Protein AF-A0A950FEY5-F1 (afdb_monomer_lite)

pLDDT: mean 78.31, std 20.56, range [22.08, 98.56]

Radius of gyration: 28.38 Å; chains: 1; bounding box: 50×81×82 Å

Sequence (570 aa):
MKIFAFEEITYPGLPRNLGPEMRITNRYCDPQLVVQHYREHLEELARAEDYGFDGIFVNEHHFTASNNNPDCNLTAAILIDRTKNCHIGVIGNIIALRHPLAVAEEFAMLDCLSGGRFIPGMVRGLPAEWVSYNMDPFTARKRFAEAYHIIHQALTQELVDYEGDFWNIAHASIWPRPVQNPFPPFWMPAGSLESIRFAAENRLVACQTLQPTIVLKQCFDEYRRIAAEEFGWNPGFNNFAGLRFMHLGEDHRKAVEEGVEMFSYLMLSIGRPVLNPAPLPGFNTDQSYKHRRANADDVFSSTAARHNLKSSEADQATKFKDAGLMLSGNPETVAEWLVEDAKAAGYGNLIVTFRVGNGTHKQALKSQELFAKYVMPILRNVNVEETGKVNEGFAAIPLEVRSASSNGLPFYQDSNYTLSPDVVEMVGVARNAENGRVTLAWEMQVARIAEDGNPTQIIVPGPAPEHKGCAIQLRLVTKDGAEIADDATVVLEASGPDNADKQMMFEGHYKQFAEAPDHTVAAQMRGVARNDYSIRLSISIPSTAAEPDLEHEESTFQIKCFKHLLTLSA

Secondary structure (DSSP, 8-state):
-EEEEEE----TT--SS--S-SS--GGG--HHHHHHHHHHHHHHHHHHHHTT-SEEEE----S-SS---S-HHHHHHHHHHH-SSSEEEEEEE-GGGS-HHHHHHHHHHHHHHHTS-EEEEE----HHHHHHTT--GGGHHHHHHHHHHHHHHHHHSSSEEEE-SS-EEEEE--SS--SSSS-PPPEEE--SHHHHHHHHHTTPEEEE-S--HHHHHHHHHHHHHHHHHHHS----GGGEEEEEEEEE-SSHHHHHHHHHHHHHHHHHHHTTTTS-S---TTTS-HHHHHHHHHSTT-GGGSTHHHHGGGS-HHHHHHHHHHTTSEEEE-HHHHHHHHHHHHHHHT-SEEEEE-S-TT--HHHHHHHHHHIIIIIHHHHHT--SSGGGGS-S-----PPPP-PPPP----S-TTSEEEE-TTTS-EEEEEEEEETTEEEEEEEEE-----SSSSPEEEEEE---TTS---SEEEE-BBTTSPBPPTT-EEEEEEE-GGGTT-EEEEEEEGGGTS-----------EEEEETT-EEEEEEEEETTSPPB-TTSTT-EEEEEEEEEE-----

Structure (mmCIF, N/CA/C/O backbone):
data_AF-A0A950FEY5-F1
#
_entry.id   AF-A0A950FEY5-F1
#
loop_
_atom_site.group_PDB
_atom_site.id
_atom_site.type_symbol
_atom_site.label_atom_id
_atom_site.label_alt_id
_atom_site.label_comp_id
_atom_site.label_asym_id
_atom_site.label_entity_id
_atom_site.label_seq_id
_atom_site.pdbx_PDB_ins_code
_atom_site.Cartn_x
_atom_site.Cartn_y
_atom_site.Cartn_z
_atom_site.occupancy
_atom_site.B_iso_or_equiv
_atom_site.auth_seq_id
_atom_site.auth_comp_id
_atom_site.auth_asym_id
_atom_site.auth_atom_id
_atom_site.pdbx_PDB_model_num
ATOM 1 N N . MET A 1 1 ? -16.318 4.450 2.242 1.00 90.75 1 MET A N 1
ATOM 2 C CA . MET A 1 1 ? -14.916 4.024 2.008 1.00 90.75 1 MET A CA 1
ATOM 3 C C . MET A 1 1 ? -14.886 2.617 1.423 1.00 90.75 1 MET A C 1
ATOM 5 O O . MET A 1 1 ? -15.741 1.827 1.813 1.00 90.75 1 MET A O 1
ATOM 9 N N . LYS A 1 2 ? -13.943 2.309 0.520 1.00 94.88 2 LYS A N 1
ATOM 10 C CA . LYS A 1 2 ? -13.686 0.938 0.031 1.00 94.88 2 LYS A CA 1
ATOM 11 C C . LYS A 1 2 ? -12.589 0.272 0.859 1.00 94.88 2 LYS A C 1
ATOM 13 O O . LYS A 1 2 ? -11.633 0.948 1.232 1.00 94.88 2 LYS A O 1
ATOM 18 N N . ILE A 1 3 ? -12.715 -1.022 1.133 1.00 97.31 3 ILE A N 1
ATOM 19 C CA . ILE A 1 3 ? -11.814 -1.761 2.020 1.00 97.31 3 ILE A CA 1
ATOM 20 C C . ILE A 1 3 ? -11.294 -3.015 1.319 1.00 97.31 3 ILE A C 1
ATOM 22 O O . ILE A 1 3 ? -12.069 -3.869 0.889 1.00 97.31 3 ILE A O 1
ATOM 26 N N . PHE A 1 4 ? -9.974 -3.134 1.246 1.00 97.50 4 PHE A N 1
ATOM 27 C CA . PHE A 1 4 ? -9.269 -4.190 0.536 1.00 97.50 4 PHE A CA 1
ATOM 28 C C . PHE A 1 4 ? -8.412 -5.004 1.502 1.00 97.50 4 PHE A C 1
ATOM 30 O O . PHE A 1 4 ? -7.657 -4.435 2.290 1.00 97.50 4 PHE A O 1
ATOM 37 N N . ALA A 1 5 ? -8.513 -6.329 1.438 1.00 97.19 5 ALA A N 1
ATOM 38 C CA . ALA A 1 5 ? -7.600 -7.213 2.153 1.00 97.19 5 ALA A CA 1
ATOM 39 C C . ALA A 1 5 ? -6.279 -7.318 1.383 1.00 97.19 5 ALA A C 1
ATOM 41 O O . ALA A 1 5 ? -6.276 -7.331 0.156 1.00 97.19 5 ALA A O 1
ATOM 42 N N . PHE A 1 6 ? -5.164 -7.396 2.090 1.00 95.38 6 PHE A N 1
ATOM 43 C CA . PHE A 1 6 ? -3.823 -7.516 1.535 1.00 95.38 6 PHE A CA 1
ATOM 44 C C . PHE A 1 6 ? -2.988 -8.428 2.415 1.00 95.38 6 PHE A C 1
ATOM 46 O O . PHE A 1 6 ? -3.151 -8.418 3.632 1.00 95.38 6 PHE A O 1
ATOM 53 N N . GLU A 1 7 ? -2.055 -9.168 1.827 1.00 89.06 7 GLU A N 1
ATOM 54 C CA . GLU A 1 7 ? -1.114 -9.968 2.603 1.00 89.06 7 GLU A CA 1
ATOM 55 C C . GLU A 1 7 ? 0.312 -9.842 2.081 1.00 89.06 7 GLU A C 1
ATOM 57 O O . GLU A 1 7 ? 0.582 -9.974 0.888 1.00 89.06 7 GLU A O 1
ATOM 62 N N . GLU A 1 8 ? 1.230 -9.646 3.028 1.00 84.88 8 GLU A N 1
ATOM 63 C CA . GLU A 1 8 ? 2.643 -9.933 2.835 1.00 84.88 8 GLU A CA 1
ATOM 64 C C . GLU A 1 8 ? 2.821 -11.434 3.072 1.00 84.88 8 GLU A C 1
ATOM 66 O O . GLU A 1 8 ? 2.594 -11.914 4.183 1.00 84.88 8 GLU A O 1
ATOM 71 N N . ILE A 1 9 ? 3.220 -12.200 2.052 1.00 90.69 9 ILE A N 1
ATOM 72 C CA . ILE A 1 9 ? 3.428 -13.656 2.178 1.00 90.69 9 ILE A CA 1
ATOM 73 C C . ILE A 1 9 ? 4.769 -13.921 2.893 1.00 90.69 9 ILE A C 1
ATOM 75 O O . ILE A 1 9 ? 5.685 -14.536 2.343 1.00 90.69 9 ILE A O 1
ATOM 79 N N . THR A 1 10 ? 4.946 -13.383 4.103 1.00 90.62 10 THR A N 1
ATOM 80 C CA . THR A 1 10 ? 6.209 -13.386 4.855 1.00 90.62 10 THR A CA 1
ATOM 81 C C . THR A 1 10 ? 6.581 -14.783 5.322 1.00 90.62 10 THR A C 1
ATOM 83 O O . THR A 1 10 ? 5.822 -15.432 6.028 1.00 90.62 10 THR A O 1
ATOM 86 N N . TYR A 1 11 ? 7.780 -15.257 4.983 1.00 91.88 11 TYR A N 1
ATOM 87 C CA . TYR A 1 11 ? 8.215 -16.593 5.376 1.00 91.88 11 TYR A CA 1
ATOM 88 C C . TYR A 1 11 ? 8.325 -16.721 6.909 1.00 91.88 11 TYR A C 1
ATOM 90 O O . TYR A 1 11 ? 9.146 -16.023 7.508 1.00 91.88 11 TYR A O 1
ATOM 98 N N . PRO A 1 12 ? 7.588 -17.647 7.557 1.00 90.00 12 PRO A N 1
ATOM 99 C CA . PRO A 1 12 ? 7.511 -17.704 9.018 1.00 90.00 12 PRO A CA 1
ATOM 100 C C . PRO A 1 12 ? 8.655 -18.514 9.650 1.00 90.00 12 PRO A C 1
ATOM 102 O O . PRO A 1 12 ? 8.807 -18.544 10.871 1.00 90.00 12 PRO A O 1
ATOM 105 N N . GLY A 1 13 ? 9.480 -19.184 8.837 1.00 89.25 13 GLY A N 1
ATOM 106 C CA . GLY A 1 13 ? 10.531 -20.095 9.298 1.00 89.25 13 GLY A CA 1
ATOM 107 C C . GLY A 1 13 ? 11.897 -19.453 9.556 1.00 89.25 13 GLY A C 1
ATOM 108 O O . GLY A 1 13 ? 12.879 -20.179 9.709 1.00 89.25 13 GLY A O 1
ATOM 109 N N . LEU A 1 14 ? 12.021 -18.119 9.566 1.00 87.81 14 LEU A N 1
ATOM 110 C CA . LEU A 1 14 ? 13.302 -17.480 9.885 1.00 87.81 14 LEU A CA 1
ATOM 111 C C . LEU A 1 14 ? 13.684 -17.688 11.360 1.00 87.81 14 LEU A C 1
ATOM 113 O O . LEU A 1 14 ? 12.844 -17.519 12.248 1.00 87.81 14 LEU A O 1
ATOM 117 N N . PRO A 1 15 ? 14.963 -17.989 11.659 1.00 83.19 15 PRO A N 1
ATOM 118 C CA . PRO A 1 15 ? 15.432 -18.033 13.035 1.00 83.19 15 PRO A CA 1
ATOM 119 C C . PRO A 1 15 ? 15.425 -16.629 13.652 1.00 83.19 15 PRO A C 1
ATOM 121 O O . PRO A 1 15 ? 15.797 -15.654 13.001 1.00 83.19 15 PRO A O 1
ATOM 124 N N . ARG A 1 16 ? 15.099 -16.533 14.948 1.00 72.94 16 ARG A N 1
ATOM 125 C CA . ARG A 1 16 ? 15.121 -15.256 15.694 1.00 72.94 16 ARG A CA 1
ATOM 126 C C . ARG A 1 16 ? 16.493 -14.569 15.644 1.00 72.94 16 ARG A C 1
ATOM 128 O O . ARG A 1 16 ? 16.577 -13.349 15.559 1.00 72.94 16 ARG A O 1
ATOM 135 N N . ASN A 1 17 ? 17.565 -15.363 15.646 1.00 73.19 17 ASN A N 1
ATOM 136 C CA . ASN A 1 17 ? 18.942 -14.882 15.573 1.00 73.19 17 ASN A CA 1
ATOM 137 C C . ASN A 1 17 ? 19.525 -15.137 14.181 1.00 73.19 17 ASN A C 1
ATOM 139 O O . ASN A 1 17 ? 20.187 -16.147 13.941 1.00 73.19 17 ASN A O 1
ATOM 143 N N . LEU A 1 18 ? 19.289 -14.202 13.261 1.00 71.88 18 LEU A N 1
ATOM 144 C CA . LEU A 1 18 ? 19.986 -14.169 11.976 1.00 71.88 18 LEU A CA 1
ATOM 145 C C . LEU A 1 18 ? 21.435 -13.699 12.188 1.00 71.88 18 LEU A C 1
ATOM 147 O O . LEU A 1 18 ? 21.673 -12.678 12.846 1.00 71.88 18 LEU A O 1
ATOM 151 N N . GLY A 1 19 ? 22.395 -14.439 11.622 1.00 64.25 19 GLY A N 1
ATOM 152 C CA . GLY A 1 19 ? 23.826 -14.116 11.662 1.00 64.25 19 GLY A CA 1
ATOM 153 C C . GLY A 1 19 ? 24.171 -12.765 11.004 1.00 64.25 19 GLY A C 1
ATOM 154 O O . GLY A 1 19 ? 23.278 -12.033 10.574 1.00 64.25 19 GLY A O 1
ATOM 155 N N . PRO A 1 20 ? 25.463 -12.407 10.882 1.00 62.72 20 PRO A N 1
ATOM 156 C CA . PRO A 1 20 ? 25.908 -1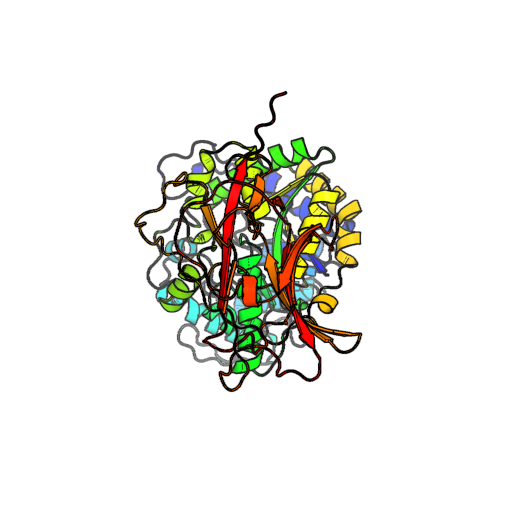1.105 10.358 1.00 62.72 20 PRO A CA 1
ATOM 157 C C . PRO A 1 20 ? 25.706 -10.939 8.838 1.00 62.72 20 PRO A C 1
ATOM 159 O O . PRO A 1 20 ? 26.280 -10.048 8.218 1.00 62.72 20 PRO A O 1
ATOM 162 N N . GLU A 1 21 ? 24.941 -11.826 8.213 1.00 62.19 21 GLU A N 1
ATOM 163 C CA . GLU A 1 21 ? 24.782 -11.897 6.770 1.00 62.19 21 GLU A CA 1
ATOM 164 C C . GLU A 1 21 ? 23.982 -10.701 6.256 1.00 62.19 21 GLU A C 1
ATOM 166 O O . GLU A 1 21 ? 22.916 -10.369 6.775 1.00 62.19 21 GLU A O 1
ATOM 171 N N . MET A 1 22 ? 24.496 -10.072 5.200 1.00 58.81 22 MET A N 1
ATOM 172 C CA . MET A 1 22 ? 23.845 -8.938 4.538 1.00 58.81 22 MET A CA 1
ATOM 173 C C . MET A 1 22 ? 22.580 -9.346 3.770 1.00 58.81 22 MET A C 1
ATOM 175 O O . MET A 1 22 ? 21.715 -8.513 3.522 1.00 58.81 22 MET A O 1
ATOM 179 N N . ARG A 1 23 ? 22.465 -10.618 3.365 1.00 67.88 23 ARG A N 1
ATOM 180 C CA . ARG A 1 23 ? 21.299 -11.158 2.656 1.00 67.88 23 ARG A CA 1
ATOM 181 C C . ARG A 1 23 ? 20.840 -12.454 3.305 1.00 67.88 23 ARG A C 1
ATOM 183 O O . ARG A 1 23 ? 21.654 -13.338 3.557 1.00 67.88 23 ARG A O 1
ATOM 190 N N . ILE A 1 24 ? 19.531 -12.571 3.511 1.00 77.56 24 ILE A N 1
ATOM 191 C CA . ILE A 1 24 ? 18.895 -13.828 3.904 1.00 77.56 24 ILE A CA 1
ATOM 192 C C . ILE A 1 24 ? 18.961 -14.759 2.693 1.00 77.56 24 ILE A C 1
ATOM 194 O O . ILE A 1 24 ? 18.485 -14.405 1.617 1.00 77.56 24 ILE A O 1
ATOM 198 N N . THR A 1 25 ? 19.578 -15.930 2.847 1.00 81.56 25 THR A N 1
ATOM 199 C CA . THR A 1 25 ? 19.639 -16.924 1.768 1.00 81.56 25 THR A CA 1
ATOM 200 C C . THR A 1 25 ? 18.549 -17.978 1.931 1.00 81.56 25 THR A C 1
ATOM 202 O O . THR A 1 25 ? 18.045 -18.216 3.030 1.00 81.56 25 THR A O 1
ATOM 205 N N . ASN A 1 26 ? 18.229 -18.675 0.841 1.00 87.56 26 ASN A N 1
ATOM 206 C CA . ASN A 1 26 ? 17.237 -19.752 0.826 1.00 87.56 26 ASN A CA 1
ATOM 207 C C . ASN A 1 26 ? 17.614 -20.978 1.684 1.00 87.56 26 ASN A C 1
ATOM 209 O O . ASN A 1 26 ? 16.815 -21.901 1.776 1.00 87.56 26 ASN A O 1
ATOM 213 N N . ARG A 1 27 ? 18.771 -20.988 2.366 1.00 88.31 27 ARG A N 1
ATOM 214 C CA . ARG A 1 27 ? 19.140 -22.044 3.328 1.00 88.31 27 ARG A CA 1
ATOM 215 C C . ARG A 1 27 ? 18.131 -22.188 4.472 1.00 88.31 27 ARG A C 1
ATOM 217 O O . ARG A 1 27 ? 18.066 -23.239 5.095 1.00 88.31 27 ARG A O 1
ATOM 224 N N . TYR A 1 28 ? 17.417 -21.106 4.788 1.00 87.88 28 TYR A N 1
ATOM 225 C CA . TYR A 1 28 ? 16.400 -21.072 5.839 1.00 87.88 28 TYR A CA 1
ATOM 226 C C . TYR A 1 28 ? 15.017 -21.482 5.325 1.00 87.88 28 TYR A C 1
ATOM 228 O O . TYR A 1 28 ? 14.103 -21.641 6.128 1.00 87.88 28 TYR A O 1
ATOM 236 N N . CYS A 1 29 ? 14.853 -21.630 4.007 1.00 91.81 29 CYS A N 1
ATOM 237 C CA . CYS A 1 29 ? 13.582 -21.946 3.377 1.00 91.81 29 CYS A CA 1
ATOM 238 C C . CYS A 1 29 ? 13.318 -23.454 3.441 1.00 91.81 29 CYS A C 1
ATOM 240 O O . CYS A 1 29 ? 14.037 -24.241 2.827 1.00 91.81 29 CYS A O 1
ATOM 242 N N . ASP A 1 30 ? 12.278 -23.839 4.174 1.00 95.12 30 ASP A N 1
ATOM 243 C CA . ASP A 1 30 ? 11.711 -25.180 4.191 1.00 95.12 30 ASP A CA 1
ATOM 244 C C . ASP A 1 30 ? 10.579 -25.247 3.150 1.00 95.12 30 ASP A C 1
ATOM 246 O O . ASP A 1 30 ? 9.527 -24.626 3.342 1.00 95.12 30 ASP A O 1
ATOM 250 N N . PRO A 1 31 ? 10.751 -26.007 2.052 1.00 94.75 31 PRO A N 1
ATOM 251 C CA . PRO A 1 31 ? 9.736 -26.111 1.011 1.00 94.75 31 PRO A CA 1
ATOM 252 C C . PRO A 1 31 ? 8.390 -26.659 1.504 1.00 94.75 31 PRO A C 1
ATOM 254 O O . PRO A 1 31 ? 7.354 -26.272 0.969 1.00 94.75 31 PRO A O 1
ATOM 257 N N . GLN A 1 32 ? 8.371 -27.543 2.510 1.00 95.50 32 GLN A N 1
ATOM 258 C CA . GLN A 1 32 ? 7.113 -28.099 3.029 1.00 95.50 32 GLN A CA 1
ATOM 259 C C . GLN A 1 32 ? 6.337 -27.054 3.827 1.00 95.50 32 GLN A C 1
ATOM 261 O O . GLN A 1 32 ? 5.119 -26.938 3.674 1.00 95.50 32 GLN A O 1
ATOM 266 N N . LEU A 1 33 ? 7.050 -26.238 4.606 1.00 94.12 33 LEU A N 1
ATOM 267 C CA . LEU A 1 33 ? 6.456 -25.092 5.283 1.00 94.12 33 LEU A CA 1
ATOM 268 C C . LEU A 1 33 ? 5.891 -24.091 4.270 1.00 94.12 33 LEU A C 1
ATOM 270 O O . LEU A 1 33 ? 4.772 -23.625 4.447 1.00 94.12 33 LEU A O 1
ATOM 274 N N . VAL A 1 34 ? 6.605 -23.817 3.172 1.00 94.06 34 VAL A N 1
ATOM 275 C CA . VAL A 1 34 ? 6.117 -22.932 2.097 1.00 94.06 34 VAL A CA 1
ATOM 276 C C . VAL A 1 34 ? 4.841 -23.471 1.440 1.00 94.06 34 VAL A C 1
ATOM 278 O O . VAL A 1 34 ? 3.922 -22.697 1.178 1.00 94.06 34 VAL A O 1
ATOM 281 N N . VAL A 1 35 ? 4.731 -24.786 1.216 1.00 95.81 35 VAL A N 1
ATOM 282 C CA . VAL A 1 35 ? 3.499 -25.401 0.680 1.00 95.81 35 VAL A CA 1
ATOM 283 C C . VAL A 1 35 ? 2.306 -25.150 1.599 1.00 95.81 35 VAL A C 1
ATOM 285 O O . VAL A 1 35 ? 1.232 -24.782 1.119 1.00 95.81 35 VAL A O 1
ATOM 288 N N . GLN A 1 36 ? 2.473 -25.359 2.906 1.00 94.94 36 GLN A N 1
ATOM 289 C CA . GLN A 1 36 ? 1.422 -25.060 3.878 1.00 94.94 36 GLN A CA 1
ATOM 290 C C . GLN A 1 36 ? 1.088 -23.565 3.863 1.00 94.94 36 GLN A C 1
ATOM 292 O O . GLN A 1 36 ? -0.080 -23.200 3.768 1.00 94.94 36 GLN A O 1
ATOM 297 N N . HIS A 1 37 ? 2.117 -22.722 3.875 1.00 93.00 37 HIS A N 1
ATOM 298 C CA . HIS A 1 37 ? 1.988 -21.274 3.918 1.00 93.00 37 HIS A CA 1
ATOM 299 C C . HIS A 1 37 ? 1.169 -20.729 2.745 1.00 93.00 37 HIS A C 1
ATOM 301 O O . HIS A 1 37 ? 0.203 -20.007 2.957 1.00 93.00 37 HIS A O 1
ATOM 307 N N . TYR A 1 38 ? 1.471 -21.139 1.509 1.00 95.31 38 TYR A N 1
ATOM 308 C CA . TYR A 1 38 ? 0.685 -20.710 0.349 1.00 95.31 38 TYR A CA 1
ATOM 309 C C . TYR A 1 38 ? -0.787 -21.111 0.443 1.00 95.31 38 TYR A C 1
ATOM 311 O O . TYR A 1 38 ? -1.654 -20.352 0.020 1.00 95.31 38 TYR A O 1
ATOM 319 N N . ARG A 1 39 ? -1.092 -22.302 0.974 1.00 95.81 39 ARG A N 1
ATOM 320 C CA . ARG A 1 39 ? -2.487 -22.738 1.131 1.00 95.81 39 ARG A CA 1
ATOM 321 C C . ARG A 1 39 ? -3.234 -21.865 2.130 1.00 95.81 39 ARG A C 1
ATOM 323 O O . ARG A 1 39 ? -4.358 -21.482 1.828 1.00 95.81 39 ARG A O 1
ATOM 330 N N . GLU A 1 40 ? -2.601 -21.560 3.261 1.00 96.75 40 GLU A N 1
ATOM 331 C CA . GLU A 1 40 ? -3.156 -20.693 4.305 1.00 96.75 40 GLU A CA 1
ATOM 332 C C . GLU A 1 40 ? -3.426 -19.285 3.765 1.00 96.75 40 GLU A C 1
ATOM 334 O O . GLU A 1 40 ? -4.566 -18.841 3.811 1.00 96.75 40 GLU A O 1
ATOM 339 N N . HIS A 1 41 ? -2.430 -18.637 3.153 1.00 95.81 41 HIS A N 1
ATOM 340 C CA . HIS A 1 41 ? -2.570 -17.295 2.571 1.00 95.81 41 HIS A CA 1
ATOM 341 C C . HIS A 1 41 ? -3.659 -17.219 1.497 1.00 95.81 41 HIS A C 1
ATOM 343 O O . HIS A 1 41 ? -4.505 -16.330 1.501 1.00 95.81 41 HIS A O 1
ATOM 349 N N . LEU A 1 42 ? -3.693 -18.182 0.570 1.00 96.19 42 LEU A N 1
ATOM 350 C CA . LEU A 1 42 ? -4.732 -18.205 -0.461 1.00 96.19 42 LEU A CA 1
ATOM 351 C C . LEU A 1 42 ? -6.133 -18.451 0.119 1.00 96.19 42 LEU A C 1
ATOM 353 O O . LEU A 1 42 ? -7.116 -18.054 -0.504 1.00 96.19 42 LEU A O 1
ATOM 357 N N . GLU A 1 43 ? -6.250 -19.153 1.249 1.00 97.00 43 GLU A N 1
ATOM 358 C CA . GLU A 1 43 ? -7.522 -19.294 1.964 1.00 97.00 43 GLU A CA 1
ATOM 359 C C . GLU A 1 43 ? -7.901 -17.998 2.685 1.00 97.00 43 GLU A C 1
ATOM 361 O O . GLU A 1 43 ? -9.039 -17.560 2.551 1.00 97.00 43 GLU A O 1
ATOM 366 N N . GLU A 1 44 ? -6.971 -17.378 3.412 1.00 97.25 44 GLU A N 1
ATOM 367 C CA . GLU A 1 44 ? -7.183 -16.121 4.141 1.00 97.25 44 GLU A CA 1
ATOM 368 C C . GLU A 1 44 ? -7.605 -14.988 3.203 1.00 97.25 44 GLU A C 1
ATOM 370 O O . GLU A 1 44 ? -8.589 -14.296 3.469 1.00 97.25 44 GLU A O 1
ATOM 375 N N . LEU A 1 45 ? -6.921 -14.846 2.068 1.00 96.38 45 LEU A N 1
ATOM 376 C CA . LEU A 1 45 ? -7.262 -13.875 1.035 1.00 96.38 45 LEU A CA 1
ATOM 377 C C . LEU A 1 45 ? -8.640 -14.170 0.433 1.00 96.38 45 LEU A C 1
ATOM 379 O O . LEU A 1 45 ? -9.484 -13.281 0.396 1.00 96.38 45 LEU A O 1
ATOM 383 N N . ALA A 1 46 ? -8.915 -15.411 0.011 1.00 96.50 46 ALA A N 1
ATOM 384 C CA . ALA A 1 46 ? -10.217 -15.763 -0.565 1.00 96.50 46 ALA A CA 1
ATOM 385 C C . ALA A 1 46 ? -11.372 -15.574 0.436 1.00 96.50 46 ALA A C 1
ATOM 387 O O . ALA A 1 46 ? -12.455 -15.131 0.051 1.00 96.50 46 ALA A O 1
ATOM 388 N N . ARG A 1 47 ? -11.136 -15.837 1.729 1.00 96.75 47 ARG A N 1
ATOM 389 C CA . ARG A 1 47 ? -12.130 -15.655 2.795 1.00 96.75 47 ARG A CA 1
ATOM 390 C C . ARG A 1 47 ? -12.554 -14.197 2.968 1.00 96.75 47 ARG A C 1
ATOM 392 O O . ARG A 1 47 ? -13.677 -13.944 3.402 1.00 96.75 47 ARG A O 1
ATOM 399 N N . ALA A 1 48 ? -11.709 -13.239 2.595 1.00 97.00 48 ALA A N 1
ATOM 400 C CA . ALA A 1 48 ? -12.075 -11.828 2.630 1.00 97.00 48 ALA A CA 1
ATOM 401 C C . ALA A 1 48 ? -13.324 -11.525 1.772 1.00 97.00 48 ALA A C 1
ATOM 403 O O . ALA A 1 48 ? -14.111 -10.650 2.131 1.00 97.00 48 ALA A O 1
ATOM 404 N N . GLU A 1 49 ? -13.580 -12.267 0.687 1.00 96.38 49 GLU A N 1
ATOM 405 C CA . GLU A 1 49 ? -14.827 -12.110 -0.076 1.00 96.38 49 GLU A CA 1
ATOM 406 C C . GLU A 1 49 ? -16.066 -12.466 0.761 1.00 96.38 49 GLU A C 1
ATOM 408 O O . GLU A 1 49 ? -17.038 -11.709 0.765 1.00 96.38 49 GLU A O 1
ATOM 413 N N . ASP A 1 50 ? -16.019 -13.564 1.521 1.00 96.25 50 ASP A N 1
ATOM 414 C CA . ASP A 1 50 ? -17.130 -14.004 2.380 1.00 96.25 50 ASP A CA 1
ATOM 415 C C . ASP A 1 50 ? -17.437 -12.983 3.488 1.00 96.25 50 ASP A C 1
ATOM 417 O O . ASP A 1 50 ? -18.583 -12.827 3.915 1.00 96.25 50 ASP A O 1
ATOM 421 N N . TYR A 1 51 ? -16.412 -12.259 3.936 1.00 96.75 51 TYR A N 1
ATOM 422 C CA . TYR A 1 51 ? -16.525 -11.161 4.895 1.00 96.75 51 TYR A CA 1
ATOM 423 C C . TYR A 1 51 ? -16.955 -9.829 4.264 1.00 96.75 51 TYR A C 1
ATOM 425 O O . TYR A 1 51 ? -17.216 -8.854 4.973 1.00 96.75 51 TYR A O 1
ATOM 433 N N . GLY A 1 52 ? -17.079 -9.788 2.937 1.00 96.44 52 GLY A N 1
ATOM 434 C CA . GLY A 1 52 ? -17.590 -8.649 2.190 1.00 96.44 52 GLY A CA 1
ATOM 435 C C . GLY A 1 52 ? -16.558 -7.563 1.913 1.00 96.44 52 GLY A C 1
ATOM 436 O O . GLY A 1 52 ? -16.964 -6.415 1.750 1.00 96.44 52 GLY A O 1
ATOM 437 N N . PHE A 1 53 ? -15.259 -7.868 1.876 1.00 97.94 53 PHE A N 1
ATOM 438 C CA . PHE A 1 53 ? -14.242 -6.915 1.416 1.00 97.94 53 PHE A CA 1
ATOM 439 C C . PHE A 1 53 ? -14.468 -6.540 -0.059 1.00 97.94 53 PHE A C 1
ATOM 441 O O . PHE A 1 53 ? -14.907 -7.361 -0.863 1.00 97.94 53 PHE A O 1
ATOM 448 N N . ASP A 1 54 ? -14.152 -5.295 -0.429 1.00 97.88 54 ASP A N 1
ATOM 449 C CA . ASP A 1 54 ? -14.339 -4.782 -1.796 1.00 97.88 54 ASP A CA 1
ATOM 450 C C . ASP A 1 54 ? -13.341 -5.398 -2.792 1.00 97.88 54 ASP A C 1
ATOM 452 O O . ASP A 1 54 ? -13.587 -5.433 -4.004 1.00 97.88 54 ASP A O 1
ATOM 456 N N . GLY A 1 55 ? -12.223 -5.912 -2.279 1.00 97.38 55 GLY A N 1
ATOM 457 C CA . GLY A 1 55 ? -11.239 -6.656 -3.046 1.00 97.38 55 GLY A CA 1
ATOM 458 C C . GLY A 1 55 ? -10.087 -7.198 -2.209 1.00 97.38 55 GLY A C 1
ATOM 459 O O . GLY A 1 55 ? -10.005 -6.989 -0.998 1.00 97.38 55 GLY A O 1
ATOM 460 N N . ILE A 1 56 ? -9.202 -7.904 -2.896 1.00 97.56 56 ILE A N 1
ATOM 461 C CA . ILE A 1 56 ? -8.077 -8.656 -2.355 1.00 97.56 56 ILE A CA 1
ATOM 462 C C . ILE A 1 56 ? -6.838 -8.264 -3.144 1.00 97.56 56 ILE A C 1
ATOM 464 O O . ILE A 1 56 ? -6.871 -8.235 -4.371 1.00 97.56 56 ILE A O 1
ATOM 468 N N . PHE A 1 57 ? -5.757 -7.957 -2.444 1.00 96.75 57 PHE A N 1
ATOM 469 C CA . PHE A 1 57 ? -4.526 -7.452 -3.015 1.00 96.75 57 PHE A CA 1
ATOM 470 C C . PHE A 1 57 ? -3.353 -8.360 -2.659 1.00 96.75 57 PHE A C 1
ATOM 472 O O . PHE A 1 57 ? -3.226 -8.828 -1.531 1.00 96.75 57 PHE A O 1
ATOM 479 N N . VAL A 1 58 ? -2.459 -8.559 -3.622 1.00 94.88 58 VAL A N 1
ATOM 480 C CA . VAL A 1 58 ? -1.176 -9.247 -3.425 1.00 94.88 58 VAL A CA 1
ATOM 481 C C . VAL A 1 58 ? -0.040 -8.390 -3.972 1.00 94.88 58 VAL A C 1
ATOM 483 O O . VAL A 1 58 ? -0.245 -7.578 -4.870 1.00 94.88 58 VAL A O 1
ATOM 486 N N . ASN A 1 59 ? 1.165 -8.526 -3.441 1.00 92.69 59 ASN A N 1
ATOM 487 C CA . ASN A 1 59 ? 2.357 -7.825 -3.928 1.00 92.69 59 ASN A CA 1
ATOM 488 C C . ASN A 1 59 ? 3.382 -8.790 -4.513 1.00 92.69 59 ASN A C 1
ATOM 490 O O . ASN A 1 59 ? 3.221 -10.003 -4.437 1.00 92.69 59 ASN A O 1
ATOM 494 N N . GLU A 1 60 ? 4.433 -8.237 -5.105 1.00 92.62 60 GLU A N 1
ATOM 495 C CA . GLU A 1 60 ? 5.548 -8.990 -5.666 1.00 92.62 60 GLU A CA 1
ATOM 496 C C . GLU A 1 60 ? 6.848 -8.576 -4.998 1.00 92.62 60 GLU A C 1
ATOM 498 O O . GLU A 1 60 ? 7.129 -7.383 -4.852 1.00 92.62 60 GLU A O 1
ATOM 503 N N . HIS A 1 61 ? 7.657 -9.568 -4.643 1.00 91.06 61 HIS A N 1
ATOM 504 C CA . HIS A 1 61 ? 9.001 -9.353 -4.139 1.00 91.06 61 HIS A CA 1
ATOM 505 C C . HIS A 1 61 ? 9.932 -10.487 -4.540 1.00 91.06 61 HIS A C 1
ATOM 507 O O . HIS A 1 61 ? 9.564 -11.662 -4.531 1.00 91.06 61 HIS A O 1
ATOM 513 N N . HIS A 1 62 ? 11.183 -10.133 -4.831 1.00 89.19 62 HIS A N 1
ATOM 514 C CA . HIS A 1 62 ? 12.186 -11.097 -5.280 1.00 89.19 62 HIS A CA 1
ATOM 515 C C . HIS A 1 62 ? 13.322 -11.260 -4.274 1.00 89.19 62 HIS A C 1
ATOM 517 O O . HIS A 1 62 ? 13.791 -10.304 -3.657 1.00 89.19 62 HIS A O 1
ATOM 523 N N . PHE A 1 63 ? 13.831 -12.490 -4.169 1.00 86.56 63 PHE A N 1
ATOM 524 C CA . PHE A 1 63 ? 15.065 -12.818 -3.439 1.00 86.56 63 PHE A CA 1
ATOM 525 C C . PHE A 1 63 ? 15.058 -12.439 -1.945 1.00 86.56 63 PHE A C 1
ATOM 527 O O . PHE A 1 63 ? 16.115 -12.185 -1.361 1.00 86.56 63 PHE A O 1
ATOM 534 N N . THR A 1 64 ? 13.884 -12.403 -1.317 1.00 84.12 64 THR A N 1
ATOM 535 C CA . THR A 1 64 ? 13.709 -12.034 0.091 1.00 84.12 64 THR A CA 1
ATOM 536 C C . THR A 1 64 ? 12.806 -13.029 0.811 1.00 84.12 64 THR A C 1
ATOM 538 O O . THR A 1 64 ? 11.954 -13.662 0.203 1.00 84.12 64 THR A O 1
ATOM 541 N N . ALA A 1 65 ? 13.001 -13.165 2.122 1.00 85.50 65 ALA A N 1
ATOM 542 C CA . ALA A 1 65 ? 12.113 -13.931 2.993 1.00 85.50 65 ALA A CA 1
ATOM 543 C C . ALA A 1 65 ? 10.971 -13.077 3.568 1.00 85.50 65 ALA A C 1
ATOM 545 O O . ALA A 1 65 ? 10.053 -13.614 4.182 1.00 85.50 65 ALA A O 1
ATOM 546 N N . SER A 1 66 ? 11.016 -11.753 3.377 1.00 79.81 66 SER A N 1
ATOM 547 C CA . SER A 1 66 ? 9.932 -10.859 3.797 1.00 79.81 66 SER A CA 1
ATOM 548 C C . SER A 1 66 ? 8.634 -11.104 3.038 1.00 79.81 66 SER A C 1
ATOM 550 O O . SER A 1 66 ? 7.571 -10.752 3.536 1.00 79.81 66 SER A O 1
ATOM 552 N N . ASN A 1 67 ? 8.725 -11.704 1.851 1.00 88.19 67 ASN A N 1
ATOM 553 C CA . ASN A 1 67 ? 7.590 -12.017 1.010 1.00 88.19 67 ASN A CA 1
ATOM 554 C C . ASN A 1 67 ? 7.970 -13.118 0.004 1.00 88.19 67 ASN A C 1
ATOM 556 O O . ASN A 1 67 ? 8.904 -12.959 -0.779 1.00 88.19 67 ASN A O 1
ATOM 560 N N . ASN A 1 68 ? 7.245 -14.232 0.049 1.00 89.25 68 ASN A N 1
ATOM 561 C CA . ASN A 1 68 ? 7.411 -15.391 -0.821 1.00 89.25 68 ASN A CA 1
ATOM 562 C C . ASN A 1 68 ? 6.469 -15.338 -2.038 1.00 89.25 6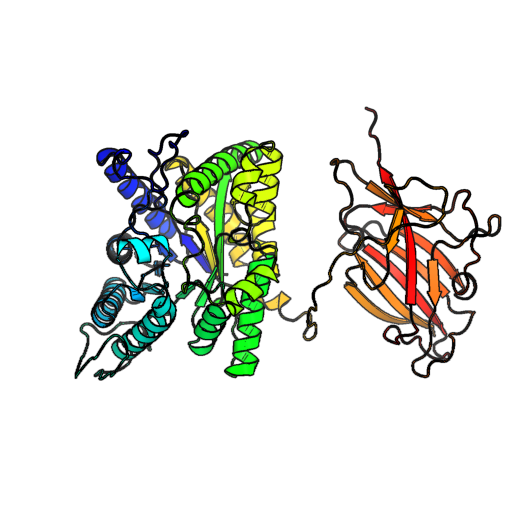8 ASN A C 1
ATOM 564 O O . ASN A 1 68 ? 5.966 -16.370 -2.452 1.00 89.25 68 ASN A O 1
ATOM 568 N N . ASN A 1 69 ? 6.197 -14.173 -2.618 1.00 92.69 69 ASN A N 1
ATOM 569 C CA . ASN A 1 69 ? 5.382 -14.034 -3.826 1.00 92.69 69 ASN A CA 1
ATOM 570 C C . ASN A 1 69 ? 6.219 -13.412 -4.959 1.00 92.69 69 ASN A C 1
ATOM 572 O O . ASN A 1 69 ? 6.200 -12.197 -5.145 1.00 92.69 69 ASN A O 1
ATOM 576 N N . PRO A 1 70 ? 6.996 -14.214 -5.709 1.00 92.25 70 PRO A N 1
ATOM 577 C CA . PRO A 1 70 ? 7.872 -13.696 -6.762 1.00 92.25 70 PRO A CA 1
ATOM 578 C C . PRO A 1 70 ? 7.132 -13.325 -8.054 1.00 92.25 70 PRO A C 1
ATOM 580 O O . PRO A 1 70 ? 7.710 -12.659 -8.905 1.00 92.25 70 PRO A O 1
ATOM 583 N N . ASP A 1 71 ? 5.882 -13.763 -8.219 1.00 94.00 71 ASP A N 1
ATOM 584 C CA . ASP A 1 71 ? 5.026 -13.386 -9.344 1.00 94.00 71 ASP A CA 1
ATOM 585 C C . ASP A 1 71 ? 3.601 -13.162 -8.832 1.00 94.00 71 ASP A C 1
ATOM 587 O O . ASP A 1 71 ? 2.875 -14.099 -8.482 1.00 94.00 71 ASP A O 1
ATOM 591 N N . CYS A 1 72 ? 3.207 -11.893 -8.757 1.00 94.88 72 CYS A N 1
ATOM 592 C CA . CYS A 1 72 ? 1.898 -11.525 -8.239 1.00 94.88 72 CYS A CA 1
ATOM 593 C C . CYS A 1 72 ? 0.750 -11.852 -9.209 1.00 94.88 72 CYS A C 1
ATOM 595 O O . CYS A 1 72 ? -0.372 -12.074 -8.749 1.00 94.88 72 CYS A O 1
ATOM 597 N N . ASN A 1 73 ? 1.016 -11.951 -10.516 1.00 96.69 73 ASN A N 1
ATOM 598 C CA . ASN A 1 73 ? 0.009 -12.228 -11.541 1.00 96.69 73 ASN A CA 1
ATOM 599 C C . ASN A 1 73 ? -0.450 -13.693 -11.484 1.00 96.69 73 ASN A C 1
ATOM 601 O O . ASN A 1 73 ? -1.644 -13.968 -11.614 1.00 96.69 73 ASN A O 1
ATOM 605 N N . LEU A 1 74 ? 0.460 -14.633 -11.199 1.00 96.25 74 LEU A N 1
ATOM 606 C CA . LEU A 1 74 ? 0.100 -16.039 -10.962 1.00 96.25 74 LEU A CA 1
ATOM 607 C C . LEU A 1 74 ? -0.790 -16.205 -9.726 1.00 96.25 74 LEU A C 1
ATOM 609 O O . LEU A 1 74 ? -1.807 -16.902 -9.770 1.00 96.25 74 LEU A O 1
ATOM 613 N N . THR A 1 75 ? -0.436 -15.540 -8.628 1.00 95.88 75 THR A N 1
ATOM 614 C CA . THR A 1 75 ? -1.233 -15.571 -7.396 1.00 95.88 75 THR A CA 1
ATOM 615 C C . THR A 1 75 ? -2.597 -14.907 -7.608 1.00 95.88 75 THR A C 1
ATOM 617 O O . THR A 1 75 ? -3.616 -15.461 -7.191 1.00 95.88 75 THR A O 1
ATOM 620 N N . ALA A 1 76 ? -2.651 -13.787 -8.336 1.00 97.62 76 ALA A N 1
ATOM 621 C CA . ALA A 1 76 ? -3.902 -13.141 -8.728 1.00 97.62 76 ALA A CA 1
ATOM 622 C C . ALA A 1 76 ? -4.794 -14.068 -9.572 1.00 97.62 76 ALA A C 1
ATOM 624 O O . ALA A 1 76 ? -5.986 -14.171 -9.292 1.00 97.62 76 ALA A O 1
ATOM 625 N N . ALA A 1 77 ? -4.237 -14.803 -10.542 1.00 97.88 77 ALA A N 1
ATOM 626 C CA . ALA A 1 77 ? -4.991 -15.762 -11.355 1.00 97.88 77 ALA A CA 1
ATOM 627 C C . ALA A 1 77 ? -5.665 -16.857 -10.507 1.00 97.88 77 ALA A C 1
ATOM 629 O O . ALA A 1 77 ? -6.823 -17.199 -10.743 1.00 97.88 77 ALA A O 1
ATOM 630 N N . ILE A 1 78 ? -4.974 -17.373 -9.484 1.00 97.44 78 ILE A N 1
ATOM 631 C CA . ILE A 1 78 ? -5.545 -18.362 -8.555 1.00 97.44 78 ILE A CA 1
ATOM 632 C C . ILE A 1 78 ? -6.676 -17.743 -7.721 1.00 97.44 78 ILE A C 1
ATOM 634 O O . ILE A 1 78 ? -7.700 -18.385 -7.494 1.00 97.44 78 ILE A O 1
ATOM 638 N N . LEU A 1 79 ? -6.510 -16.503 -7.255 1.00 97.88 79 LEU A N 1
ATOM 639 C CA . LEU A 1 79 ? -7.534 -15.803 -6.471 1.00 97.88 79 LEU A CA 1
ATOM 640 C C . LEU A 1 79 ? -8.763 -15.437 -7.309 1.00 97.88 79 LEU A C 1
ATOM 642 O O . LEU A 1 79 ? -9.878 -15.480 -6.793 1.00 97.88 79 LEU A O 1
ATOM 646 N N . ILE A 1 80 ? -8.585 -15.139 -8.599 1.00 98.19 80 ILE A N 1
ATOM 647 C CA . ILE A 1 80 ? -9.687 -14.916 -9.542 1.00 98.19 80 ILE A CA 1
ATOM 648 C C . ILE A 1 80 ? -10.605 -16.140 -9.612 1.00 98.19 80 ILE A C 1
ATOM 650 O O . ILE A 1 80 ? -11.817 -15.965 -9.574 1.00 98.19 80 ILE A O 1
ATOM 654 N N . ASP A 1 81 ? -10.046 -17.352 -9.674 1.00 96.75 81 ASP A N 1
ATOM 655 C CA . ASP A 1 81 ? -10.818 -18.605 -9.716 1.00 96.75 81 ASP A CA 1
ATOM 656 C C . ASP A 1 81 ? -11.506 -18.923 -8.376 1.00 96.75 81 ASP A C 1
ATOM 658 O O . ASP A 1 81 ? -12.602 -19.483 -8.331 1.00 96.75 81 ASP A O 1
ATOM 662 N N . ARG A 1 82 ? -10.886 -18.522 -7.259 1.00 97.31 82 ARG A N 1
ATOM 663 C CA . ARG A 1 82 ? -11.412 -18.756 -5.904 1.00 97.31 82 ARG A CA 1
ATOM 664 C C . ARG A 1 82 ? -12.477 -17.756 -5.456 1.00 97.31 82 ARG A C 1
ATOM 666 O O . ARG A 1 82 ? -13.093 -17.983 -4.419 1.00 97.31 82 ARG A O 1
ATOM 673 N N . THR A 1 83 ? -12.686 -16.673 -6.200 1.00 97.50 83 THR A N 1
ATOM 674 C CA . THR A 1 83 ? -13.585 -15.567 -5.835 1.00 97.50 83 THR A CA 1
ATOM 675 C C . THR A 1 83 ? -14.554 -15.251 -6.962 1.00 97.50 83 THR A C 1
ATOM 677 O O . THR A 1 83 ? -14.310 -15.572 -8.124 1.00 97.50 83 THR A O 1
ATOM 680 N N . LYS A 1 84 ? -15.679 -14.613 -6.642 1.00 96.00 84 LYS A N 1
ATOM 681 C CA . LYS A 1 84 ? -16.767 -14.400 -7.609 1.00 96.00 84 LYS A CA 1
ATOM 682 C C . LYS A 1 84 ? -17.006 -12.938 -7.955 1.00 96.00 84 LYS A C 1
ATOM 684 O O . LYS A 1 84 ? -17.307 -12.634 -9.104 1.00 96.00 84 LYS A O 1
ATOM 689 N N . ASN A 1 85 ? -16.900 -12.049 -6.977 1.00 95.69 85 ASN A N 1
ATOM 690 C CA . ASN A 1 85 ? -17.404 -10.681 -7.040 1.00 95.69 85 ASN A CA 1
ATOM 691 C C . ASN A 1 85 ? -16.364 -9.632 -6.634 1.00 95.69 85 ASN A C 1
ATOM 693 O O . ASN A 1 85 ? -16.385 -8.533 -7.185 1.00 95.69 85 ASN A O 1
ATOM 697 N N . CYS A 1 86 ? -15.483 -9.925 -5.675 1.00 97.56 86 CYS A N 1
ATOM 698 C CA . CYS A 1 86 ? -14.541 -8.929 -5.159 1.00 97.56 86 CYS A CA 1
ATOM 699 C C . CYS A 1 86 ? -13.459 -8.569 -6.197 1.00 97.56 86 CYS A C 1
ATOM 701 O O . CYS A 1 86 ? -13.156 -9.352 -7.101 1.00 97.56 86 CYS A O 1
ATOM 703 N N . HIS A 1 87 ? -12.873 -7.374 -6.099 1.00 98.12 87 HIS A N 1
ATOM 704 C CA . HIS A 1 87 ? -11.778 -6.982 -6.992 1.00 98.12 87 HIS A CA 1
ATOM 705 C C . HIS A 1 87 ? -10.501 -7.749 -6.660 1.00 98.12 87 HIS A C 1
ATOM 707 O O . HIS A 1 87 ? -10.215 -7.986 -5.490 1.00 98.12 87 HIS A O 1
ATOM 713 N N . ILE A 1 88 ? -9.703 -8.080 -7.673 1.00 98.19 88 ILE A N 1
ATOM 714 C CA . ILE A 1 88 ? -8.391 -8.705 -7.483 1.00 98.19 88 ILE A CA 1
ATOM 715 C C . ILE A 1 88 ? -7.326 -7.705 -7.902 1.00 98.19 88 ILE A C 1
ATOM 717 O O . ILE A 1 88 ? -7.172 -7.403 -9.083 1.00 98.19 88 ILE A O 1
ATOM 721 N N . GLY A 1 89 ? -6.624 -7.160 -6.919 1.00 96.38 89 GLY A N 1
ATOM 722 C CA . GLY A 1 89 ? -5.566 -6.192 -7.116 1.00 96.38 89 GLY A CA 1
ATOM 723 C C . GLY A 1 89 ? -4.179 -6.789 -6.973 1.00 96.38 89 GLY A C 1
ATOM 724 O O . GLY A 1 89 ? -3.943 -7.746 -6.237 1.00 96.38 89 GLY A O 1
ATOM 725 N N . VAL A 1 90 ? -3.230 -6.163 -7.650 1.00 94.50 90 VAL A N 1
ATOM 726 C CA . VAL A 1 90 ? -1.806 -6.369 -7.395 1.00 94.50 90 VAL A CA 1
ATOM 727 C C . VAL A 1 90 ? -1.212 -5.040 -6.960 1.00 94.50 90 VAL A C 1
ATOM 729 O O . VAL A 1 90 ? -1.385 -4.055 -7.653 1.00 94.50 90 VAL A O 1
ATOM 732 N N . ILE A 1 91 ? -0.520 -4.972 -5.824 1.00 89.00 91 ILE A N 1
ATOM 733 C CA . ILE A 1 91 ? 0.362 -3.845 -5.462 1.00 89.00 91 ILE A CA 1
ATOM 734 C C . ILE A 1 91 ? 1.772 -4.404 -5.262 1.00 89.00 91 ILE A C 1
ATOM 736 O O . ILE A 1 91 ? 2.439 -4.230 -4.250 1.00 89.00 91 ILE A O 1
ATOM 740 N N . GLY A 1 92 ? 2.220 -5.094 -6.309 1.00 80.12 92 GLY A N 1
ATOM 741 C CA . GLY A 1 92 ? 3.235 -4.512 -7.174 1.00 80.12 92 GLY A CA 1
ATOM 742 C C . GLY A 1 92 ? 3.598 -5.429 -8.334 1.00 80.12 92 GLY A C 1
ATOM 743 O O . GLY A 1 92 ? 3.975 -6.552 -8.091 1.00 80.12 92 GLY A O 1
ATOM 744 N N . ASN A 1 93 ? 3.530 -4.952 -9.577 1.00 94.50 93 ASN A N 1
ATOM 745 C CA . ASN A 1 93 ? 4.271 -5.520 -10.710 1.00 94.50 93 ASN A CA 1
ATOM 746 C C . ASN A 1 93 ? 5.527 -4.677 -10.945 1.00 94.50 93 ASN A C 1
ATOM 748 O O . ASN A 1 93 ? 5.408 -3.465 -11.166 1.00 94.50 93 ASN A O 1
ATOM 752 N N . ILE A 1 94 ? 6.723 -5.274 -10.941 1.00 95.25 94 ILE A N 1
ATOM 753 C CA . ILE A 1 94 ? 7.972 -4.529 -11.180 1.00 95.25 94 ILE A CA 1
ATOM 754 C C . ILE A 1 94 ? 8.202 -4.333 -12.686 1.00 95.25 94 ILE A C 1
ATOM 756 O O . ILE A 1 94 ? 9.107 -4.905 -13.297 1.00 95.25 94 ILE A O 1
ATOM 760 N N . ILE A 1 95 ? 7.369 -3.497 -13.309 1.00 96.81 95 ILE A N 1
ATOM 761 C CA . ILE A 1 95 ? 7.287 -3.358 -14.774 1.00 96.81 95 ILE A CA 1
ATOM 762 C C . ILE A 1 95 ? 8.602 -2.916 -15.427 1.00 96.81 95 ILE A C 1
ATOM 764 O O . ILE A 1 95 ? 8.885 -3.280 -16.561 1.00 96.81 95 ILE A O 1
ATOM 768 N N . ALA A 1 96 ? 9.450 -2.186 -14.696 1.00 95.44 96 ALA A N 1
ATOM 769 C CA . ALA A 1 96 ? 10.739 -1.702 -15.190 1.00 95.44 96 ALA A CA 1
ATOM 770 C C . ALA A 1 96 ? 11.776 -2.823 -15.425 1.00 95.44 96 ALA A C 1
ATOM 772 O O . ALA A 1 96 ? 12.788 -2.595 -16.099 1.00 95.44 96 ALA A O 1
ATOM 773 N N . LEU A 1 97 ? 11.536 -4.013 -14.861 1.00 94.69 97 LEU A N 1
ATOM 774 C CA . LEU A 1 97 ? 12.386 -5.201 -14.979 1.00 94.69 97 LEU A CA 1
ATOM 775 C C . LEU A 1 97 ? 11.811 -6.250 -15.948 1.00 94.69 97 LEU A C 1
ATOM 777 O O . LEU A 1 97 ? 12.419 -7.301 -16.135 1.00 94.69 97 LEU A O 1
ATOM 781 N N . ARG A 1 98 ? 10.660 -5.977 -16.575 1.00 95.12 98 ARG A N 1
ATOM 782 C CA . ARG A 1 98 ? 9.937 -6.909 -17.455 1.00 95.12 98 ARG A CA 1
ATOM 783 C C . ARG A 1 98 ? 9.730 -6.295 -18.840 1.00 95.12 98 ARG A C 1
ATOM 785 O O . ARG A 1 98 ? 9.923 -5.098 -19.036 1.00 95.12 98 ARG A O 1
ATOM 792 N N . HIS A 1 99 ? 9.363 -7.117 -19.822 1.00 97.56 99 HIS A N 1
ATOM 793 C CA . HIS A 1 99 ? 8.994 -6.603 -21.139 1.00 97.56 99 HIS A CA 1
ATOM 794 C C . HIS A 1 99 ? 7.574 -6.009 -21.081 1.00 97.56 99 HIS A C 1
ATOM 796 O O . HIS A 1 99 ? 6.646 -6.740 -20.728 1.00 97.56 99 HIS A O 1
ATOM 802 N N . PRO A 1 100 ? 7.361 -4.733 -21.450 1.00 98.06 100 PRO A N 1
ATOM 803 C CA . PRO A 1 100 ? 6.085 -4.055 -21.224 1.00 98.06 100 PRO A CA 1
ATOM 804 C C . PRO A 1 100 ? 4.912 -4.675 -21.994 1.00 98.06 100 PRO A C 1
ATOM 806 O O . PRO A 1 100 ? 3.824 -4.779 -21.442 1.00 98.06 100 PRO A O 1
ATOM 809 N N . LEU A 1 101 ? 5.118 -5.173 -23.221 1.00 98.12 101 LEU A N 1
ATOM 810 C CA . LEU A 1 101 ? 4.041 -5.867 -23.948 1.00 98.12 101 LEU A CA 1
ATOM 811 C C . LEU A 1 101 ? 3.575 -7.158 -23.262 1.00 98.12 101 LEU A C 1
ATOM 813 O O . LEU A 1 101 ? 2.379 -7.417 -23.236 1.00 98.12 101 LEU A O 1
ATOM 817 N N . ALA A 1 102 ? 4.492 -7.930 -22.669 1.00 97.62 102 ALA A N 1
ATOM 818 C CA . ALA A 1 102 ? 4.123 -9.155 -21.961 1.00 97.62 102 ALA A CA 1
ATOM 819 C C . ALA A 1 102 ? 3.290 -8.822 -20.716 1.00 97.62 102 ALA A C 1
ATOM 821 O O . ALA A 1 102 ? 2.264 -9.443 -20.464 1.00 97.62 102 ALA A O 1
ATOM 822 N N . VAL A 1 103 ? 3.677 -7.769 -19.987 1.00 98.00 103 VAL A N 1
ATOM 823 C CA . VAL A 1 103 ? 2.893 -7.261 -18.853 1.00 98.00 103 VAL A CA 1
ATOM 824 C C . VAL A 1 103 ? 1.506 -6.787 -19.306 1.00 98.00 103 VAL A C 1
ATOM 826 O O . VAL A 1 103 ? 0.518 -7.062 -18.630 1.00 98.00 103 VAL A O 1
ATOM 829 N N . ALA A 1 104 ? 1.403 -6.105 -20.450 1.00 98.12 104 ALA A N 1
ATOM 830 C CA . ALA A 1 104 ? 0.119 -5.655 -20.984 1.00 98.12 104 ALA A CA 1
ATOM 831 C C . ALA A 1 104 ? -0.807 -6.828 -21.356 1.00 98.12 104 ALA A C 1
ATOM 833 O O . ALA A 1 104 ? -1.990 -6.799 -21.017 1.00 98.12 104 ALA A O 1
ATOM 834 N N . GLU A 1 105 ? -0.277 -7.874 -21.997 1.00 98.38 105 GLU A N 1
ATOM 835 C CA . GLU A 1 105 ? -1.027 -9.104 -22.296 1.00 98.38 105 GLU A CA 1
ATOM 836 C C . GLU A 1 105 ? -1.488 -9.815 -21.021 1.00 98.38 105 GLU A C 1
ATOM 838 O O . GLU A 1 105 ? -2.648 -10.211 -20.921 1.00 98.38 105 GLU A O 1
ATOM 843 N N . GLU A 1 106 ? -0.619 -9.920 -20.014 1.00 98.12 106 GLU A N 1
ATOM 844 C CA . GLU A 1 106 ? -0.966 -10.499 -18.713 1.00 98.12 106 GLU A CA 1
ATOM 845 C C . GLU A 1 106 ? -2.072 -9.706 -18.011 1.00 98.12 106 GLU A C 1
ATOM 847 O O . GLU A 1 106 ? -3.022 -10.298 -17.499 1.00 98.12 106 GLU A O 1
ATOM 852 N N . PHE A 1 107 ? -2.002 -8.371 -18.023 1.00 98.31 107 PHE A N 1
ATOM 853 C CA . PHE A 1 107 ? -3.046 -7.521 -17.449 1.00 98.31 107 PHE A CA 1
ATOM 854 C C . PHE A 1 107 ? -4.379 -7.703 -18.170 1.00 98.31 107 PHE A C 1
ATOM 856 O O . PHE A 1 107 ? -5.408 -7.864 -17.513 1.00 98.31 107 PHE A O 1
ATOM 863 N N . ALA A 1 108 ? -4.375 -7.724 -19.505 1.00 98.31 108 ALA A N 1
ATOM 864 C CA . ALA A 1 108 ? -5.585 -7.957 -20.284 1.00 98.31 108 ALA A CA 1
ATOM 865 C C . ALA A 1 108 ? -6.155 -9.364 -20.051 1.00 98.31 108 ALA A C 1
ATOM 867 O O . ALA A 1 108 ? -7.371 -9.530 -19.940 1.00 98.31 108 ALA A O 1
ATOM 868 N N . MET A 1 109 ? -5.292 -10.375 -19.927 1.00 98.25 109 MET A N 1
ATOM 869 C CA . MET A 1 109 ? -5.687 -11.746 -19.618 1.00 98.25 109 MET A CA 1
ATOM 870 C C . MET A 1 109 ? -6.323 -11.852 -18.229 1.00 98.25 109 MET A C 1
ATOM 872 O O . MET A 1 109 ? -7.405 -12.422 -18.112 1.00 98.25 109 MET A O 1
ATOM 876 N N . LEU A 1 110 ? -5.702 -11.290 -17.189 1.00 98.25 110 LEU A N 1
ATOM 877 C CA . LEU A 1 110 ? -6.256 -11.281 -15.829 1.00 98.25 110 LEU A CA 1
ATOM 878 C C . LEU A 1 110 ? -7.577 -10.511 -15.763 1.00 98.25 110 LEU A C 1
ATOM 880 O O . LEU A 1 110 ? -8.523 -10.942 -15.100 1.00 98.25 110 LEU A O 1
ATOM 884 N N . ASP A 1 111 ? -7.682 -9.408 -16.499 1.00 98.56 111 ASP A N 1
ATOM 885 C CA . ASP A 1 111 ? -8.927 -8.662 -16.611 1.00 98.56 111 ASP A CA 1
ATOM 886 C C . ASP A 1 111 ? -10.043 -9.500 -17.254 1.00 98.56 111 ASP A C 1
ATOM 888 O O . ASP A 1 111 ? -11.138 -9.603 -16.700 1.00 98.56 111 ASP A O 1
ATOM 892 N N . CYS A 1 112 ? -9.742 -10.196 -18.355 1.00 98.19 112 CYS A N 1
ATOM 893 C CA . CYS A 1 112 ? -10.676 -11.118 -19.004 1.00 98.19 112 CYS A CA 1
ATOM 894 C C . CYS A 1 112 ? -11.083 -12.282 -18.095 1.00 98.19 112 CYS A C 1
ATOM 896 O O . CYS A 1 112 ? -12.272 -12.570 -17.968 1.00 98.19 112 CYS A O 1
ATOM 898 N N . LEU A 1 113 ? -10.116 -12.940 -17.448 1.00 98.12 113 LEU A N 1
ATOM 899 C CA . LEU A 1 113 ? -10.366 -14.066 -16.544 1.00 98.12 113 LEU A CA 1
ATOM 900 C C . LEU A 1 113 ? -11.232 -13.654 -15.354 1.00 98.12 113 LEU A C 1
ATOM 902 O O . LEU A 1 113 ? -12.091 -14.414 -14.916 1.00 98.12 113 LEU A O 1
ATOM 906 N N . SER A 1 114 ? -11.019 -12.443 -14.842 1.00 98.06 114 SER A N 1
ATOM 907 C CA . SER A 1 114 ? -11.783 -11.911 -13.716 1.00 98.06 114 SER A CA 1
ATOM 908 C C . SER A 1 114 ? -13.160 -11.371 -14.105 1.00 98.06 114 SER A C 1
ATOM 910 O O . SER A 1 114 ? -13.974 -11.115 -13.217 1.00 98.06 114 SER A O 1
ATOM 912 N N . GLY A 1 115 ? -13.442 -11.209 -15.401 1.00 97.31 115 GLY A N 1
ATOM 913 C CA . GLY A 1 115 ? -14.662 -10.562 -15.880 1.00 97.31 115 GLY A CA 1
ATOM 914 C C . GLY A 1 115 ? -14.693 -9.059 -15.590 1.00 97.31 115 GLY A C 1
ATOM 915 O O . GLY A 1 115 ? -15.763 -8.511 -15.343 1.00 97.31 115 GLY A O 1
ATOM 916 N N . GLY A 1 116 ? -13.531 -8.401 -15.593 1.00 97.69 116 GLY A N 1
ATOM 917 C CA . GLY A 1 116 ? -13.415 -6.961 -15.368 1.00 97.69 116 GLY A CA 1
ATOM 918 C C . GLY A 1 116 ? -13.199 -6.541 -13.911 1.00 97.69 116 GLY A C 1
ATOM 919 O O . GLY A 1 116 ? -13.530 -5.414 -13.554 1.00 97.69 116 GLY A O 1
ATOM 920 N N . ARG A 1 117 ? -12.696 -7.434 -13.048 1.00 97.69 117 ARG A N 1
ATOM 921 C CA . ARG A 1 117 ? -12.463 -7.168 -11.612 1.00 97.69 117 ARG A CA 1
ATOM 922 C C . ARG A 1 117 ? -10.991 -6.911 -11.271 1.00 97.69 117 ARG A C 1
ATOM 924 O O . ARG A 1 117 ? -10.661 -6.729 -10.098 1.00 97.69 117 ARG A O 1
ATOM 931 N N . PHE A 1 118 ? -10.097 -6.950 -12.257 1.00 98.19 118 PHE A N 1
ATOM 932 C CA . PHE A 1 118 ? -8.659 -6.844 -12.030 1.00 98.19 118 PHE A CA 1
ATOM 933 C C . PHE A 1 118 ? -8.217 -5.388 -11.808 1.00 98.19 118 PHE A C 1
ATOM 935 O O . PHE A 1 118 ? -8.653 -4.481 -12.517 1.00 98.19 118 PHE A O 1
ATOM 942 N N . ILE A 1 119 ? -7.331 -5.163 -10.834 1.00 97.88 119 ILE A N 1
ATOM 943 C CA . ILE A 1 119 ? -6.722 -3.860 -10.530 1.00 97.88 119 ILE A CA 1
ATOM 944 C C . ILE A 1 119 ? -5.195 -3.984 -10.689 1.00 97.88 119 ILE A C 1
ATOM 946 O O . ILE A 1 119 ? -4.527 -4.525 -9.801 1.00 97.88 119 ILE A O 1
ATOM 950 N N . PRO A 1 120 ? -4.607 -3.486 -11.793 1.00 96.75 120 PRO A N 1
ATOM 951 C CA . PRO A 1 120 ? -3.173 -3.571 -12.020 1.00 96.75 120 PRO A CA 1
ATOM 952 C C . PRO A 1 120 ? -2.433 -2.492 -11.232 1.00 96.75 120 PRO A C 1
ATOM 954 O O . PRO A 1 120 ? -2.532 -1.301 -11.535 1.00 96.75 120 PRO A O 1
ATOM 957 N N . GLY A 1 121 ? -1.642 -2.897 -10.246 1.00 96.31 121 GLY A N 1
ATOM 958 C CA . GLY A 1 121 ? -0.681 -2.013 -9.600 1.00 96.31 121 GLY A CA 1
ATOM 959 C C . GLY A 1 121 ? 0.736 -2.220 -10.106 1.00 96.31 121 GLY A C 1
ATOM 960 O O . GLY A 1 121 ? 1.218 -3.340 -10.283 1.00 96.31 121 GLY A O 1
ATOM 961 N N . MET A 1 122 ? 1.424 -1.107 -10.319 1.00 95.94 122 MET A N 1
ATOM 962 C CA . MET A 1 122 ? 2.757 -1.060 -10.901 1.00 95.94 122 MET A CA 1
ATOM 963 C C . MET A 1 122 ? 3.722 -0.411 -9.922 1.00 95.94 122 MET A C 1
ATOM 965 O O . MET A 1 122 ? 3.422 0.602 -9.289 1.00 95.94 122 MET A O 1
ATOM 969 N N . VAL A 1 123 ? 4.906 -0.999 -9.805 1.00 94.31 123 VAL A N 1
ATOM 970 C CA . VAL A 1 123 ? 5.955 -0.526 -8.909 1.00 94.31 123 VAL A CA 1
ATOM 971 C C . VAL A 1 123 ? 7.276 -0.408 -9.646 1.00 94.31 123 VAL A C 1
ATOM 973 O O . VAL A 1 123 ? 7.555 -1.094 -10.628 1.00 94.31 123 VAL A O 1
ATOM 976 N N . ARG A 1 124 ? 8.142 0.455 -9.121 1.00 91.44 124 ARG A N 1
ATOM 977 C CA . ARG A 1 124 ? 9.534 0.547 -9.567 1.00 91.44 124 ARG A CA 1
ATOM 978 C C . ARG A 1 124 ? 10.396 -0.609 -9.042 1.00 91.44 124 ARG A C 1
ATOM 980 O O . ARG A 1 124 ? 11.475 -0.847 -9.575 1.00 91.44 124 ARG A O 1
ATOM 987 N N . GLY A 1 125 ? 9.932 -1.304 -8.005 1.00 88.12 125 GLY A N 1
ATOM 988 C CA . GLY A 1 125 ? 10.709 -2.287 -7.255 1.00 88.12 125 GLY A CA 1
ATOM 989 C C . GLY A 1 125 ? 11.639 -1.633 -6.235 1.00 88.12 125 GLY A C 1
ATOM 990 O O . GLY A 1 125 ? 11.633 -0.412 -6.035 1.00 88.12 125 GLY A O 1
ATOM 991 N N . LEU A 1 126 ? 12.440 -2.462 -5.584 1.00 84.62 126 LEU A N 1
ATOM 992 C CA . LEU A 1 126 ? 13.345 -2.100 -4.503 1.00 84.62 126 LEU A CA 1
ATOM 993 C C . LEU A 1 126 ? 14.808 -2.214 -4.936 1.00 84.62 126 LEU A C 1
ATOM 995 O O . LEU A 1 126 ? 15.137 -3.050 -5.779 1.00 84.62 126 LEU A O 1
ATOM 999 N N . PRO A 1 127 ? 15.735 -1.459 -4.316 1.00 81.75 127 PRO A N 1
ATOM 1000 C CA . PRO A 1 127 ? 17.140 -1.480 -4.724 1.00 81.75 127 PRO A CA 1
ATOM 1001 C C . PRO A 1 127 ? 17.765 -2.886 -4.736 1.00 81.75 127 PRO A C 1
ATOM 1003 O O . PRO A 1 127 ? 18.577 -3.196 -5.604 1.00 81.75 127 PRO A O 1
ATOM 1006 N N . ALA A 1 128 ? 17.376 -3.760 -3.801 1.00 78.88 128 ALA A N 1
ATOM 1007 C CA . ALA A 1 128 ? 17.887 -5.129 -3.729 1.00 78.88 128 ALA A CA 1
ATOM 1008 C C . ALA A 1 128 ? 17.524 -5.979 -4.959 1.00 78.88 128 ALA A C 1
ATOM 1010 O O . ALA A 1 128 ? 18.331 -6.807 -5.393 1.00 78.88 128 ALA A O 1
ATOM 1011 N N . GLU A 1 129 ? 16.344 -5.759 -5.536 1.00 87.44 129 GLU A N 1
ATOM 1012 C CA . GLU A 1 129 ? 15.856 -6.467 -6.722 1.00 87.44 129 GLU A CA 1
ATOM 1013 C C . GLU A 1 129 ? 16.644 -6.004 -7.948 1.00 87.44 129 GLU A C 1
ATOM 1015 O O . GLU A 1 129 ? 17.193 -6.832 -8.668 1.00 87.44 129 GLU A O 1
ATOM 1020 N N . TRP A 1 130 ? 16.843 -4.691 -8.097 1.00 89.50 130 TRP A N 1
ATOM 1021 C CA . TRP A 1 130 ? 17.661 -4.099 -9.162 1.00 89.50 130 TRP A CA 1
ATOM 1022 C C . TRP A 1 130 ? 19.095 -4.627 -9.175 1.00 89.50 130 TRP A C 1
ATOM 1024 O O . TRP A 1 130 ? 19.599 -5.026 -10.223 1.00 89.50 130 TRP A O 1
ATOM 1034 N N . VAL A 1 131 ? 19.733 -4.701 -8.002 1.00 85.75 131 VAL A N 1
ATOM 1035 C CA . VAL A 1 131 ? 21.077 -5.284 -7.875 1.00 85.75 131 VAL A CA 1
ATOM 1036 C C . VAL A 1 131 ? 21.074 -6.764 -8.262 1.00 85.75 131 VAL A C 1
ATOM 1038 O O . VAL A 1 131 ? 21.996 -7.225 -8.926 1.00 85.75 131 VAL A O 1
ATOM 1041 N N . SER A 1 132 ? 20.054 -7.521 -7.854 1.00 86.06 132 SER A N 1
ATOM 1042 C CA . SER A 1 132 ? 19.989 -8.969 -8.108 1.00 86.06 132 SER A CA 1
ATOM 1043 C C . SER A 1 132 ? 19.712 -9.300 -9.575 1.00 86.06 132 SER A C 1
ATOM 1045 O O . SER A 1 132 ? 20.258 -10.273 -10.086 1.00 86.06 132 SER A O 1
ATOM 1047 N N . TYR A 1 133 ? 18.938 -8.460 -10.262 1.00 90.81 133 TYR A N 1
ATOM 1048 C CA . TYR A 1 133 ? 18.733 -8.521 -11.710 1.00 90.81 133 TYR A CA 1
ATOM 1049 C C . TYR A 1 133 ? 19.877 -7.883 -12.514 1.00 90.81 133 TYR A C 1
ATOM 1051 O O . TYR A 1 133 ? 19.836 -7.899 -13.741 1.00 90.81 133 TYR A O 1
ATOM 1059 N N . ASN A 1 134 ? 20.908 -7.349 -11.846 1.00 91.00 134 ASN A N 1
ATOM 1060 C CA . ASN A 1 134 ? 22.053 -6.680 -12.465 1.00 91.00 134 ASN A CA 1
ATOM 1061 C C . ASN A 1 134 ? 21.646 -5.522 -13.399 1.00 91.00 134 ASN A C 1
ATOM 1063 O O . ASN A 1 134 ? 22.178 -5.363 -14.498 1.00 91.00 134 ASN A O 1
ATOM 1067 N N . MET A 1 135 ? 20.678 -4.721 -12.954 1.00 92.00 135 MET A N 1
ATOM 1068 C CA . MET A 1 135 ? 20.136 -3.587 -13.701 1.00 92.00 135 MET A CA 1
ATOM 1069 C C . MET A 1 135 ? 20.681 -2.262 -13.179 1.00 92.00 135 MET A C 1
ATOM 1071 O O . MET A 1 135 ? 20.855 -2.098 -11.973 1.00 92.00 135 MET A O 1
ATOM 1075 N N . ASP A 1 136 ? 20.899 -1.302 -14.084 1.00 91.06 136 ASP A N 1
ATOM 1076 C CA . ASP A 1 136 ? 21.376 0.037 -13.730 1.00 91.06 136 ASP A CA 1
ATOM 1077 C C . ASP A 1 136 ? 20.306 0.823 -12.938 1.00 91.06 136 ASP A C 1
ATOM 1079 O O . ASP A 1 136 ? 19.295 1.238 -13.520 1.00 91.06 136 ASP A O 1
ATOM 1083 N N . PRO A 1 137 ? 20.525 1.100 -11.639 1.00 88.25 137 PRO A N 1
ATOM 1084 C CA . PRO A 1 137 ? 19.571 1.808 -10.785 1.00 88.25 137 PRO A CA 1
ATOM 1085 C C . PRO A 1 137 ? 19.263 3.235 -11.249 1.00 88.25 137 PRO A C 1
ATOM 1087 O O . PRO A 1 137 ? 18.164 3.728 -10.987 1.00 88.25 137 PRO A O 1
ATOM 1090 N N . PHE A 1 138 ? 20.189 3.893 -11.960 1.00 89.69 138 PHE A N 1
ATOM 1091 C CA . PHE A 1 138 ? 19.994 5.249 -12.490 1.00 89.69 138 PHE A CA 1
ATOM 1092 C C . PHE A 1 138 ? 18.916 5.297 -13.578 1.00 89.69 138 PHE A C 1
ATOM 1094 O O . PHE A 1 138 ? 18.279 6.331 -13.794 1.00 89.69 138 PHE A O 1
ATOM 1101 N N . THR A 1 139 ? 18.665 4.170 -14.244 1.00 93.25 139 THR A N 1
ATOM 1102 C CA . THR A 1 139 ? 17.638 4.069 -15.288 1.00 93.25 139 THR A CA 1
ATOM 1103 C C . THR A 1 139 ? 16.245 3.785 -14.732 1.00 93.25 139 THR A C 1
ATOM 1105 O O . THR A 1 139 ? 15.268 3.876 -15.474 1.00 93.25 139 THR A O 1
ATOM 1108 N N . ALA A 1 140 ? 16.112 3.502 -13.430 1.00 92.12 140 ALA A N 1
ATOM 1109 C CA . ALA A 1 140 ? 14.900 2.918 -12.860 1.00 92.12 140 ALA A CA 1
ATOM 1110 C C . ALA A 1 140 ? 13.624 3.726 -13.088 1.00 92.12 140 ALA A C 1
ATOM 1112 O O . ALA A 1 140 ? 12.587 3.164 -13.438 1.00 92.12 140 ALA A O 1
ATOM 1113 N N . ARG A 1 141 ? 13.692 5.050 -12.924 1.00 91.75 141 ARG A N 1
ATOM 1114 C CA . ARG A 1 141 ? 12.532 5.924 -13.153 1.00 91.75 141 ARG A CA 1
ATOM 1115 C C . ARG A 1 141 ? 12.163 6.015 -14.630 1.00 91.75 141 ARG A C 1
ATOM 1117 O O . ARG A 1 141 ? 10.987 5.908 -14.954 1.00 91.75 141 ARG A O 1
ATOM 1124 N N . LYS A 1 142 ? 13.158 6.180 -15.508 1.00 95.06 142 LYS A N 1
ATOM 1125 C CA . LYS A 1 142 ? 12.927 6.295 -16.953 1.00 95.06 142 LYS A CA 1
ATOM 1126 C C . LYS A 1 142 ? 12.367 4.992 -17.525 1.00 95.06 142 LYS A C 1
ATOM 1128 O O . LYS A 1 142 ? 11.371 5.027 -18.231 1.00 95.06 142 LYS A O 1
ATOM 1133 N N . ARG A 1 143 ? 12.936 3.848 -17.126 1.00 97.00 143 ARG A N 1
ATOM 1134 C CA . ARG A 1 143 ? 12.423 2.516 -17.478 1.00 97.00 143 ARG A CA 1
ATOM 1135 C C . ARG A 1 143 ? 10.994 2.303 -17.009 1.00 97.00 143 ARG A C 1
ATOM 1137 O O . ARG A 1 143 ? 10.188 1.784 -17.766 1.00 97.00 143 ARG A O 1
ATOM 1144 N N . PHE A 1 144 ? 10.677 2.690 -15.774 1.00 97.12 144 PHE A N 1
ATOM 1145 C CA . PHE A 1 144 ? 9.312 2.587 -15.260 1.00 97.12 144 PHE A CA 1
ATOM 1146 C C . PHE A 1 144 ? 8.330 3.427 -16.088 1.00 97.12 144 PHE A C 1
ATOM 1148 O O . PHE A 1 144 ? 7.301 2.904 -16.501 1.00 97.12 144 PHE A O 1
ATOM 1155 N N . ALA A 1 145 ? 8.661 4.693 -16.361 1.00 97.56 145 ALA A N 1
ATOM 1156 C CA . ALA A 1 145 ? 7.816 5.587 -17.152 1.00 97.56 145 ALA A CA 1
ATOM 1157 C C . ALA A 1 145 ? 7.618 5.077 -18.590 1.00 97.56 145 ALA A C 1
ATOM 1159 O O . ALA A 1 145 ? 6.491 5.012 -19.070 1.00 97.56 145 ALA A O 1
ATOM 1160 N N . GLU A 1 146 ? 8.695 4.648 -19.254 1.00 98.44 146 GLU A N 1
ATOM 1161 C CA . GLU A 1 146 ? 8.634 4.093 -20.609 1.00 98.44 146 GLU A CA 1
ATOM 1162 C C . GLU A 1 146 ? 7.804 2.802 -20.659 1.00 98.44 146 GLU A C 1
ATOM 1164 O O . GLU A 1 146 ? 6.904 2.676 -21.489 1.00 98.44 146 GLU A O 1
ATOM 1169 N N . ALA A 1 147 ? 8.026 1.875 -19.718 1.00 98.44 147 ALA A N 1
ATOM 1170 C CA . ALA A 1 147 ? 7.234 0.653 -19.616 1.00 98.44 147 ALA A CA 1
ATOM 1171 C C . ALA A 1 147 ? 5.750 0.958 -19.373 1.00 98.44 147 ALA A C 1
ATOM 1173 O O . ALA A 1 147 ? 4.891 0.368 -20.025 1.00 98.44 147 ALA A O 1
ATOM 1174 N N . TYR A 1 148 ? 5.447 1.902 -18.477 1.00 98.00 148 TYR A N 1
ATOM 1175 C CA . TYR A 1 148 ? 4.084 2.355 -18.211 1.00 98.00 148 TYR A CA 1
ATOM 1176 C C . TYR A 1 148 ? 3.409 2.884 -19.482 1.00 98.00 148 TYR A C 1
ATOM 1178 O O . TYR A 1 148 ? 2.290 2.477 -19.786 1.00 98.00 148 TYR A O 1
ATOM 1186 N N . HIS A 1 149 ? 4.078 3.756 -20.246 1.00 98.06 149 HIS A N 1
ATOM 1187 C CA . HIS A 1 149 ? 3.498 4.328 -21.462 1.00 98.06 149 HIS A CA 1
ATOM 1188 C C . HIS A 1 149 ? 3.224 3.261 -22.521 1.00 98.06 149 HIS A C 1
ATOM 1190 O O . HIS A 1 149 ? 2.138 3.264 -23.099 1.00 98.06 149 HIS A O 1
ATOM 1196 N N . ILE A 1 150 ? 4.145 2.312 -22.718 1.00 98.56 150 ILE A N 1
ATOM 1197 C CA . ILE A 1 150 ? 3.939 1.189 -23.642 1.00 98.56 150 ILE A CA 1
ATOM 1198 C C . ILE A 1 150 ? 2.763 0.317 -23.180 1.00 98.56 150 ILE A C 1
ATOM 1200 O O . ILE A 1 150 ? 1.904 -0.015 -23.992 1.00 98.56 150 ILE A O 1
ATOM 1204 N N . ILE A 1 151 ? 2.681 -0.025 -21.888 1.00 98.31 151 ILE A N 1
ATOM 1205 C CA . ILE A 1 151 ? 1.573 -0.826 -21.336 1.00 98.31 151 ILE A CA 1
ATOM 1206 C C . ILE A 1 151 ? 0.237 -0.097 -21.522 1.00 98.31 151 ILE A C 1
ATOM 1208 O O . ILE A 1 151 ? -0.727 -0.680 -22.015 1.00 98.31 151 ILE A O 1
ATOM 1212 N N . HIS A 1 152 ? 0.176 1.185 -21.159 1.00 97.62 152 HIS A N 1
ATOM 1213 C CA . HIS A 1 152 ? -1.023 2.001 -21.308 1.00 97.62 152 HIS A CA 1
ATOM 1214 C C . HIS A 1 152 ? -1.464 2.087 -22.776 1.00 97.62 152 HIS A C 1
ATOM 1216 O O . HIS A 1 152 ? -2.642 1.890 -23.073 1.00 97.62 152 HIS A O 1
ATOM 1222 N N . GLN A 1 153 ? -0.537 2.326 -23.711 1.00 97.25 153 GLN A N 1
ATOM 1223 C CA . GLN A 1 153 ? -0.840 2.327 -25.145 1.00 97.25 153 GLN A CA 1
ATOM 1224 C C . GLN A 1 153 ? -1.334 0.959 -25.621 1.00 97.25 153 GLN A C 1
ATOM 1226 O O . GLN A 1 153 ? -2.358 0.897 -26.292 1.00 97.25 153 GLN A O 1
ATOM 1231 N N . ALA A 1 154 ? -0.683 -0.135 -25.222 1.00 97.56 154 ALA A N 1
ATOM 1232 C CA . ALA A 1 154 ? -1.073 -1.490 -25.608 1.00 97.56 154 ALA A CA 1
ATOM 1233 C C . ALA A 1 154 ? -2.491 -1.852 -25.144 1.00 97.56 154 ALA A C 1
ATOM 1235 O O . ALA A 1 154 ? -3.265 -2.437 -25.901 1.00 97.56 154 ALA A O 1
ATOM 1236 N N . LEU A 1 155 ? -2.870 -1.452 -23.928 1.00 97.31 155 LEU A N 1
ATOM 1237 C CA . LEU A 1 155 ? -4.214 -1.699 -23.401 1.00 97.31 155 LEU A CA 1
ATOM 1238 C C . LEU A 1 155 ? -5.291 -0.798 -24.018 1.00 97.31 155 LEU A C 1
ATOM 1240 O O . LEU A 1 155 ? -6.461 -1.174 -24.004 1.00 97.31 155 LEU A O 1
ATOM 1244 N N . THR A 1 156 ? -4.930 0.374 -24.549 1.00 96.06 156 THR A N 1
ATOM 1245 C CA . THR A 1 156 ? -5.905 1.383 -25.012 1.00 96.06 156 THR A CA 1
ATOM 1246 C C . THR A 1 156 ? -6.013 1.492 -26.528 1.00 96.06 156 THR A C 1
ATOM 1248 O O . THR A 1 156 ? -7.107 1.734 -27.030 1.00 96.06 156 THR A O 1
ATOM 1251 N N . GLN A 1 157 ? -4.949 1.218 -27.280 1.00 95.88 157 GLN A N 1
ATOM 1252 C CA . GLN A 1 157 ? -4.875 1.393 -28.736 1.00 95.88 157 GLN A CA 1
ATOM 1253 C C . GLN A 1 157 ? -4.915 0.052 -29.476 1.00 95.88 157 GLN A C 1
ATOM 1255 O O . GLN A 1 157 ? -4.536 -0.974 -28.922 1.00 95.88 157 GLN A O 1
ATOM 1260 N N . GLU A 1 158 ? -5.380 0.047 -30.725 1.00 95.12 158 GLU A N 1
ATOM 1261 C CA . GLU A 1 158 ? -5.466 -1.175 -31.543 1.00 95.12 158 GLU A CA 1
ATOM 1262 C C . GLU A 1 158 ? -4.090 -1.691 -31.993 1.00 95.12 158 GLU A C 1
ATOM 1264 O O . GLU A 1 158 ? -3.890 -2.901 -32.110 1.00 95.12 158 GLU A O 1
ATOM 1269 N N . LEU A 1 159 ? -3.147 -0.776 -32.231 1.00 96.88 159 LEU A N 1
ATOM 1270 C CA . LEU A 1 159 ? -1.790 -1.046 -32.695 1.00 96.88 159 LEU A CA 1
ATOM 1271 C C . LEU A 1 159 ? -0.824 -0.085 -31.997 1.00 96.88 159 LEU A C 1
ATOM 1273 O O . LEU A 1 159 ? -1.111 1.106 -31.896 1.00 96.88 159 LEU A O 1
ATOM 1277 N N . VAL A 1 160 ? 0.310 -0.604 -31.537 1.00 97.06 160 VAL A N 1
ATOM 1278 C CA . VAL A 1 160 ? 1.358 0.146 -30.846 1.00 97.06 160 VAL A CA 1
ATOM 1279 C C . VAL A 1 160 ? 2.633 0.129 -31.671 1.00 97.06 160 VAL A C 1
ATOM 1281 O O . VAL A 1 160 ? 3.182 -0.932 -31.978 1.00 97.06 160 VAL A O 1
ATOM 1284 N N . ASP A 1 161 ? 3.120 1.330 -31.946 1.00 97.44 161 ASP A N 1
ATOM 1285 C CA . ASP A 1 161 ? 4.463 1.623 -32.422 1.00 97.44 161 ASP A CA 1
ATOM 1286 C C . ASP A 1 161 ? 5.115 2.551 -31.388 1.00 97.44 161 ASP A C 1
ATOM 1288 O O . ASP A 1 161 ? 4.523 3.556 -30.987 1.00 97.44 161 ASP A O 1
ATOM 1292 N N . TYR A 1 162 ? 6.306 2.195 -30.909 1.00 97.88 162 TYR A N 1
ATOM 1293 C CA . TYR A 1 162 ? 7.006 2.933 -29.860 1.00 97.88 162 TYR A CA 1
ATOM 1294 C C . TYR A 1 162 ? 8.515 2.898 -30.096 1.00 97.88 162 TYR A C 1
ATOM 1296 O O . TYR A 1 162 ? 9.106 1.823 -30.171 1.00 97.88 162 TYR A O 1
ATOM 1304 N N . GLU A 1 163 ? 9.145 4.067 -30.160 1.00 97.88 163 GLU A N 1
ATOM 1305 C CA . GLU A 1 163 ? 10.601 4.210 -30.212 1.00 97.88 163 GLU A CA 1
ATOM 1306 C C . GLU A 1 163 ? 11.078 4.827 -28.896 1.00 97.88 163 GLU A C 1
ATOM 1308 O O . GLU A 1 163 ? 10.741 5.968 -28.576 1.00 97.88 163 GLU A O 1
ATOM 1313 N N . GLY A 1 164 ? 11.814 4.044 -28.110 1.00 97.12 164 GLY A N 1
ATOM 1314 C CA . GLY A 1 164 ? 12.183 4.371 -26.736 1.00 97.12 164 GLY A CA 1
ATOM 1315 C C . GLY A 1 164 ? 13.670 4.222 -26.446 1.00 97.12 164 GLY A C 1
ATOM 1316 O O . GLY A 1 164 ? 14.439 3.689 -27.249 1.00 97.12 164 GLY A O 1
ATOM 1317 N N . ASP A 1 165 ? 14.072 4.662 -25.252 1.00 97.50 165 ASP A N 1
ATOM 1318 C CA . ASP A 1 165 ? 15.448 4.517 -24.770 1.00 97.50 165 ASP A CA 1
ATOM 1319 C C . ASP A 1 165 ? 15.750 3.054 -24.387 1.00 97.50 165 ASP A C 1
ATOM 1321 O O . ASP A 1 165 ? 16.906 2.620 -24.432 1.00 97.50 165 ASP A O 1
ATOM 1325 N N . PHE A 1 166 ? 14.728 2.284 -23.987 1.00 97.50 166 PHE A N 1
ATOM 1326 C CA . PHE A 1 166 ? 14.883 0.920 -23.471 1.00 97.50 166 PHE A CA 1
ATOM 1327 C C . PHE A 1 166 ? 14.162 -0.141 -24.302 1.00 97.50 166 PHE A C 1
ATOM 1329 O O . PHE A 1 166 ? 14.638 -1.279 -24.361 1.00 97.50 166 PHE A O 1
ATOM 1336 N N . TRP A 1 167 ? 13.042 0.205 -24.934 1.00 98.06 167 TRP A N 1
ATOM 1337 C CA . TRP A 1 167 ? 12.253 -0.687 -25.775 1.00 98.06 167 TRP A CA 1
ATOM 1338 C C . TRP A 1 167 ? 11.888 -0.007 -27.093 1.00 98.06 167 TRP A C 1
ATOM 1340 O O . TRP A 1 167 ? 11.421 1.125 -27.124 1.00 98.06 167 TRP A O 1
ATOM 1350 N N . ASN A 1 168 ? 12.050 -0.755 -28.183 1.00 97.75 168 ASN A N 1
ATOM 1351 C CA . ASN A 1 168 ? 11.525 -0.396 -29.494 1.00 97.75 168 ASN A CA 1
ATOM 1352 C C . ASN A 1 168 ? 10.464 -1.428 -29.871 1.00 97.75 168 ASN A C 1
ATOM 1354 O O . ASN A 1 168 ? 10.761 -2.622 -29.952 1.00 97.75 168 ASN A O 1
ATOM 1358 N N . ILE A 1 169 ? 9.234 -0.966 -30.059 1.00 97.94 169 ILE A N 1
ATOM 1359 C CA . ILE A 1 169 ? 8.065 -1.772 -30.392 1.00 97.94 169 ILE A CA 1
ATOM 1360 C C . ILE A 1 169 ? 7.599 -1.368 -31.785 1.00 97.94 169 ILE A C 1
ATOM 1362 O O . ILE A 1 169 ? 7.363 -0.192 -32.038 1.00 97.94 169 ILE A O 1
ATOM 1366 N N . ALA A 1 170 ? 7.447 -2.344 -32.675 1.00 95.81 170 ALA A N 1
ATOM 1367 C CA . ALA A 1 170 ? 6.923 -2.124 -34.015 1.00 95.81 170 ALA A CA 1
ATOM 1368 C C . ALA A 1 170 ? 5.687 -2.997 -34.229 1.00 95.81 170 ALA A C 1
ATOM 1370 O O . ALA A 1 170 ? 5.760 -4.220 -34.079 1.00 95.81 170 ALA A O 1
ATOM 1371 N N . HIS A 1 171 ? 4.578 -2.361 -34.597 1.00 95.12 171 HIS A N 1
ATOM 1372 C CA . HIS A 1 171 ? 3.323 -2.985 -35.007 1.00 95.12 171 HIS A CA 1
ATOM 1373 C C . HIS A 1 171 ? 2.796 -4.054 -34.037 1.00 95.12 171 HIS A C 1
ATOM 1375 O O . HIS A 1 171 ? 2.367 -5.134 -34.452 1.00 95.12 171 HIS A O 1
ATOM 1381 N N . ALA A 1 172 ? 2.817 -3.764 -32.736 1.00 97.06 172 ALA A N 1
ATOM 1382 C CA . ALA A 1 172 ? 2.301 -4.679 -31.725 1.00 97.06 172 ALA A CA 1
ATOM 1383 C C . ALA A 1 172 ? 0.801 -4.469 -31.491 1.00 97.06 172 ALA A C 1
ATOM 1385 O O . ALA A 1 172 ? 0.347 -3.353 -31.267 1.00 97.06 172 ALA A O 1
ATOM 1386 N N . SER A 1 173 ? 0.032 -5.554 -31.487 1.00 97.19 173 SER A N 1
ATOM 1387 C CA . SER A 1 173 ? -1.376 -5.565 -31.088 1.00 97.19 173 SER A CA 1
ATOM 1388 C C . SER A 1 173 ? -1.557 -6.708 -30.101 1.00 97.19 173 SER A C 1
ATOM 1390 O O . SER A 1 173 ? -1.346 -7.867 -30.461 1.00 97.19 173 SER A O 1
ATOM 1392 N N . ILE A 1 174 ? -1.853 -6.378 -28.845 1.00 97.00 174 ILE A N 1
ATOM 1393 C CA . ILE A 1 174 ? -1.952 -7.381 -27.783 1.00 97.00 174 ILE A CA 1
ATOM 1394 C C . ILE A 1 174 ? -3.261 -8.164 -27.891 1.00 97.00 174 ILE A C 1
ATOM 1396 O O . ILE A 1 174 ? -4.304 -7.618 -28.262 1.00 97.00 174 ILE A O 1
ATOM 1400 N N . TRP A 1 175 ? -3.213 -9.440 -27.514 1.00 96.19 175 TRP A N 1
ATOM 1401 C CA . TRP A 1 175 ? -4.392 -10.289 -27.373 1.00 96.19 175 TRP A CA 1
ATOM 1402 C C . TRP A 1 175 ? -4.348 -11.012 -26.020 1.00 96.19 175 TRP A C 1
ATOM 1404 O O . TRP A 1 175 ? -3.329 -11.624 -25.707 1.00 96.19 175 TRP A O 1
ATOM 1414 N N . PRO A 1 176 ? -5.441 -11.009 -25.232 1.00 96.44 176 PRO A N 1
ATOM 1415 C CA . PRO A 1 176 ? -6.738 -10.374 -25.494 1.00 96.44 176 PRO A CA 1
ATOM 1416 C C . PRO A 1 176 ? -6.729 -8.849 -25.258 1.00 96.44 176 PRO A C 1
ATOM 1418 O O . PRO A 1 176 ? -5.745 -8.281 -24.795 1.00 96.44 176 PRO A O 1
ATOM 1421 N N . ARG A 1 177 ? -7.857 -8.187 -25.551 1.00 96.00 177 ARG A N 1
ATOM 1422 C CA . ARG A 1 177 ? -8.157 -6.828 -25.064 1.00 96.00 177 ARG A CA 1
ATOM 1423 C C . ARG A 1 177 ? -8.786 -6.901 -23.670 1.00 96.00 177 ARG A C 1
ATOM 1425 O O . ARG A 1 177 ? -9.516 -7.859 -23.420 1.00 96.00 177 ARG A O 1
ATOM 1432 N N . PRO A 1 178 ? -8.560 -5.910 -22.789 1.00 97.06 178 PRO A N 1
ATOM 1433 C CA . PRO A 1 178 ? -9.247 -5.867 -21.503 1.00 97.06 178 PRO A CA 1
ATOM 1434 C C . PRO A 1 178 ? -10.769 -5.737 -21.682 1.00 97.06 178 PRO A C 1
ATOM 1436 O O . PRO A 1 178 ? -11.254 -5.171 -22.664 1.00 97.06 178 PRO A O 1
ATOM 1439 N N . VAL A 1 179 ? -11.513 -6.259 -20.709 1.00 97.38 179 VAL A N 1
ATOM 1440 C CA . VAL A 1 179 ? -12.971 -6.125 -20.582 1.00 97.38 179 VAL A CA 1
ATOM 1441 C C . VAL A 1 179 ? -13.332 -4.741 -20.037 1.00 97.38 179 VAL A C 1
ATOM 1443 O O . VAL A 1 179 ? -14.317 -4.144 -20.475 1.00 97.38 179 VAL A O 1
ATOM 1446 N N . GLN A 1 180 ? -12.547 -4.218 -19.090 1.00 96.50 180 GLN A N 1
ATOM 1447 C CA . GLN A 1 180 ? -12.734 -2.869 -18.552 1.00 96.50 180 GLN A CA 1
ATOM 1448 C C . GLN A 1 180 ? -12.398 -1.803 -19.607 1.00 96.50 180 GLN A C 1
ATOM 1450 O O . GLN A 1 180 ? -11.381 -1.884 -20.291 1.00 96.50 180 GLN A O 1
ATOM 1455 N N . ASN A 1 181 ? -13.240 -0.768 -19.701 1.00 89.88 181 ASN A N 1
ATOM 1456 C CA . ASN A 1 181 ? -13.119 0.332 -20.662 1.00 89.88 181 ASN A CA 1
ATOM 1457 C C . ASN A 1 181 ? -13.058 1.682 -19.913 1.00 89.88 181 ASN A C 1
ATOM 1459 O O . ASN A 1 181 ? -13.948 1.940 -19.099 1.00 89.88 181 ASN A O 1
ATOM 1463 N N . PRO A 1 182 ? -12.071 2.565 -20.170 1.00 85.94 182 PRO A N 1
ATOM 1464 C CA . PRO A 1 182 ? -11.066 2.486 -21.238 1.00 85.94 182 PRO A CA 1
ATOM 1465 C C . PRO A 1 182 ? -9.984 1.415 -21.032 1.00 85.94 182 PRO A C 1
ATOM 1467 O O . PRO A 1 182 ? -9.471 0.896 -22.016 1.00 85.94 182 PRO A O 1
ATOM 1470 N N . PHE A 1 183 ? -9.653 1.085 -19.784 1.00 89.88 183 PHE A N 1
ATOM 1471 C CA . PHE A 1 183 ? -8.736 0.013 -19.378 1.00 89.88 183 PHE A CA 1
ATOM 1472 C C . PHE A 1 183 ? -8.866 -0.201 -17.850 1.00 89.88 183 PHE A C 1
ATOM 1474 O O . PHE A 1 183 ? -9.518 0.615 -17.186 1.00 89.88 183 PHE A O 1
ATOM 1481 N N . PRO A 1 184 ? -8.277 -1.264 -17.266 1.00 91.50 184 PRO A N 1
ATOM 1482 C CA . PRO A 1 184 ? -8.299 -1.492 -15.818 1.00 91.50 184 PRO A CA 1
ATOM 1483 C C . PRO A 1 184 ? -7.661 -0.341 -15.008 1.00 91.50 184 PRO A C 1
ATOM 1485 O O . PRO A 1 184 ? -6.641 0.203 -15.430 1.00 91.50 184 PRO A O 1
ATOM 1488 N N . PRO A 1 185 ? -8.192 0.036 -13.829 1.00 93.00 185 PRO A N 1
ATOM 1489 C CA . PRO A 1 185 ? -7.708 1.196 -13.081 1.00 93.00 185 PRO A CA 1
ATOM 1490 C C . PRO A 1 185 ? -6.313 0.947 -12.498 1.00 93.00 185 PRO A C 1
ATOM 1492 O O . PRO A 1 185 ? -6.137 0.080 -11.647 1.00 93.00 185 PRO A O 1
ATOM 1495 N N . PHE A 1 186 ? -5.329 1.741 -12.917 1.00 96.62 186 PHE A N 1
ATOM 1496 C CA . PHE A 1 186 ? -3.941 1.589 -12.490 1.00 96.62 186 PHE A CA 1
ATOM 1497 C C . PHE A 1 186 ? -3.637 2.194 -11.118 1.00 96.62 186 PHE A C 1
ATOM 1499 O O . PHE A 1 186 ? -4.034 3.320 -10.804 1.00 96.62 186 PHE A O 1
ATOM 1506 N N . TRP A 1 187 ? -2.900 1.432 -10.310 1.00 97.06 187 TRP A N 1
ATOM 1507 C CA . TRP A 1 187 ? -2.486 1.806 -8.956 1.00 97.06 187 TRP A CA 1
ATOM 1508 C C . TRP A 1 187 ? -0.958 1.871 -8.873 1.00 97.06 187 TRP A C 1
ATOM 1510 O O . TRP A 1 187 ? -0.252 1.125 -9.554 1.00 97.06 187 TRP A O 1
ATOM 1520 N N . MET A 1 188 ? -0.411 2.756 -8.041 1.00 95.25 188 MET A N 1
ATOM 1521 C CA . MET A 1 188 ? 1.030 2.779 -7.787 1.00 95.25 188 MET A CA 1
ATOM 1522 C C . MET A 1 188 ? 1.378 3.337 -6.406 1.00 95.25 188 MET A C 1
ATOM 1524 O O . MET A 1 188 ? 0.771 4.310 -5.954 1.00 95.25 188 MET A O 1
ATOM 1528 N N . PRO A 1 189 ? 2.419 2.805 -5.747 1.00 92.69 189 PRO A N 1
ATOM 1529 C CA . PRO A 1 189 ? 3.027 3.468 -4.610 1.00 92.69 189 PRO A CA 1
ATOM 1530 C C . PRO A 1 189 ? 3.656 4.806 -5.008 1.00 92.69 189 PRO A C 1
ATOM 1532 O O . PRO A 1 189 ? 4.459 4.867 -5.944 1.00 92.69 189 PRO A O 1
ATOM 1535 N N . ALA A 1 190 ? 3.338 5.875 -4.276 1.00 90.12 190 ALA A N 1
ATOM 1536 C CA . ALA A 1 190 ? 3.764 7.233 -4.622 1.00 90.12 190 ALA A CA 1
ATOM 1537 C C . ALA A 1 190 ? 4.305 8.009 -3.407 1.00 90.12 190 ALA A C 1
ATOM 1539 O O . ALA A 1 190 ? 3.651 8.906 -2.891 1.00 90.12 190 ALA A O 1
ATOM 1540 N N . GLY A 1 191 ? 5.529 7.674 -2.973 1.00 82.75 191 GLY A N 1
ATOM 1541 C CA . GLY A 1 191 ? 6.200 8.285 -1.806 1.00 82.75 191 GLY A CA 1
ATOM 1542 C C . GLY A 1 191 ? 7.466 9.084 -2.098 1.00 82.75 191 GLY A C 1
ATOM 1543 O O . GLY A 1 191 ? 8.348 9.217 -1.253 1.00 82.75 191 GLY A O 1
ATOM 1544 N N . SER A 1 192 ? 7.639 9.558 -3.324 1.00 84.12 192 SER A N 1
ATOM 1545 C CA . SER A 1 192 ? 8.621 10.604 -3.626 1.00 84.12 192 SER A CA 1
ATOM 1546 C C . SER A 1 192 ? 7.959 11.634 -4.515 1.00 84.12 192 SER A C 1
ATOM 1548 O O . SER A 1 192 ? 7.063 11.268 -5.271 1.00 84.12 192 SER A O 1
ATOM 1550 N N . LEU A 1 193 ? 8.449 12.870 -4.490 1.00 85.94 193 LEU A N 1
ATOM 1551 C CA . LEU A 1 193 ? 7.894 13.966 -5.278 1.00 85.94 193 LEU A CA 1
ATOM 1552 C C . LEU A 1 193 ? 7.693 13.608 -6.762 1.00 85.94 193 LEU A C 1
ATOM 1554 O O . LEU A 1 193 ? 6.639 13.863 -7.326 1.00 85.94 193 LEU A O 1
ATOM 1558 N N . GLU A 1 194 ? 8.654 12.932 -7.388 1.00 90.00 194 GLU A N 1
ATOM 1559 C CA . GLU A 1 194 ? 8.555 12.509 -8.791 1.00 90.00 194 GLU A CA 1
ATOM 1560 C C . GLU A 1 194 ? 7.529 11.400 -8.999 1.00 90.00 194 GLU A C 1
ATOM 1562 O O . GLU A 1 194 ? 6.887 11.353 -10.039 1.00 90.00 194 GLU A O 1
ATOM 1567 N N . SER A 1 195 ? 7.380 10.497 -8.027 1.00 92.31 195 SER A N 1
ATOM 1568 C CA . SER A 1 195 ? 6.389 9.418 -8.111 1.00 92.31 195 SER A CA 1
ATOM 1569 C C . SER A 1 195 ? 4.980 9.974 -7.886 1.00 92.31 195 SER A C 1
ATOM 1571 O O . SER A 1 195 ? 4.050 9.545 -8.556 1.00 92.31 195 SER A O 1
ATOM 1573 N N . ILE A 1 196 ? 4.842 10.965 -6.997 1.00 94.94 196 ILE A N 1
ATOM 1574 C CA . ILE A 1 196 ? 3.613 11.734 -6.770 1.00 94.94 196 ILE A CA 1
ATOM 1575 C C . ILE A 1 196 ? 3.234 12.496 -8.042 1.00 94.94 196 ILE A C 1
ATOM 1577 O O . ILE A 1 196 ? 2.121 12.337 -8.533 1.00 94.94 196 ILE A O 1
ATOM 1581 N N . ARG A 1 197 ? 4.176 13.249 -8.627 1.00 95.44 197 ARG A N 1
ATOM 1582 C CA . ARG A 1 197 ? 3.971 13.974 -9.887 1.00 95.44 197 ARG A CA 1
ATOM 1583 C C . ARG A 1 197 ? 3.576 13.041 -11.027 1.00 95.44 197 ARG A C 1
ATOM 1585 O O . ARG A 1 197 ? 2.604 13.323 -11.712 1.00 95.44 197 ARG A O 1
ATOM 1592 N N . PHE A 1 198 ? 4.278 11.917 -11.192 1.00 96.50 198 PHE A N 1
ATOM 1593 C CA . PHE A 1 198 ? 3.962 10.926 -12.225 1.00 96.50 198 PHE A CA 1
ATOM 1594 C C . PHE A 1 198 ? 2.557 10.339 -12.046 1.00 96.50 198 PHE A C 1
ATOM 1596 O O . PHE A 1 198 ? 1.815 10.194 -13.017 1.00 96.50 198 PHE A O 1
ATOM 1603 N N . ALA A 1 199 ? 2.175 10.022 -10.806 1.00 97.12 199 ALA A N 1
ATOM 1604 C CA . ALA A 1 199 ? 0.846 9.517 -10.499 1.00 97.12 199 ALA A CA 1
ATOM 1605 C C . ALA A 1 199 ? -0.241 10.572 -10.773 1.00 97.12 199 ALA A C 1
ATOM 1607 O O . ALA A 1 199 ? -1.280 10.227 -11.331 1.00 97.12 199 ALA A O 1
ATOM 1608 N N . ALA A 1 200 ? 0.013 11.844 -10.449 1.00 97.50 200 ALA A N 1
ATOM 1609 C CA . ALA A 1 200 ? -0.890 12.964 -10.718 1.00 97.50 200 ALA A CA 1
ATOM 1610 C C . ALA A 1 200 ? -1.047 13.257 -12.220 1.00 97.50 200 ALA A C 1
ATOM 1612 O O . ALA A 1 200 ? -2.167 13.433 -12.697 1.00 97.50 200 ALA A O 1
ATOM 1613 N N . GLU A 1 201 ? 0.050 13.251 -12.979 1.00 97.25 201 GLU A N 1
ATOM 1614 C CA . GLU A 1 201 ? 0.060 13.423 -14.439 1.00 97.25 201 GLU A CA 1
ATOM 1615 C C . GLU A 1 201 ? -0.809 12.369 -15.132 1.00 97.25 201 GLU A C 1
ATOM 1617 O O . GLU A 1 201 ? -1.629 12.673 -15.998 1.00 97.25 201 GLU A O 1
ATOM 1622 N N . ASN A 1 202 ? -0.663 11.118 -14.692 1.00 96.50 202 ASN A N 1
ATOM 1623 C CA . ASN A 1 202 ? -1.299 9.954 -15.298 1.00 96.50 202 ASN A CA 1
ATOM 1624 C C . ASN A 1 202 ? -2.614 9.540 -14.611 1.00 96.50 202 ASN A C 1
ATOM 1626 O O . ASN A 1 202 ? -3.198 8.519 -14.970 1.00 96.50 202 ASN A O 1
ATOM 1630 N N . ARG A 1 203 ? -3.096 10.328 -13.638 1.00 95.88 203 ARG A N 1
ATOM 1631 C CA . ARG A 1 203 ? -4.347 10.106 -12.883 1.00 95.88 203 ARG A CA 1
ATOM 1632 C C . ARG A 1 203 ? -4.443 8.734 -12.203 1.00 95.88 203 ARG A C 1
ATOM 1634 O O . ARG A 1 203 ? -5.518 8.140 -12.122 1.00 95.88 203 ARG A O 1
ATOM 1641 N N . LEU A 1 204 ? -3.315 8.239 -11.705 1.00 96.25 204 LEU A N 1
ATOM 1642 C CA . LEU A 1 204 ? -3.183 6.930 -11.061 1.00 96.25 204 LEU A CA 1
ATOM 1643 C C . LEU A 1 204 ? -3.657 6.980 -9.609 1.00 96.25 204 LEU A C 1
ATOM 1645 O O . LEU A 1 204 ? -3.508 8.010 -8.946 1.00 96.25 204 LEU A O 1
ATOM 1649 N N . VAL A 1 205 ? -4.177 5.862 -9.094 1.00 96.69 205 VAL A N 1
ATOM 1650 C CA . VAL A 1 205 ? -4.462 5.738 -7.657 1.00 96.69 205 VAL A CA 1
ATOM 1651 C C . VAL A 1 205 ? -3.135 5.616 -6.909 1.00 96.69 205 VAL A C 1
ATOM 1653 O O . VAL A 1 205 ? -2.367 4.679 -7.131 1.00 96.69 205 VAL A O 1
ATOM 1656 N N . ALA A 1 206 ? -2.858 6.581 -6.035 1.00 96.06 206 ALA A N 1
ATOM 1657 C CA . ALA A 1 206 ? -1.648 6.637 -5.233 1.00 96.06 206 ALA A CA 1
ATOM 1658 C C . ALA A 1 206 ? -1.824 5.840 -3.936 1.00 96.06 206 ALA A C 1
ATOM 1660 O O . ALA A 1 206 ? -2.732 6.095 -3.144 1.00 96.06 206 ALA A O 1
ATOM 1661 N N . CYS A 1 207 ? -0.926 4.890 -3.703 1.00 93.69 207 CYS A N 1
ATOM 1662 C CA . CYS A 1 207 ? -0.937 4.036 -2.521 1.00 93.69 207 CYS A CA 1
ATOM 1663 C C . CYS A 1 207 ? 0.264 4.322 -1.629 1.00 93.69 207 CYS A C 1
ATOM 1665 O O . CYS A 1 207 ? 1.346 4.667 -2.111 1.00 93.69 207 CYS A O 1
ATOM 1667 N N . GLN A 1 208 ? 0.093 4.128 -0.328 1.00 88.38 208 GLN A N 1
ATOM 1668 C CA . GLN A 1 208 ? 1.174 4.249 0.638 1.00 88.38 208 GLN A CA 1
ATOM 1669 C C . GLN A 1 208 ? 1.039 3.221 1.756 1.00 88.38 208 GLN A C 1
ATOM 1671 O O . GLN A 1 208 ? -0.062 2.921 2.212 1.00 88.38 208 GLN A O 1
ATOM 1676 N N . THR A 1 209 ? 2.176 2.700 2.208 1.00 85.69 209 THR A N 1
ATOM 1677 C CA . THR A 1 209 ? 2.284 1.682 3.260 1.00 85.69 209 THR A CA 1
ATOM 1678 C C . THR A 1 209 ? 3.466 1.993 4.166 1.00 85.69 209 THR A C 1
ATOM 1680 O O . THR A 1 209 ? 4.406 2.646 3.719 1.00 85.69 209 THR A O 1
ATOM 1683 N N . LEU A 1 210 ? 3.438 1.509 5.414 1.00 78.06 210 LEU A N 1
ATOM 1684 C CA . LEU A 1 210 ? 4.526 1.673 6.393 1.00 78.06 210 LEU A CA 1
ATOM 1685 C C . LEU A 1 210 ? 4.944 3.140 6.605 1.00 78.06 210 LEU A C 1
ATOM 1687 O O . LEU A 1 210 ? 6.121 3.443 6.794 1.00 78.06 210 LEU A O 1
ATOM 1691 N N . GLN A 1 211 ? 3.966 4.042 6.554 1.00 79.25 211 GLN A N 1
ATOM 1692 C CA . GLN A 1 211 ? 4.149 5.476 6.737 1.00 79.25 211 GLN A CA 1
ATOM 1693 C C . GLN A 1 211 ? 3.147 6.007 7.769 1.00 79.25 211 GLN A C 1
ATOM 1695 O O . GLN A 1 211 ? 1.971 5.604 7.714 1.00 79.25 211 GLN A O 1
ATOM 1700 N N . PRO A 1 212 ? 3.574 6.937 8.646 1.00 80.81 212 PRO A N 1
ATOM 1701 C CA . PRO A 1 212 ? 2.680 7.652 9.545 1.00 80.81 212 PRO A CA 1
ATOM 1702 C C . PRO A 1 212 ? 1.562 8.379 8.810 1.00 80.81 212 PRO A C 1
ATOM 1704 O O . PRO A 1 212 ? 1.718 8.806 7.664 1.00 80.81 212 PRO A O 1
ATOM 1707 N N . THR A 1 213 ? 0.436 8.565 9.497 1.00 83.31 213 THR A N 1
ATOM 1708 C CA . THR A 1 213 ? -0.734 9.304 9.000 1.00 83.31 213 THR A CA 1
ATOM 1709 C C . THR A 1 213 ? -0.354 10.678 8.455 1.00 83.31 213 THR A C 1
ATOM 1711 O O . THR A 1 213 ? -0.802 11.057 7.375 1.00 83.31 213 THR A O 1
ATOM 1714 N N . ILE A 1 214 ? 0.535 11.394 9.150 1.00 80.31 214 ILE A N 1
ATOM 1715 C CA . ILE A 1 214 ? 1.006 12.712 8.717 1.00 80.31 214 ILE A CA 1
ATOM 1716 C C . ILE A 1 214 ? 1.762 12.653 7.385 1.00 80.31 214 ILE A C 1
ATOM 1718 O O . ILE A 1 214 ? 1.542 13.492 6.514 1.00 80.31 214 ILE A O 1
ATOM 1722 N N . VAL A 1 215 ? 2.582 11.622 7.171 1.00 78.81 215 VAL A N 1
ATOM 1723 C CA . VAL A 1 215 ? 3.313 11.442 5.911 1.00 78.81 215 VAL A CA 1
ATOM 1724 C C . VAL A 1 215 ? 2.356 11.055 4.783 1.00 78.81 215 VAL A C 1
ATOM 1726 O O . VAL A 1 215 ? 2.513 11.535 3.657 1.00 78.81 215 VAL A O 1
ATOM 1729 N N . LEU A 1 216 ? 1.325 10.245 5.069 1.00 85.69 216 LEU A N 1
ATOM 1730 C CA . LEU A 1 216 ? 0.259 9.973 4.099 1.00 85.69 216 LEU A CA 1
ATOM 1731 C C . LEU A 1 216 ? -0.434 11.262 3.668 1.00 85.69 216 LEU A C 1
ATOM 1733 O O . LEU A 1 216 ? -0.531 11.525 2.470 1.00 85.69 216 LEU A O 1
ATOM 1737 N N . LYS A 1 217 ? -0.850 12.076 4.645 1.00 85.88 217 LYS A N 1
ATOM 1738 C CA . LYS A 1 217 ? -1.483 13.375 4.413 1.00 85.88 217 LYS A CA 1
ATOM 1739 C C . LYS A 1 217 ? -0.615 14.252 3.515 1.00 85.88 217 LYS A C 1
ATOM 1741 O O . LYS A 1 217 ? -1.083 14.705 2.479 1.00 85.88 217 LYS A O 1
ATOM 1746 N N . GLN A 1 218 ? 0.660 14.426 3.865 1.00 85.25 218 GLN A N 1
ATOM 1747 C CA . GLN A 1 218 ? 1.610 15.226 3.084 1.00 85.25 218 GLN A CA 1
ATOM 1748 C C . GLN A 1 218 ? 1.736 14.728 1.639 1.00 85.25 218 GLN A C 1
ATOM 1750 O O . GLN A 1 218 ? 1.696 15.528 0.708 1.00 85.25 218 GLN A O 1
ATOM 1755 N N . CYS A 1 219 ? 1.851 13.412 1.430 1.00 88.69 219 CYS A N 1
ATOM 1756 C CA . CYS A 1 219 ? 1.946 12.847 0.084 1.00 88.69 219 CYS A CA 1
ATOM 1757 C C . CYS A 1 219 ? 0.666 13.078 -0.733 1.00 88.69 219 CYS A C 1
ATOM 1759 O O . CYS A 1 219 ? 0.745 13.390 -1.922 1.00 88.69 219 CYS A O 1
ATOM 1761 N N . PHE A 1 220 ? -0.507 12.908 -0.119 1.00 94.00 220 PHE A N 1
ATOM 1762 C CA . PHE A 1 220 ? -1.795 13.051 -0.802 1.00 94.00 220 PHE A CA 1
ATOM 1763 C C . PHE A 1 220 ? -2.163 14.518 -1.052 1.00 94.00 220 PHE A C 1
ATOM 1765 O O . PHE A 1 220 ? -2.692 14.834 -2.116 1.00 94.00 220 PHE A O 1
ATOM 1772 N N . ASP A 1 221 ? -1.821 15.428 -0.142 1.00 91.94 221 ASP A N 1
ATOM 1773 C CA . ASP A 1 221 ? -1.971 16.870 -0.352 1.00 91.94 221 ASP A CA 1
ATOM 1774 C C . ASP A 1 221 ? -1.039 17.378 -1.449 1.00 91.94 221 ASP A C 1
ATOM 1776 O O . ASP A 1 221 ? -1.473 18.121 -2.326 1.00 91.94 221 ASP A O 1
ATOM 1780 N N . GLU A 1 222 ? 0.212 16.915 -1.472 1.00 91.75 222 GLU A N 1
ATOM 1781 C CA . GLU A 1 222 ? 1.145 17.266 -2.540 1.00 91.75 222 GLU A CA 1
ATOM 1782 C C . GLU A 1 222 ? 0.684 16.712 -3.895 1.00 91.75 222 GLU A C 1
ATOM 1784 O O . GLU A 1 222 ? 0.778 17.401 -4.911 1.00 91.75 222 GLU A O 1
ATOM 1789 N N . TYR A 1 223 ? 0.106 15.505 -3.920 1.00 96.38 223 TYR A N 1
ATOM 1790 C CA . TYR A 1 223 ? -0.554 14.981 -5.117 1.00 96.38 223 TYR A CA 1
ATOM 1791 C C . TYR A 1 223 ? -1.689 15.911 -5.561 1.00 96.38 223 TYR A C 1
ATOM 1793 O O . TYR A 1 223 ? -1.749 16.258 -6.739 1.00 96.38 223 TYR A O 1
ATOM 1801 N N . ARG A 1 224 ? -2.597 16.306 -4.652 1.00 95.31 224 ARG A N 1
ATOM 1802 C CA . ARG A 1 224 ? -3.721 17.215 -4.962 1.00 95.31 224 ARG A CA 1
ATOM 1803 C C . ARG A 1 224 ? -3.217 18.532 -5.535 1.00 95.31 224 ARG A C 1
ATOM 1805 O O . ARG A 1 224 ? -3.720 18.966 -6.568 1.00 95.31 224 ARG A O 1
ATOM 1812 N N . ARG A 1 225 ? -2.206 19.123 -4.895 1.00 95.31 225 ARG A N 1
ATOM 1813 C CA . ARG A 1 225 ? -1.579 20.374 -5.324 1.00 95.31 225 ARG A CA 1
ATOM 1814 C C . ARG A 1 225 ? -1.013 20.249 -6.735 1.00 95.31 225 ARG A C 1
ATOM 1816 O O . ARG A 1 225 ? -1.372 21.038 -7.600 1.00 95.31 225 ARG A O 1
ATOM 1823 N N . ILE A 1 226 ? -0.191 19.230 -6.995 1.00 94.56 226 ILE A N 1
ATOM 1824 C CA . ILE A 1 226 ? 0.412 19.005 -8.317 1.00 94.56 226 ILE A CA 1
ATOM 1825 C C . ILE A 1 226 ? -0.661 18.725 -9.378 1.00 94.56 226 ILE A C 1
ATOM 1827 O O . ILE A 1 226 ? -0.605 19.281 -10.472 1.00 94.56 226 ILE A O 1
ATOM 1831 N N . ALA A 1 227 ? -1.653 17.889 -9.068 1.00 97.19 227 ALA A N 1
ATOM 1832 C CA . ALA A 1 227 ? -2.753 17.588 -9.979 1.00 97.19 227 ALA A CA 1
ATOM 1833 C C . ALA A 1 227 ? -3.527 18.854 -10.384 1.00 97.19 227 ALA A C 1
ATOM 1835 O O . ALA A 1 227 ? -3.808 19.041 -11.570 1.00 97.19 227 ALA A O 1
ATOM 1836 N N . ALA A 1 228 ? -3.815 19.738 -9.425 1.00 95.81 228 ALA A N 1
ATOM 1837 C CA . ALA A 1 228 ? -4.544 20.977 -9.665 1.00 95.81 228 ALA A CA 1
ATOM 1838 C C . ALA A 1 228 ? -3.688 22.024 -10.397 1.00 95.81 228 ALA A C 1
ATOM 1840 O O . ALA A 1 228 ? -4.108 22.545 -11.430 1.00 95.81 228 ALA A O 1
ATOM 1841 N N . GLU A 1 229 ? -2.488 22.311 -9.888 1.00 96.19 229 GLU A N 1
ATOM 1842 C CA . GLU A 1 229 ? -1.630 23.398 -10.374 1.00 96.19 229 GLU A CA 1
ATOM 1843 C C . GLU A 1 229 ? -0.922 23.066 -11.691 1.00 96.19 229 GLU A C 1
ATOM 1845 O O . GLU A 1 229 ? -0.796 23.935 -12.552 1.00 96.19 229 GLU A O 1
ATOM 1850 N N . GLU A 1 230 ? -0.458 21.825 -11.870 1.00 96.69 230 GLU A N 1
ATOM 1851 C CA . GLU A 1 230 ? 0.332 21.443 -13.047 1.00 96.69 230 GLU A CA 1
ATOM 1852 C C . GLU A 1 230 ? -0.498 20.736 -14.126 1.00 96.69 230 GLU A C 1
ATOM 1854 O O . GLU A 1 230 ? -0.196 20.871 -15.313 1.00 96.69 230 GLU A O 1
ATOM 1859 N N . PHE A 1 231 ? -1.543 19.995 -13.739 1.00 97.06 231 PHE A N 1
ATOM 1860 C CA . PHE A 1 231 ? -2.304 19.131 -14.655 1.00 97.06 231 PHE A CA 1
ATOM 1861 C C . PHE A 1 231 ? -3.799 19.477 -14.764 1.00 97.06 231 PHE A C 1
ATOM 1863 O O . PHE A 1 231 ? -4.525 18.825 -15.521 1.00 97.06 231 PHE A O 1
ATOM 1870 N N . GLY A 1 232 ? -4.269 20.503 -14.046 1.00 94.31 232 GLY A N 1
ATOM 1871 C CA . GLY A 1 232 ? -5.615 21.061 -14.179 1.00 94.31 232 GLY A CA 1
ATOM 1872 C C . GLY A 1 232 ? -6.755 20.125 -13.771 1.00 94.31 232 GLY A C 1
ATOM 1873 O O . GLY A 1 232 ? -7.836 20.198 -14.361 1.00 94.31 232 GLY A O 1
ATOM 1874 N N . TRP A 1 233 ? -6.548 19.223 -12.805 1.00 96.31 233 TRP A N 1
ATOM 1875 C CA . TRP A 1 233 ? -7.617 18.355 -12.297 1.00 96.31 233 TRP A CA 1
ATOM 1876 C C . TRP A 1 233 ? -7.555 18.162 -10.779 1.00 96.31 233 TRP A C 1
ATOM 1878 O O . TRP A 1 233 ? -6.490 18.204 -10.175 1.00 96.31 233 TRP A O 1
ATOM 1888 N N . ASN A 1 234 ? -8.717 17.924 -10.164 1.00 94.31 234 ASN A N 1
ATOM 1889 C CA . ASN A 1 234 ? -8.848 17.777 -8.716 1.00 94.31 234 ASN A CA 1
ATOM 1890 C C . ASN A 1 234 ? -9.102 16.304 -8.350 1.00 94.31 234 ASN A C 1
ATOM 1892 O O . ASN A 1 234 ? -10.184 15.788 -8.654 1.00 94.31 234 ASN A O 1
ATOM 1896 N N . PRO A 1 235 ? -8.137 15.610 -7.723 1.00 93.88 235 PRO A N 1
ATOM 1897 C CA . PRO A 1 235 ? -8.304 14.226 -7.305 1.00 93.88 235 PRO A CA 1
ATOM 1898 C C . PRO A 1 235 ? -9.243 14.119 -6.107 1.00 93.88 235 PRO A C 1
ATOM 1900 O O . PRO A 1 235 ? -9.128 14.863 -5.132 1.00 93.88 235 PRO A O 1
ATOM 1903 N N . GLY A 1 236 ? -10.153 13.149 -6.168 1.00 90.88 236 GLY A N 1
ATOM 1904 C CA . GLY A 1 236 ? -11.024 12.801 -5.051 1.00 90.88 236 GLY A CA 1
ATOM 1905 C C . GLY A 1 236 ? -10.343 11.839 -4.078 1.00 90.88 236 GLY A C 1
ATOM 1906 O O . GLY A 1 236 ? -9.277 11.291 -4.346 1.00 90.88 236 GLY A O 1
ATOM 1907 N N . PHE A 1 237 ? -10.998 11.551 -2.955 1.00 91.38 237 PHE A N 1
ATOM 1908 C CA . PHE A 1 237 ? -10.465 10.630 -1.942 1.00 91.38 237 PHE A CA 1
ATOM 1909 C C . PHE A 1 237 ? -10.193 9.220 -2.488 1.00 91.38 237 PHE A C 1
ATOM 1911 O O . PHE A 1 237 ? -9.257 8.552 -2.056 1.00 91.38 237 PHE A O 1
ATOM 1918 N N . ASN A 1 238 ? -10.958 8.780 -3.490 1.00 92.75 238 ASN A N 1
ATOM 1919 C CA . ASN A 1 238 ? -10.772 7.481 -4.141 1.00 92.75 238 ASN A CA 1
ATOM 1920 C C . ASN A 1 238 ? -9.495 7.387 -4.998 1.00 92.75 238 ASN A C 1
ATOM 1922 O O . ASN A 1 238 ? -9.167 6.292 -5.452 1.00 92.75 238 ASN A O 1
ATOM 1926 N N . ASN A 1 239 ? -8.766 8.489 -5.207 1.00 95.75 239 ASN A N 1
ATOM 1927 C CA . ASN A 1 239 ? -7.436 8.475 -5.821 1.00 95.75 239 ASN A CA 1
ATOM 1928 C C . ASN A 1 239 ? -6.324 8.106 -4.827 1.00 95.75 239 ASN A C 1
ATOM 1930 O O . ASN A 1 239 ? -5.171 7.996 -5.237 1.00 95.75 239 ASN A O 1
ATOM 1934 N N . PHE A 1 240 ? -6.652 7.893 -3.549 1.00 96.75 240 PHE A N 1
ATOM 1935 C CA . PHE A 1 240 ? -5.680 7.626 -2.495 1.00 96.75 240 PHE A CA 1
ATOM 1936 C C . PHE A 1 240 ? -6.003 6.333 -1.751 1.00 96.75 240 PHE A C 1
ATOM 1938 O O . PHE A 1 240 ? -7.174 6.030 -1.487 1.00 96.75 240 PHE A O 1
ATOM 1945 N N . ALA A 1 241 ? -4.957 5.582 -1.410 1.00 95.88 241 ALA A N 1
ATOM 1946 C CA . ALA A 1 241 ? -5.054 4.366 -0.619 1.00 95.88 241 ALA A CA 1
ATOM 1947 C C . ALA A 1 241 ? -4.018 4.328 0.513 1.00 95.88 241 ALA A C 1
ATOM 1949 O O . ALA A 1 241 ? -2.814 4.425 0.260 1.00 95.88 241 ALA A O 1
ATOM 1950 N N . GLY A 1 242 ? -4.486 4.154 1.751 1.00 94.19 242 GLY A N 1
ATOM 1951 C CA . GLY A 1 242 ? -3.636 3.923 2.922 1.00 94.19 242 GLY A CA 1
ATOM 1952 C C . GLY A 1 242 ? -3.588 2.440 3.284 1.00 94.19 242 GLY A C 1
ATOM 1953 O O . GLY A 1 242 ? -4.636 1.800 3.356 1.00 94.19 242 GLY A O 1
ATOM 1954 N N . LEU A 1 243 ? -2.390 1.890 3.507 1.00 94.06 243 LEU A N 1
ATOM 1955 C CA . LEU A 1 243 ? -2.193 0.512 3.963 1.00 94.06 243 LEU A CA 1
ATOM 1956 C C . LEU A 1 243 ? -1.829 0.464 5.450 1.00 94.06 243 LEU A C 1
ATOM 1958 O O . LEU A 1 243 ? -0.920 1.176 5.894 1.00 94.06 243 LEU A O 1
ATOM 1962 N N . ARG A 1 244 ? -2.512 -0.400 6.211 1.00 93.44 244 ARG A N 1
ATOM 1963 C CA . ARG A 1 244 ? -2.287 -0.605 7.651 1.00 93.44 244 ARG A CA 1
ATOM 1964 C C . ARG A 1 244 ? -2.148 -2.085 8.008 1.00 93.44 244 ARG A C 1
ATOM 1966 O O . ARG A 1 244 ? -2.931 -2.915 7.543 1.00 93.44 244 ARG A O 1
ATOM 1973 N N . PHE A 1 245 ? -1.178 -2.401 8.866 1.00 94.06 245 PHE A N 1
ATOM 1974 C CA . PHE A 1 245 ? -1.036 -3.732 9.459 1.00 94.06 245 PHE A CA 1
ATOM 1975 C C . PHE A 1 245 ? -1.900 -3.829 10.707 1.00 94.06 245 PHE A C 1
ATOM 1977 O O . PHE A 1 245 ? -1.970 -2.876 11.485 1.00 94.06 245 PHE A O 1
ATOM 1984 N N . MET A 1 246 ? -2.585 -4.958 10.880 1.00 93.94 246 MET A N 1
ATOM 1985 C CA . MET A 1 246 ? -3.575 -5.123 11.934 1.00 93.94 246 MET A CA 1
ATOM 1986 C C . MET A 1 246 ? -3.494 -6.482 12.612 1.00 93.94 246 MET A C 1
ATOM 1988 O O . MET A 1 246 ? -3.253 -7.504 11.975 1.00 93.94 246 MET A O 1
ATOM 1992 N N . HIS A 1 247 ? -3.799 -6.492 13.906 1.00 96.56 247 HIS A N 1
ATOM 1993 C CA . HIS A 1 247 ? -4.097 -7.712 14.649 1.00 96.56 247 HIS A CA 1
ATOM 1994 C C . HIS A 1 247 ? -5.206 -7.452 15.669 1.00 96.56 247 HIS A C 1
ATOM 1996 O O . HIS A 1 247 ? -5.052 -6.626 16.569 1.00 96.56 247 HIS A O 1
ATOM 2002 N N . LEU A 1 248 ? -6.344 -8.127 15.511 1.00 96.88 248 LEU A N 1
ATOM 2003 C CA . LEU A 1 248 ? -7.522 -7.921 16.346 1.00 96.88 248 LEU A CA 1
ATOM 2004 C C . LEU A 1 248 ? -7.746 -9.119 17.265 1.00 96.88 248 LEU A C 1
ATOM 2006 O O . LEU A 1 248 ? -7.687 -10.276 16.852 1.00 96.88 248 LEU A O 1
ATOM 2010 N N . GLY A 1 249 ? -8.099 -8.834 18.513 1.00 94.56 249 GLY A N 1
ATOM 2011 C CA . GLY A 1 249 ? -8.506 -9.846 19.481 1.00 94.56 249 GLY A CA 1
ATOM 2012 C C . GLY A 1 249 ? -9.643 -9.357 20.366 1.00 94.56 249 GLY A C 1
ATOM 2013 O O . GLY A 1 249 ? -9.892 -8.165 20.490 1.00 94.56 249 GLY A O 1
ATOM 2014 N N . GLU A 1 250 ? -10.358 -10.290 20.990 1.00 90.50 250 GLU A N 1
ATOM 2015 C CA . GLU A 1 250 ? -11.416 -9.948 21.954 1.00 90.50 250 GLU A CA 1
ATOM 2016 C C . GLU A 1 250 ? -10.824 -9.324 23.231 1.00 90.50 250 GLU A C 1
ATOM 2018 O O . GLU A 1 250 ? -11.405 -8.409 23.808 1.00 90.50 250 GLU A O 1
ATOM 2023 N N . ASP A 1 251 ? -9.633 -9.778 23.631 1.00 90.75 251 ASP A N 1
ATOM 2024 C CA . ASP A 1 251 ? -8.832 -9.174 24.695 1.00 90.75 251 ASP A CA 1
ATOM 2025 C C . ASP A 1 251 ? -7.852 -8.162 24.088 1.00 90.75 251 ASP A C 1
ATOM 2027 O O . ASP A 1 251 ? -6.921 -8.533 23.366 1.00 90.75 251 ASP A O 1
ATOM 2031 N N . HIS A 1 252 ? -8.065 -6.883 24.405 1.00 88.62 252 HIS A N 1
ATOM 2032 C CA . HIS A 1 252 ? -7.250 -5.777 23.912 1.00 88.62 252 HIS A CA 1
ATOM 2033 C C . HIS A 1 252 ? -5.765 -5.950 24.262 1.00 88.62 252 HIS A C 1
ATOM 2035 O O . HIS A 1 252 ? -4.909 -5.802 23.392 1.00 88.62 252 HIS A O 1
ATOM 2041 N N . ARG A 1 253 ? -5.444 -6.287 25.518 1.00 86.06 253 ARG A N 1
ATOM 2042 C CA . ARG A 1 253 ? -4.052 -6.345 25.985 1.00 86.06 253 ARG A CA 1
ATOM 2043 C C . ARG A 1 253 ? -3.302 -7.470 25.290 1.00 86.06 253 ARG A C 1
ATOM 2045 O O . ARG A 1 253 ? -2.195 -7.268 24.800 1.00 86.06 253 ARG A O 1
ATOM 2052 N N . LYS A 1 254 ? -3.939 -8.638 25.201 1.00 87.81 254 LYS A N 1
ATOM 2053 C CA . LYS A 1 254 ? -3.366 -9.798 24.519 1.00 87.81 254 LYS A CA 1
ATOM 2054 C C . LYS A 1 254 ? -3.157 -9.540 23.024 1.00 87.81 254 LYS A C 1
ATOM 2056 O O . LYS A 1 254 ? -2.116 -9.905 22.490 1.00 87.81 254 LYS A O 1
ATOM 2061 N N . ALA A 1 255 ? -4.118 -8.898 22.355 1.00 92.38 255 ALA A N 1
ATOM 2062 C CA . ALA A 1 255 ? -3.976 -8.536 20.945 1.00 92.38 255 ALA A CA 1
ATOM 2063 C C . ALA A 1 255 ? -2.800 -7.572 20.724 1.00 92.38 255 ALA A C 1
ATOM 2065 O O . ALA A 1 255 ? -2.042 -7.734 19.774 1.00 92.38 255 ALA A O 1
ATOM 2066 N N . VAL A 1 256 ? -2.602 -6.602 21.619 1.00 88.69 256 VAL A N 1
ATOM 2067 C CA . VAL A 1 256 ? -1.459 -5.681 21.556 1.00 88.69 256 VAL A CA 1
ATOM 2068 C C . VAL A 1 256 ? -0.124 -6.415 21.716 1.00 88.69 256 VAL A C 1
ATOM 2070 O O . VAL A 1 256 ? 0.769 -6.219 20.894 1.00 88.69 256 VAL A O 1
ATOM 2073 N N . GLU A 1 257 ? 0.004 -7.285 22.723 1.00 86.81 257 GLU A N 1
ATOM 2074 C CA . GLU A 1 257 ? 1.218 -8.089 22.955 1.00 86.81 257 GLU A CA 1
ATOM 2075 C C . GLU A 1 257 ? 1.565 -8.949 21.721 1.00 86.81 257 GLU A C 1
ATOM 2077 O O . GLU A 1 257 ? 2.688 -8.905 21.215 1.00 86.81 257 GLU A O 1
ATOM 2082 N N . GLU A 1 258 ? 0.580 -9.673 21.177 1.00 92.38 258 GLU A N 1
ATOM 2083 C CA . GLU A 1 258 ? 0.749 -10.503 19.977 1.00 92.38 258 GLU A CA 1
ATOM 2084 C C . GLU A 1 258 ? 1.124 -9.668 18.739 1.00 92.38 258 GLU A C 1
ATOM 2086 O O . GLU A 1 258 ? 1.995 -10.061 17.960 1.00 92.38 258 GLU A O 1
ATOM 2091 N N . GLY A 1 259 ? 0.507 -8.496 18.565 1.00 91.56 259 GLY A N 1
ATOM 2092 C CA . GLY A 1 259 ? 0.762 -7.615 17.428 1.00 91.56 259 GLY A CA 1
ATOM 2093 C C . GLY A 1 259 ? 2.175 -7.031 17.411 1.00 91.56 259 GLY A C 1
ATOM 2094 O O . GLY A 1 259 ? 2.794 -6.946 16.346 1.00 91.56 259 GLY A O 1
ATOM 2095 N N . VAL A 1 260 ? 2.727 -6.692 18.582 1.00 87.69 260 VAL A N 1
ATOM 2096 C CA . VAL A 1 260 ? 4.122 -6.236 18.707 1.00 87.69 260 VAL A CA 1
ATOM 2097 C C . VAL A 1 260 ? 5.095 -7.330 18.274 1.00 87.69 260 VAL A C 1
ATOM 2099 O O . VAL A 1 260 ? 6.034 -7.035 17.529 1.00 87.69 260 VAL A O 1
ATOM 2102 N N . GLU A 1 261 ? 4.877 -8.585 18.687 1.00 88.62 261 GLU A N 1
ATOM 2103 C CA . GLU A 1 261 ? 5.722 -9.711 18.263 1.00 88.62 261 GLU A CA 1
ATOM 2104 C C . GLU A 1 261 ? 5.654 -9.909 16.742 1.00 88.62 261 GLU A C 1
ATOM 2106 O O . GLU A 1 261 ? 6.697 -9.951 16.080 1.00 88.62 261 GLU A O 1
ATOM 2111 N N . MET A 1 262 ? 4.439 -9.966 16.188 1.00 92.12 262 MET A N 1
ATOM 2112 C CA . MET A 1 262 ? 4.198 -10.157 14.754 1.00 92.12 262 MET A CA 1
ATOM 2113 C C . MET A 1 262 ? 4.877 -9.086 13.905 1.00 92.12 262 MET A C 1
ATOM 2115 O O . MET A 1 262 ? 5.595 -9.390 12.947 1.00 92.12 262 MET A O 1
ATOM 2119 N N . PHE A 1 263 ? 4.684 -7.818 14.266 1.00 88.69 263 PHE A N 1
ATOM 2120 C CA . PHE A 1 263 ? 5.251 -6.706 13.516 1.00 88.69 263 PHE A CA 1
ATOM 2121 C C . PHE A 1 263 ? 6.772 -6.615 13.687 1.00 88.69 263 PHE A C 1
ATOM 2123 O O . PHE A 1 263 ? 7.495 -6.372 12.722 1.00 88.69 263 PHE A O 1
ATOM 2130 N N . SER A 1 264 ? 7.294 -6.904 14.882 1.00 84.00 264 SER A N 1
ATOM 2131 C CA . SER A 1 264 ? 8.742 -6.984 15.108 1.00 84.00 264 SER A CA 1
ATOM 2132 C C . SER A 1 264 ? 9.388 -8.077 14.255 1.00 84.00 264 SER A C 1
ATOM 2134 O O . SER A 1 264 ? 10.451 -7.857 13.670 1.00 84.00 264 SER A O 1
ATOM 2136 N N . TYR A 1 265 ? 8.737 -9.236 14.120 1.00 86.69 265 TYR A N 1
ATOM 2137 C CA . TYR A 1 265 ? 9.181 -10.298 13.218 1.00 86.69 265 TYR A CA 1
ATOM 2138 C C . TYR A 1 265 ? 9.193 -9.838 11.757 1.00 86.69 265 TYR A C 1
ATOM 2140 O O . TYR A 1 265 ? 10.184 -10.034 11.046 1.00 86.69 265 TYR A O 1
ATOM 2148 N N . LEU A 1 266 ? 8.120 -9.180 11.310 1.00 85.75 266 LEU A N 1
ATOM 2149 C CA . LEU A 1 266 ? 8.050 -8.613 9.967 1.00 85.75 266 LEU A CA 1
ATOM 2150 C C . LEU A 1 266 ? 9.223 -7.649 9.719 1.00 85.75 266 LEU A C 1
ATOM 2152 O O . LEU A 1 266 ? 9.942 -7.795 8.728 1.00 85.75 266 LEU A O 1
ATOM 2156 N N . MET A 1 267 ? 9.491 -6.736 10.654 1.00 79.56 267 MET A N 1
ATOM 2157 C CA . MET A 1 267 ? 10.600 -5.782 10.554 1.00 79.56 267 MET A CA 1
ATOM 2158 C C . MET A 1 267 ? 11.978 -6.455 10.571 1.00 79.56 267 MET A C 1
ATOM 2160 O O . MET A 1 267 ? 12.892 -5.981 9.891 1.00 79.56 267 MET A O 1
ATOM 2164 N N . LEU A 1 268 ? 12.146 -7.584 11.271 1.00 74.44 268 LEU A N 1
ATOM 2165 C CA . LEU A 1 268 ? 13.362 -8.404 11.174 1.00 74.44 268 LEU A CA 1
ATOM 2166 C C . LEU A 1 268 ? 13.562 -8.958 9.756 1.00 74.44 268 LEU A C 1
ATOM 2168 O O . LEU A 1 268 ? 14.690 -8.948 9.254 1.00 74.44 268 LEU A O 1
ATOM 2172 N N . SER A 1 269 ? 12.486 -9.420 9.113 1.00 70.81 269 SER A N 1
ATOM 2173 C CA . SER A 1 269 ? 12.534 -9.997 7.762 1.00 70.81 269 SER A CA 1
ATOM 2174 C C . SER A 1 269 ? 12.778 -8.940 6.671 1.00 70.81 269 SER A C 1
ATOM 2176 O O . SER A 1 269 ? 13.588 -9.154 5.768 1.00 70.81 269 SER A O 1
ATOM 2178 N N . ILE A 1 270 ? 12.147 -7.768 6.795 1.00 70.38 270 ILE A N 1
ATOM 2179 C CA . ILE A 1 270 ? 12.230 -6.651 5.843 1.00 70.38 270 ILE A CA 1
ATOM 2180 C C . ILE A 1 270 ? 13.530 -5.832 6.042 1.00 70.38 270 ILE A C 1
ATOM 2182 O O . ILE A 1 270 ? 14.186 -5.411 5.086 1.00 70.38 270 ILE A O 1
ATOM 2186 N N . GLY A 1 271 ? 13.977 -5.630 7.284 1.00 57.34 271 GLY A N 1
ATOM 2187 C CA . GLY A 1 271 ? 15.037 -4.676 7.635 1.00 57.34 271 GLY A CA 1
ATOM 2188 C C . GLY A 1 271 ? 16.483 -5.062 7.284 1.00 57.34 271 GLY A C 1
ATOM 2189 O O . GLY A 1 271 ? 17.385 -4.252 7.515 1.00 57.34 271 GLY A O 1
ATOM 2190 N N . ARG A 1 272 ? 16.758 -6.270 6.763 1.00 57.19 272 ARG A N 1
ATOM 2191 C CA . ARG A 1 272 ? 18.142 -6.737 6.510 1.00 57.19 272 ARG A CA 1
ATOM 2192 C C . ARG A 1 272 ? 18.576 -6.765 5.036 1.00 57.19 272 ARG A C 1
ATOM 2194 O O . ARG A 1 272 ? 19.703 -6.341 4.800 1.00 57.19 272 ARG A O 1
ATOM 2201 N N . PRO A 1 273 ? 17.732 -7.135 4.052 1.00 49.59 273 PRO A N 1
ATOM 2202 C CA . PRO A 1 273 ? 18.083 -6.979 2.632 1.00 49.59 273 PRO A CA 1
ATOM 2203 C C . PRO A 1 273 ? 17.228 -5.949 1.870 1.00 49.59 273 PRO A C 1
ATOM 2205 O O . PRO A 1 273 ? 17.730 -5.334 0.934 1.00 49.59 273 PRO A O 1
ATOM 2208 N N . VAL A 1 274 ? 15.960 -5.751 2.251 1.00 49.34 274 VAL A N 1
ATOM 2209 C CA . VAL A 1 274 ? 14.960 -4.989 1.475 1.00 49.34 274 VAL A CA 1
ATOM 2210 C C . VAL A 1 274 ? 15.093 -3.483 1.738 1.00 49.34 274 VAL A C 1
ATOM 2212 O O . VAL A 1 274 ? 15.057 -2.697 0.792 1.00 49.34 274 VAL A O 1
ATOM 2215 N N . LEU A 1 275 ? 15.333 -3.080 2.998 1.00 44.88 275 LEU A N 1
ATOM 2216 C CA . LEU A 1 275 ? 15.418 -1.656 3.395 1.00 44.88 275 LEU A CA 1
ATOM 2217 C C . LEU A 1 275 ? 16.817 -1.145 3.714 1.00 44.88 275 LEU A C 1
ATOM 2219 O O . LEU A 1 275 ? 17.023 0.061 3.789 1.00 44.88 275 LEU A O 1
ATOM 2223 N N . ASN A 1 276 ? 17.778 -2.050 3.904 1.00 45.38 276 ASN A N 1
ATOM 2224 C CA . ASN A 1 276 ? 19.153 -1.690 4.232 1.00 45.38 276 ASN A CA 1
ATOM 2225 C C . ASN A 1 276 ? 20.201 -2.090 3.167 1.00 45.38 276 ASN A C 1
ATOM 2227 O O . ASN A 1 276 ? 21.314 -2.467 3.547 1.00 45.38 276 ASN A O 1
ATOM 2231 N N . PRO A 1 277 ? 19.943 -2.008 1.845 1.00 46.72 277 PRO A N 1
ATOM 2232 C CA . PRO A 1 277 ? 21.048 -1.684 0.961 1.00 46.72 277 PRO A CA 1
ATOM 2233 C C . PRO A 1 277 ? 21.470 -0.248 1.299 1.00 46.72 277 PRO A C 1
ATOM 2235 O 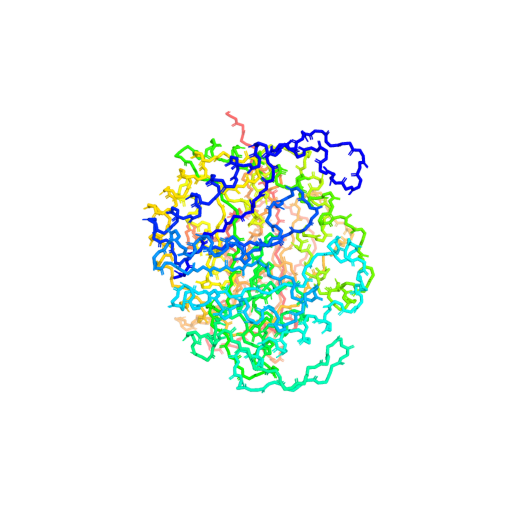O . PRO A 1 277 ? 20.617 0.624 1.467 1.00 46.72 277 PRO A O 1
ATOM 2238 N N . ALA A 1 278 ? 22.774 0.018 1.413 1.00 49.72 278 ALA A N 1
ATOM 2239 C CA . ALA A 1 278 ? 23.261 1.396 1.355 1.00 49.72 278 ALA A CA 1
ATOM 2240 C C . ALA A 1 278 ? 22.519 2.120 0.214 1.00 49.72 278 ALA A C 1
ATOM 2242 O O . ALA A 1 278 ? 22.311 1.473 -0.820 1.00 49.72 278 ALA A O 1
ATOM 2243 N N . PRO A 1 279 ? 22.065 3.377 0.398 1.00 58.53 279 PRO A N 1
ATOM 2244 C CA . PRO A 1 279 ? 21.257 4.077 -0.593 1.00 58.53 279 PRO A CA 1
ATOM 2245 C C . PRO A 1 279 ? 21.914 3.912 -1.957 1.00 58.53 279 PRO A C 1
ATOM 2247 O O . PRO A 1 279 ? 23.025 4.392 -2.176 1.00 58.53 279 PRO A O 1
ATOM 2250 N N . LEU A 1 280 ? 21.270 3.126 -2.820 1.00 69.19 280 LEU A N 1
ATOM 2251 C CA . LEU A 1 280 ? 21.863 2.718 -4.079 1.00 69.19 280 LEU A CA 1
ATOM 2252 C C . LEU A 1 280 ? 21.943 3.974 -4.952 1.00 69.19 280 LEU A C 1
ATOM 2254 O O . LEU A 1 280 ? 20.886 4.555 -5.236 1.00 69.19 280 LEU A O 1
ATOM 2258 N N . PRO A 1 281 ? 23.150 4.442 -5.327 1.00 72.19 281 PRO A N 1
ATOM 2259 C CA . PRO A 1 281 ? 23.279 5.662 -6.111 1.00 72.19 281 PRO A CA 1
ATOM 2260 C C . PRO A 1 281 ? 22.411 5.586 -7.368 1.00 72.19 281 PRO A C 1
ATOM 2262 O O . PRO A 1 281 ? 22.319 4.536 -7.999 1.00 72.19 281 PRO A O 1
ATOM 2265 N N . GLY A 1 282 ? 21.727 6.684 -7.686 1.00 73.81 282 GLY A N 1
ATOM 2266 C CA . GLY A 1 282 ? 20.839 6.764 -8.847 1.00 73.81 282 GLY A CA 1
ATOM 2267 C C . GLY A 1 282 ? 19.412 6.278 -8.629 1.00 73.81 282 GLY A C 1
ATOM 2268 O O . GLY A 1 282 ? 18.532 6.638 -9.407 1.00 73.81 282 GLY A O 1
ATOM 2269 N N . PHE A 1 283 ? 19.139 5.528 -7.557 1.00 77.50 283 PHE A N 1
ATOM 2270 C CA . PHE A 1 283 ? 17.795 5.004 -7.323 1.00 77.50 283 PHE A CA 1
ATOM 2271 C C . PHE A 1 283 ? 16.807 6.078 -6.846 1.00 77.50 283 PHE A C 1
ATOM 2273 O O . PHE A 1 283 ? 15.631 6.054 -7.204 1.00 77.50 283 PHE A O 1
ATOM 2280 N N . ASN A 1 284 ? 17.260 7.049 -6.054 1.00 75.19 284 ASN A N 1
ATOM 2281 C CA . ASN A 1 284 ? 16.483 8.235 -5.679 1.00 75.19 284 ASN A CA 1
ATOM 2282 C C . ASN A 1 284 ? 17.243 9.487 -6.122 1.00 75.19 284 ASN A C 1
ATOM 2284 O O . ASN A 1 284 ? 18.473 9.475 -6.141 1.00 75.19 284 ASN A O 1
ATOM 2288 N N . THR A 1 285 ? 16.525 10.550 -6.487 1.00 75.81 285 THR A N 1
ATOM 2289 C CA . THR A 1 285 ? 17.169 11.818 -6.860 1.00 75.81 285 THR A CA 1
ATOM 2290 C C . THR A 1 285 ? 17.506 12.626 -5.605 1.00 75.81 285 THR A C 1
ATOM 2292 O O . THR A 1 285 ? 16.916 12.410 -4.541 1.00 75.81 285 THR A O 1
ATOM 2295 N N . ASP A 1 286 ? 18.392 13.614 -5.735 1.00 75.19 286 ASP A N 1
ATOM 2296 C CA . ASP A 1 286 ? 18.677 14.567 -4.657 1.00 75.19 286 ASP A CA 1
ATOM 2297 C C . ASP A 1 286 ? 17.426 15.335 -4.218 1.00 75.19 286 ASP A C 1
ATOM 2299 O O . ASP A 1 286 ? 17.275 15.642 -3.037 1.00 75.19 286 ASP A O 1
ATOM 2303 N N . GLN A 1 287 ? 16.511 15.631 -5.146 1.00 73.69 287 GLN A N 1
ATOM 2304 C CA . GLN A 1 287 ? 15.236 16.269 -4.823 1.00 73.69 287 GLN A CA 1
ATOM 2305 C C . GLN A 1 287 ? 14.326 15.323 -4.037 1.00 73.69 287 GLN A C 1
ATOM 2307 O O . GLN A 1 287 ? 13.817 15.731 -2.996 1.00 73.69 287 GLN A O 1
ATOM 2312 N N . SER A 1 288 ? 14.191 14.052 -4.453 1.00 68.75 288 SER A N 1
ATOM 2313 C CA . SER A 1 288 ? 13.467 13.031 -3.675 1.00 68.75 288 SER A CA 1
ATOM 2314 C C . SER A 1 288 ? 14.027 12.938 -2.256 1.00 68.75 288 SER A C 1
ATOM 2316 O O . SER A 1 288 ? 13.276 12.860 -1.288 1.00 68.75 288 SER A O 1
ATOM 2318 N N . TYR A 1 289 ? 15.358 12.908 -2.144 1.00 66.38 289 TYR A N 1
ATOM 2319 C CA . TYR A 1 289 ? 16.051 12.752 -0.875 1.00 66.38 289 TYR A CA 1
ATOM 2320 C C . TYR A 1 289 ? 15.836 13.969 0.025 1.00 66.38 289 TYR A C 1
ATOM 2322 O O . TYR A 1 289 ? 15.506 13.808 1.195 1.00 66.38 289 TYR A O 1
ATOM 2330 N N . LYS A 1 290 ? 15.963 15.187 -0.518 1.00 67.31 290 LYS A N 1
ATOM 2331 C CA . LYS A 1 290 ? 15.675 16.433 0.208 1.00 67.31 290 LYS A CA 1
ATOM 2332 C C . LYS A 1 290 ? 14.214 16.516 0.637 1.00 67.31 290 LYS A C 1
ATOM 2334 O O . LYS A 1 290 ? 13.972 16.877 1.778 1.00 67.31 290 LYS A O 1
ATOM 2339 N N . HIS A 1 291 ? 13.273 16.142 -0.230 1.00 66.50 291 HIS A N 1
ATOM 2340 C CA . HIS A 1 291 ? 11.843 16.113 0.085 1.00 66.50 291 HIS A CA 1
ATOM 2341 C C . HIS A 1 291 ? 11.545 15.144 1.237 1.00 66.50 291 HIS A C 1
ATOM 2343 O O . HIS A 1 291 ? 10.940 15.539 2.225 1.00 66.50 291 HIS A O 1
ATOM 2349 N N . ARG A 1 292 ? 12.059 13.907 1.179 1.00 62.66 292 ARG A N 1
ATOM 2350 C CA . ARG A 1 292 ? 11.910 12.943 2.285 1.00 62.66 292 ARG A CA 1
ATOM 2351 C C . ARG A 1 292 ? 12.588 13.402 3.569 1.00 62.66 292 ARG A C 1
ATOM 2353 O O . ARG A 1 292 ? 12.037 13.233 4.640 1.00 62.66 292 ARG A O 1
ATOM 2360 N N . ARG A 1 293 ? 13.776 14.001 3.469 1.00 59.47 293 ARG A N 1
ATOM 2361 C CA . ARG A 1 293 ? 14.511 14.503 4.636 1.00 59.47 293 ARG A CA 1
ATOM 2362 C C . ARG A 1 293 ? 13.841 15.724 5.274 1.00 59.47 293 ARG A C 1
ATOM 2364 O O . ARG A 1 293 ? 13.932 15.878 6.484 1.00 59.47 293 ARG A O 1
ATOM 2371 N N . ALA A 1 294 ? 13.221 16.592 4.474 1.00 55.47 294 ALA A N 1
ATOM 2372 C CA . ALA A 1 294 ? 12.439 17.726 4.964 1.00 55.47 294 ALA A CA 1
ATOM 2373 C C . ALA A 1 294 ? 11.156 17.260 5.673 1.00 55.47 294 ALA A C 1
ATOM 2375 O O . ALA A 1 294 ? 10.740 17.881 6.643 1.00 55.47 294 ALA A O 1
ATOM 2376 N N . ASN A 1 295 ? 10.598 16.124 5.248 1.00 52.22 295 ASN A N 1
ATOM 2377 C CA . ASN A 1 295 ? 9.476 15.440 5.889 1.00 52.22 295 ASN A CA 1
ATOM 2378 C C . ASN A 1 295 ? 9.998 14.396 6.896 1.00 52.22 295 ASN A C 1
ATOM 2380 O O . ASN A 1 295 ? 9.807 13.194 6.716 1.00 52.22 295 ASN A O 1
ATOM 2384 N N . ALA A 1 296 ? 10.717 14.870 7.922 1.00 40.09 296 ALA A N 1
ATOM 2385 C CA . ALA A 1 296 ? 11.571 14.103 8.844 1.00 40.09 296 ALA A CA 1
ATOM 2386 C C . ALA A 1 296 ? 10.900 12.960 9.650 1.00 40.09 296 ALA A C 1
ATOM 2388 O O . ALA A 1 296 ? 11.593 12.268 10.397 1.00 40.09 296 ALA A O 1
ATOM 2389 N N . ASP A 1 297 ? 9.604 12.714 9.451 1.00 45.94 297 ASP A N 1
ATOM 2390 C CA . ASP A 1 297 ? 8.834 11.614 10.042 1.00 45.94 297 ASP A CA 1
ATOM 2391 C C . ASP A 1 297 ? 8.713 10.384 9.122 1.00 45.94 297 ASP A C 1
ATOM 2393 O O . ASP A 1 297 ? 8.028 9.417 9.457 1.00 45.94 297 ASP A O 1
ATOM 2397 N N . ASP A 1 298 ? 9.389 10.378 7.965 1.00 44.25 298 ASP A N 1
ATOM 2398 C CA . ASP A 1 298 ? 9.529 9.179 7.132 1.00 44.25 298 ASP A CA 1
ATOM 2399 C C . ASP A 1 298 ? 10.261 8.084 7.931 1.00 44.25 298 ASP A C 1
ATOM 2401 O O . ASP A 1 298 ? 11.493 8.086 8.065 1.00 44.25 298 ASP A O 1
ATOM 2405 N N . VAL A 1 299 ? 9.489 7.130 8.463 1.00 45.59 299 VAL A N 1
ATOM 2406 C CA . VAL A 1 299 ? 9.957 5.982 9.264 1.00 45.59 299 VAL A CA 1
ATOM 2407 C C . VAL A 1 299 ? 11.010 5.170 8.505 1.00 45.59 299 VAL A C 1
ATOM 2409 O O . VAL A 1 299 ? 11.894 4.566 9.115 1.00 45.59 299 VAL A O 1
ATOM 2412 N N . PHE A 1 300 ? 10.972 5.196 7.172 1.00 42.66 300 PHE A N 1
ATOM 2413 C CA . PHE A 1 300 ? 11.935 4.506 6.320 1.00 42.66 300 PHE A CA 1
ATOM 2414 C C . PHE A 1 300 ? 13.292 5.209 6.219 1.00 42.66 300 PHE A C 1
ATOM 2416 O O . PHE A 1 300 ? 14.277 4.580 5.826 1.00 42.66 300 PHE A O 1
ATOM 2423 N N . SER A 1 301 ? 13.363 6.498 6.562 1.00 40.19 301 SER A N 1
ATOM 2424 C CA . SER A 1 301 ? 14.597 7.289 6.526 1.00 40.19 301 SER A CA 1
ATOM 2425 C C . SER A 1 301 ? 15.408 7.208 7.821 1.00 40.19 301 SER A C 1
ATOM 2427 O O . SER A 1 301 ? 16.584 7.582 7.829 1.00 40.19 301 SER A O 1
ATOM 2429 N N . SER A 1 302 ? 14.828 6.693 8.909 1.00 34.53 302 SER A N 1
ATOM 2430 C CA . SER A 1 302 ? 15.487 6.687 10.206 1.00 34.53 302 SER A CA 1
ATOM 2431 C C . SER A 1 302 ? 15.772 5.280 10.716 1.00 34.53 302 SER A C 1
ATOM 2433 O O . SER A 1 302 ? 14.994 4.333 10.648 1.00 34.53 302 SER A O 1
ATOM 2435 N N . THR A 1 303 ? 16.930 5.182 11.339 1.00 33.62 303 THR A N 1
ATOM 2436 C CA . THR A 1 303 ? 17.447 4.150 12.235 1.00 33.62 303 THR A CA 1
ATOM 2437 C C . THR A 1 303 ? 16.462 3.712 13.357 1.00 33.62 303 THR A C 1
ATOM 2439 O O . THR A 1 303 ? 16.837 2.922 14.225 1.00 33.62 303 THR A O 1
ATOM 2442 N N . ALA A 1 304 ? 15.203 4.171 13.366 1.00 35.38 304 ALA A N 1
ATOM 2443 C CA . ALA A 1 304 ? 14.177 3.921 14.379 1.00 35.38 304 ALA A CA 1
ATOM 2444 C C . ALA A 1 304 ? 13.755 2.447 14.484 1.00 35.38 304 ALA A C 1
ATOM 2446 O O . ALA A 1 304 ? 13.633 1.931 15.595 1.00 35.38 304 ALA A O 1
ATOM 2447 N N . ALA A 1 305 ? 13.658 1.714 13.366 1.00 37.03 305 ALA A N 1
ATOM 2448 C CA . ALA A 1 305 ? 13.364 0.274 13.405 1.00 37.03 305 ALA A CA 1
ATOM 2449 C C . ALA A 1 305 ? 14.442 -0.539 14.160 1.00 37.03 305 ALA A C 1
ATOM 2451 O O . ALA A 1 305 ? 14.151 -1.587 14.730 1.00 37.03 305 ALA A O 1
ATOM 2452 N N . ARG A 1 306 ? 15.694 -0.047 14.212 1.00 35.88 306 ARG A N 1
ATOM 2453 C CA . ARG A 1 306 ? 16.791 -0.670 14.982 1.00 35.88 306 ARG A CA 1
ATOM 2454 C C . ARG A 1 306 ? 16.839 -0.222 16.442 1.00 35.88 306 ARG A C 1
ATOM 2456 O O . ARG A 1 306 ? 17.291 -0.995 17.284 1.00 35.88 306 ARG A O 1
ATOM 2463 N N . HIS A 1 307 ? 16.404 1.001 16.747 1.00 35.91 307 HIS A N 1
ATOM 2464 C CA . HIS A 1 307 ? 16.421 1.541 18.111 1.00 35.91 307 HIS A CA 1
ATOM 2465 C C . HIS A 1 307 ? 15.189 1.157 18.945 1.00 35.91 307 HIS A C 1
ATOM 2467 O O . HIS A 1 307 ? 15.307 1.091 20.167 1.00 35.91 307 HIS A O 1
ATOM 2473 N N . ASN A 1 308 ? 14.059 0.811 18.315 1.00 40.53 308 ASN A N 1
ATOM 2474 C CA . ASN A 1 308 ? 12.841 0.385 19.019 1.00 40.53 308 ASN A CA 1
ATOM 2475 C C . ASN A 1 308 ? 12.912 -1.033 19.612 1.00 40.53 308 ASN A C 1
ATOM 2477 O O . ASN A 1 308 ? 12.124 -1.362 20.484 1.00 40.53 308 ASN A O 1
ATOM 2481 N N . LEU A 1 309 ? 13.898 -1.855 19.238 1.00 43.88 309 LEU A N 1
ATOM 2482 C CA . LEU A 1 309 ? 14.085 -3.199 19.813 1.00 43.88 309 LEU A CA 1
ATOM 2483 C C . LEU A 1 309 ? 14.684 -3.194 21.237 1.00 43.88 309 LEU A C 1
ATOM 2485 O O . LEU A 1 309 ? 14.933 -4.258 21.800 1.00 43.88 309 LEU A O 1
ATOM 2489 N N . LYS A 1 310 ? 14.980 -2.016 21.808 1.00 39.50 310 LYS A N 1
ATOM 2490 C CA . LYS A 1 310 ? 15.555 -1.866 23.160 1.00 39.50 310 LYS A CA 1
ATOM 2491 C C . LYS A 1 310 ? 14.592 -1.268 24.192 1.00 39.50 310 LYS A C 1
ATOM 2493 O O . LYS A 1 310 ? 14.999 -1.111 25.341 1.00 39.50 310 LYS A O 1
ATOM 2498 N N . SER A 1 311 ? 13.365 -0.920 23.809 1.00 51.62 311 SER A N 1
ATOM 2499 C CA . SER A 1 311 ? 12.353 -0.384 24.725 1.00 51.62 311 SER A CA 1
ATOM 2500 C C . SER A 1 311 ? 11.332 -1.444 25.155 1.00 51.62 311 SER A C 1
ATOM 2502 O O . SER A 1 311 ? 11.315 -2.552 24.617 1.00 51.62 311 SER A O 1
ATOM 2504 N N . SER A 1 312 ? 10.521 -1.140 26.174 1.00 57.34 312 SER A N 1
ATOM 2505 C CA . SER A 1 312 ? 9.494 -2.063 26.675 1.00 57.34 312 SER A CA 1
ATOM 2506 C C . SER A 1 312 ? 8.426 -2.347 25.612 1.00 57.34 312 SER A C 1
ATOM 2508 O O . SER A 1 312 ? 8.177 -1.527 24.732 1.00 57.34 312 SER A O 1
ATOM 2510 N N . GLU A 1 313 ? 7.761 -3.500 25.698 1.00 57.44 313 GLU A N 1
ATOM 2511 C CA . GLU A 1 313 ? 6.718 -3.897 24.736 1.00 57.44 313 GLU A CA 1
ATOM 2512 C C . GLU A 1 313 ? 5.566 -2.881 24.654 1.00 57.44 313 GLU A C 1
ATOM 2514 O O . GLU A 1 313 ? 5.083 -2.589 23.565 1.00 57.44 313 GLU A O 1
ATOM 2519 N N . ALA A 1 314 ? 5.177 -2.272 25.780 1.00 55.75 314 ALA A N 1
ATOM 2520 C CA . ALA A 1 314 ? 4.147 -1.230 25.813 1.00 55.75 314 ALA A CA 1
ATOM 2521 C C . ALA A 1 314 ? 4.569 0.057 25.073 1.00 55.75 314 ALA A C 1
ATOM 2523 O O . ALA A 1 314 ? 3.752 0.691 24.402 1.00 55.75 314 ALA A O 1
ATOM 2524 N N . ASP A 1 315 ? 5.850 0.426 25.157 1.00 64.94 315 ASP A N 1
ATOM 2525 C CA . ASP A 1 315 ? 6.410 1.560 24.417 1.00 64.94 315 ASP A CA 1
ATOM 2526 C C . ASP A 1 315 ? 6.482 1.253 22.911 1.00 64.94 315 ASP A C 1
ATOM 2528 O O . ASP A 1 315 ? 6.146 2.099 22.087 1.00 64.94 315 ASP A O 1
ATOM 2532 N N . GLN A 1 316 ? 6.825 0.016 22.537 1.00 63.09 316 GLN A N 1
ATOM 2533 C CA . GLN A 1 316 ? 6.810 -0.425 21.137 1.00 63.09 316 GLN A CA 1
ATOM 2534 C C . GLN A 1 316 ? 5.395 -0.439 20.547 1.00 63.09 316 GLN A C 1
ATOM 2536 O O . GLN A 1 316 ? 5.196 0.081 19.452 1.00 63.09 316 GLN A O 1
ATOM 2541 N N . ALA A 1 317 ? 4.411 -0.973 21.278 1.00 67.38 317 ALA A N 1
ATOM 2542 C CA . ALA A 1 317 ? 3.005 -0.970 20.873 1.00 67.38 317 ALA A CA 1
ATOM 2543 C C . ALA A 1 317 ? 2.493 0.445 20.591 1.00 67.38 317 ALA A C 1
ATOM 2545 O O . ALA A 1 317 ? 1.914 0.702 19.536 1.00 67.38 317 ALA A O 1
ATOM 2546 N N . THR A 1 318 ? 2.752 1.365 21.523 1.00 69.19 318 THR A N 1
ATOM 2547 C CA . THR A 1 318 ? 2.349 2.771 21.402 1.00 69.19 318 THR A CA 1
ATOM 2548 C C . THR A 1 318 ? 3.013 3.408 20.186 1.00 69.19 318 THR A C 1
ATOM 2550 O O . THR A 1 318 ? 2.329 3.952 19.330 1.00 69.19 318 THR A O 1
ATOM 2553 N N . LYS A 1 319 ? 4.329 3.229 20.020 1.00 69.19 319 LYS A N 1
ATOM 2554 C CA . LYS A 1 319 ? 5.066 3.758 18.864 1.00 69.19 319 LYS A CA 1
ATOM 2555 C C . LYS A 1 319 ? 4.576 3.206 17.530 1.00 69.19 319 LYS A C 1
ATOM 2557 O O . LYS A 1 319 ? 4.484 3.963 16.570 1.00 69.19 319 LYS A O 1
ATOM 2562 N N . PHE A 1 320 ? 4.289 1.907 17.434 1.00 75.19 320 PHE A N 1
ATOM 2563 C CA . PHE A 1 320 ? 3.787 1.329 16.187 1.00 75.19 320 PHE A CA 1
ATOM 2564 C C . PHE A 1 320 ? 2.377 1.816 15.854 1.00 75.19 320 PHE A C 1
ATOM 2566 O O . PHE A 1 320 ? 2.104 2.068 14.679 1.00 75.19 320 PHE A O 1
ATOM 2573 N N . LYS A 1 321 ? 1.516 1.978 16.866 1.00 73.00 321 LYS A N 1
ATOM 2574 C CA . LYS A 1 321 ? 0.167 2.527 16.706 1.00 73.00 321 LYS A CA 1
ATOM 2575 C C . LYS A 1 321 ? 0.213 4.000 16.297 1.00 73.00 321 LYS A C 1
ATOM 2577 O O . LYS A 1 321 ? -0.391 4.361 15.293 1.00 73.00 321 LYS A O 1
ATOM 2582 N N . ASP A 1 322 ? 0.953 4.829 17.028 1.00 66.94 322 ASP A N 1
ATOM 2583 C CA . ASP A 1 322 ? 1.046 6.275 16.786 1.00 66.94 322 ASP A CA 1
ATOM 2584 C C . ASP A 1 322 ? 1.687 6.577 15.424 1.00 66.94 322 ASP A C 1
ATOM 2586 O O . ASP A 1 322 ? 1.289 7.507 14.727 1.00 66.94 322 ASP A O 1
ATOM 2590 N N . ALA A 1 323 ? 2.631 5.738 14.988 1.00 64.88 323 ALA A N 1
ATOM 2591 C CA . ALA A 1 323 ? 3.215 5.815 13.653 1.00 64.88 323 ALA A CA 1
ATOM 2592 C C . ALA A 1 323 ? 2.344 5.169 12.554 1.00 64.88 323 ALA A C 1
ATOM 2594 O O . ALA A 1 323 ? 2.788 5.083 11.411 1.00 64.88 323 ALA A O 1
ATOM 2595 N N . GLY A 1 324 ? 1.144 4.666 12.867 1.00 71.94 324 GLY A N 1
ATOM 2596 C CA . GLY A 1 324 ? 0.242 4.025 11.902 1.00 71.94 324 GLY A CA 1
ATOM 2597 C C . GLY A 1 324 ? 0.823 2.786 11.213 1.00 71.94 324 GLY A C 1
ATOM 2598 O O . GLY A 1 324 ? 0.412 2.438 10.104 1.00 71.94 324 GLY A O 1
ATOM 2599 N N . LEU A 1 325 ? 1.805 2.137 11.840 1.00 79.88 325 LEU A N 1
ATOM 2600 C CA . LEU A 1 325 ? 2.530 0.997 11.284 1.00 79.88 325 LEU A CA 1
ATOM 2601 C C . LEU A 1 325 ? 1.838 -0.321 11.615 1.00 79.88 325 LEU A C 1
ATOM 2603 O O . LEU A 1 325 ? 1.661 -1.145 10.724 1.00 79.88 325 LEU A O 1
ATOM 2607 N N . MET A 1 326 ? 1.440 -0.498 12.877 1.00 87.88 326 MET A N 1
ATOM 2608 C CA . MET A 1 326 ? 0.735 -1.681 13.369 1.00 87.88 326 MET A CA 1
ATOM 2609 C C . MET A 1 326 ? -0.372 -1.254 14.324 1.00 87.88 326 MET A C 1
ATOM 2611 O O . MET A 1 326 ? -0.115 -0.594 15.329 1.00 87.88 326 MET A O 1
ATOM 2615 N N . LEU A 1 327 ? -1.598 -1.669 14.025 1.00 90.50 327 LEU A N 1
ATOM 2616 C CA . LEU A 1 327 ? -2.766 -1.441 14.862 1.00 90.50 327 LEU A CA 1
ATOM 2617 C C . LEU A 1 327 ? -3.154 -2.751 15.522 1.00 90.50 327 LEU A C 1
ATOM 2619 O O . LEU A 1 327 ? -3.446 -3.745 14.859 1.00 90.50 327 LEU A O 1
ATOM 2623 N N . SER A 1 328 ? -3.140 -2.780 16.844 1.00 91.75 328 SER A N 1
ATOM 2624 C CA . SER A 1 328 ? -3.472 -3.989 17.584 1.00 91.75 328 SER A CA 1
ATOM 2625 C C . SER A 1 328 ? -4.373 -3.667 18.753 1.00 91.75 328 SER A C 1
ATOM 2627 O O . SER A 1 328 ? -4.208 -2.632 19.397 1.00 91.75 328 SER A O 1
ATOM 2629 N N . GLY A 1 329 ? -5.355 -4.527 18.998 1.00 92.81 329 GLY A N 1
ATOM 2630 C CA . GLY A 1 329 ? -6.327 -4.307 20.061 1.00 92.81 329 GLY A CA 1
ATOM 2631 C C . GLY A 1 329 ? -7.679 -4.954 19.788 1.00 92.81 329 GLY A C 1
ATOM 2632 O O . GLY A 1 329 ? -7.824 -5.832 18.936 1.00 92.81 329 GLY A O 1
ATOM 2633 N N . ASN A 1 330 ? -8.680 -4.503 20.536 1.00 91.88 330 ASN A N 1
ATOM 2634 C CA . ASN A 1 330 ? -10.073 -4.874 20.314 1.00 91.88 330 ASN A CA 1
ATOM 2635 C C . ASN A 1 330 ? -10.679 -4.079 19.131 1.00 91.88 330 ASN A C 1
ATOM 2637 O O . ASN A 1 330 ? -10.106 -3.074 18.699 1.00 91.88 330 ASN A O 1
ATOM 2641 N N . PRO A 1 331 ? -11.833 -4.506 18.583 1.00 93.50 331 PRO A N 1
ATOM 2642 C CA . PRO A 1 331 ? -12.421 -3.864 17.410 1.00 93.50 331 PRO A CA 1
ATOM 2643 C C . PRO A 1 331 ? -12.770 -2.388 17.597 1.00 93.50 331 PRO A C 1
ATOM 2645 O O . PRO A 1 331 ? -12.646 -1.619 16.653 1.00 93.50 331 PRO A O 1
ATOM 2648 N N . GLU A 1 332 ? -13.176 -1.994 18.804 1.00 89.00 332 GLU A N 1
ATOM 2649 C CA . GLU A 1 332 ? -13.533 -0.610 19.131 1.00 89.00 332 GLU A CA 1
ATOM 2650 C C . GLU A 1 332 ? -12.336 0.333 18.957 1.00 89.00 332 GLU A C 1
ATOM 2652 O O . GLU A 1 332 ? -12.397 1.243 18.133 1.00 89.00 332 GLU A O 1
ATOM 2657 N N . THR A 1 333 ? -11.202 0.042 19.608 1.00 86.25 333 THR A N 1
ATOM 2658 C CA . THR A 1 333 ? -9.986 0.863 19.483 1.00 86.25 333 THR A CA 1
ATOM 2659 C C . THR A 1 333 ? -9.457 0.907 18.049 1.00 86.25 333 THR A C 1
ATOM 2661 O O . THR A 1 333 ? -8.948 1.936 17.605 1.00 86.25 333 THR A O 1
ATOM 2664 N N . VAL A 1 334 ? -9.549 -0.204 17.310 1.00 91.44 334 VAL A N 1
ATOM 2665 C CA . VAL A 1 334 ? -9.103 -0.246 15.908 1.00 91.44 334 VAL A CA 1
ATOM 2666 C C . VAL A 1 334 ? -10.021 0.588 15.011 1.00 91.44 334 VAL A C 1
ATOM 2668 O O . VAL A 1 334 ? -9.526 1.290 14.131 1.00 91.44 334 VAL A O 1
ATOM 2671 N N . ALA A 1 335 ? -11.337 0.545 15.230 1.00 90.25 335 ALA A N 1
ATOM 2672 C CA . ALA A 1 335 ? -12.292 1.333 14.460 1.00 90.25 335 ALA A CA 1
ATOM 2673 C C . ALA A 1 335 ? -12.104 2.837 14.682 1.00 90.25 335 ALA A C 1
ATOM 2675 O O . ALA A 1 335 ? -12.000 3.568 13.699 1.00 90.25 335 ALA A O 1
ATOM 2676 N N . GLU A 1 336 ? -12.019 3.284 15.939 1.00 87.19 336 GLU A N 1
ATOM 2677 C CA . GLU A 1 336 ? -11.803 4.696 16.290 1.00 87.19 336 GLU A CA 1
ATOM 2678 C C . GLU A 1 336 ? -10.565 5.257 15.588 1.00 87.19 336 GLU A C 1
ATOM 2680 O O . GLU A 1 336 ? -10.655 6.235 14.844 1.00 87.19 336 GLU A O 1
ATOM 2685 N N . TRP A 1 337 ? -9.434 4.559 15.720 1.00 90.06 337 TRP A N 1
ATOM 2686 C CA . TRP A 1 337 ? -8.177 4.996 15.121 1.00 90.06 337 TRP A CA 1
ATOM 2687 C C . TRP A 1 337 ? -8.248 5.060 13.589 1.00 90.06 337 TRP A C 1
ATOM 2689 O O . TRP A 1 337 ? -7.754 6.006 12.984 1.00 90.06 337 TRP A O 1
ATOM 2699 N N . LEU A 1 338 ? -8.884 4.082 12.931 1.00 92.38 338 LEU A N 1
ATOM 2700 C CA . LEU A 1 338 ? -8.992 4.069 11.466 1.00 92.38 338 LEU A CA 1
ATOM 2701 C C . LEU A 1 338 ? -9.896 5.174 10.917 1.00 92.38 338 LEU A C 1
ATOM 2703 O O . LEU A 1 338 ? -9.646 5.674 9.819 1.00 92.38 338 LEU A O 1
ATOM 2707 N N . VAL A 1 339 ? -10.935 5.564 11.660 1.00 89.31 339 VAL A N 1
ATOM 2708 C CA . VAL A 1 339 ? -11.771 6.715 11.292 1.00 89.31 339 VAL A CA 1
ATOM 2709 C C . VAL A 1 339 ? -10.938 7.995 11.313 1.00 89.31 339 VAL A C 1
ATOM 2711 O O . VAL A 1 339 ? -11.022 8.787 10.372 1.00 89.31 339 VAL A O 1
ATOM 2714 N N . GLU A 1 340 ? -10.134 8.190 12.356 1.00 86.31 340 GLU A N 1
ATOM 2715 C CA . GLU A 1 340 ? -9.244 9.347 12.488 1.00 86.31 340 GLU A CA 1
ATOM 2716 C C . GLU A 1 340 ? -8.159 9.350 11.409 1.00 86.31 340 GLU A C 1
ATOM 2718 O O . GLU A 1 340 ? -8.001 10.349 10.708 1.00 86.31 340 GLU A O 1
ATOM 2723 N N . ASP A 1 341 ? -7.478 8.221 11.201 1.00 88.62 341 ASP A N 1
ATOM 2724 C CA . ASP A 1 341 ? -6.416 8.072 10.202 1.00 88.62 341 ASP A CA 1
ATOM 2725 C C . ASP A 1 341 ? -6.910 8.391 8.790 1.00 88.62 341 ASP A C 1
ATOM 2727 O O . ASP A 1 341 ? -6.288 9.173 8.067 1.00 88.62 341 ASP A O 1
ATOM 2731 N N . ALA A 1 342 ? -8.062 7.844 8.401 1.00 89.00 342 ALA A N 1
ATOM 2732 C CA . ALA A 1 342 ? -8.614 8.077 7.076 1.00 89.00 342 ALA A CA 1
ATOM 2733 C C . ALA A 1 342 ? -9.085 9.516 6.851 1.00 89.00 342 ALA A C 1
ATOM 2735 O O . ALA A 1 342 ? -8.926 10.035 5.743 1.00 89.00 342 ALA A O 1
ATOM 2736 N N . LYS A 1 343 ? -9.642 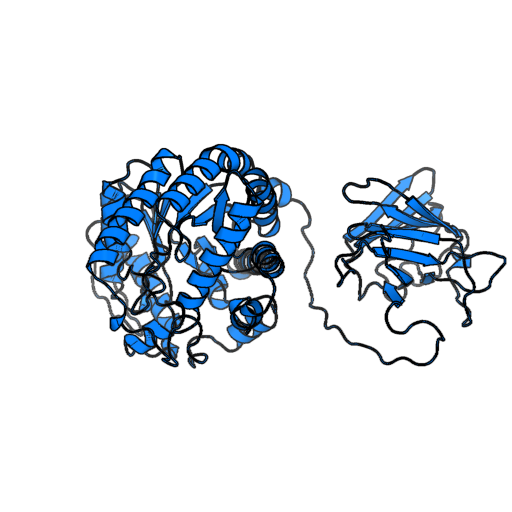10.169 7.879 1.00 85.12 343 LYS A N 1
ATOM 2737 C CA . LYS A 1 343 ? -10.022 11.589 7.819 1.00 85.12 343 LYS A CA 1
ATOM 2738 C C . LYS A 1 343 ? -8.793 12.491 7.757 1.00 85.12 343 LYS A C 1
ATOM 2740 O O . LYS A 1 343 ? -8.745 13.385 6.918 1.00 85.12 343 LYS A O 1
ATOM 2745 N N . ALA A 1 344 ? -7.800 12.232 8.604 1.00 85.12 344 ALA A N 1
ATOM 2746 C CA . ALA A 1 344 ? -6.590 13.039 8.703 1.00 85.12 344 ALA A CA 1
ATOM 2747 C C . ALA A 1 344 ? -5.727 12.939 7.438 1.00 85.12 344 ALA A C 1
ATOM 2749 O O . ALA A 1 344 ? -5.288 13.958 6.909 1.00 85.12 344 ALA A O 1
ATOM 2750 N N . ALA A 1 345 ? -5.507 11.726 6.923 1.00 87.06 345 ALA A N 1
ATOM 2751 C CA . ALA A 1 345 ? -4.765 11.526 5.681 1.00 87.06 345 ALA A CA 1
ATOM 2752 C C . ALA A 1 345 ? -5.604 11.846 4.432 1.00 87.06 345 ALA A C 1
ATOM 2754 O O . ALA A 1 345 ? -5.061 12.223 3.394 1.00 87.06 345 ALA A O 1
ATOM 2755 N N . GLY A 1 346 ? -6.929 11.710 4.515 1.00 90.25 346 GLY A N 1
ATOM 2756 C CA . GLY A 1 346 ? -7.845 11.977 3.415 1.00 90.25 346 GLY A CA 1
ATOM 2757 C C . GLY A 1 346 ? -7.734 10.937 2.303 1.00 90.25 346 GLY A C 1
ATOM 2758 O O . GLY A 1 346 ? -7.447 11.295 1.158 1.00 90.25 346 GLY A O 1
ATOM 2759 N N . TYR A 1 347 ? -7.992 9.662 2.606 1.00 92.94 347 TYR A N 1
ATOM 2760 C CA . TYR A 1 347 ? -8.055 8.589 1.606 1.00 92.94 347 TYR A CA 1
ATOM 2761 C C . TYR A 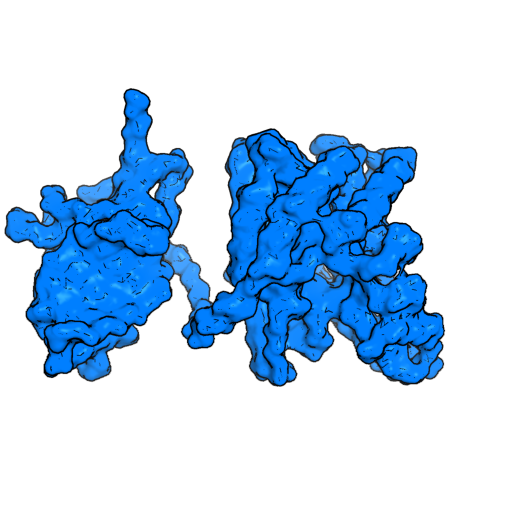1 347 ? -9.406 7.860 1.602 1.00 92.94 347 TYR A C 1
ATOM 2763 O O . TYR A 1 347 ? -10.062 7.701 2.628 1.00 92.94 347 TYR A O 1
ATOM 2771 N N . GLY A 1 348 ? -9.835 7.414 0.418 1.00 93.81 348 GLY A N 1
ATOM 2772 C CA . GLY A 1 348 ? -11.115 6.728 0.194 1.00 93.81 348 GLY A CA 1
ATOM 2773 C C . GLY A 1 348 ? -11.003 5.206 0.087 1.00 93.81 348 GLY A C 1
ATOM 2774 O O . GLY A 1 348 ? -12.022 4.511 0.165 1.00 93.81 348 GLY A O 1
ATOM 2775 N N . ASN A 1 349 ? -9.779 4.691 -0.064 1.00 95.62 349 ASN A N 1
ATOM 2776 C CA . ASN A 1 349 ? -9.476 3.266 -0.126 1.00 95.62 349 ASN A CA 1
ATOM 2777 C C . ASN A 1 349 ? -8.592 2.869 1.064 1.00 95.62 349 ASN A C 1
ATOM 2779 O O . ASN A 1 349 ? -7.490 3.389 1.221 1.00 95.62 349 ASN A O 1
ATOM 2783 N N . LEU A 1 350 ? -9.050 1.935 1.887 1.00 96.38 350 LEU A N 1
ATOM 2784 C CA . LEU A 1 350 ? -8.257 1.354 2.964 1.00 96.38 350 LEU A CA 1
ATOM 2785 C C . LEU A 1 350 ? -7.760 -0.023 2.529 1.00 96.38 350 LEU A C 1
ATOM 2787 O O . LEU A 1 350 ? -8.558 -0.869 2.131 1.00 96.38 350 LEU A O 1
ATOM 2791 N N . ILE A 1 351 ? -6.458 -0.256 2.633 1.00 96.62 351 ILE A N 1
ATOM 2792 C CA . ILE A 1 351 ? -5.849 -1.571 2.444 1.00 96.62 351 ILE A CA 1
ATOM 2793 C C . ILE A 1 351 ? -5.424 -2.087 3.819 1.00 96.62 351 ILE A C 1
ATOM 2795 O O . ILE A 1 351 ? -4.759 -1.382 4.577 1.00 96.62 351 ILE A O 1
ATOM 2799 N N . VAL A 1 352 ? -5.802 -3.312 4.163 1.00 95.81 352 VAL A N 1
ATOM 2800 C CA . VAL A 1 352 ? -5.528 -3.885 5.486 1.00 95.81 352 VAL A CA 1
ATOM 2801 C C . VAL A 1 352 ? -4.858 -5.241 5.369 1.00 95.81 352 VAL A C 1
ATOM 2803 O O . VAL A 1 352 ? -5.224 -6.038 4.511 1.00 95.81 352 VAL A O 1
ATOM 2806 N N . THR A 1 353 ? -3.906 -5.520 6.255 1.00 94.69 353 THR A N 1
ATOM 2807 C CA . THR A 1 353 ? -3.289 -6.847 6.375 1.00 94.69 353 THR A CA 1
ATOM 2808 C C . THR A 1 353 ? -3.455 -7.414 7.771 1.00 94.69 353 THR A C 1
ATOM 2810 O O . THR A 1 353 ? -3.209 -6.727 8.761 1.00 94.69 353 THR A O 1
ATOM 2813 N N . PHE A 1 354 ? -3.879 -8.677 7.828 1.00 95.38 354 PHE A N 1
ATOM 2814 C CA . PHE A 1 354 ? -4.110 -9.423 9.067 1.00 95.38 354 PHE A CA 1
ATOM 2815 C C . PHE A 1 354 ? -3.076 -10.528 9.291 1.00 95.38 354 PHE A C 1
ATOM 2817 O O . PHE A 1 354 ? -2.849 -10.945 10.426 1.00 95.38 354 PHE A O 1
ATOM 2824 N N . ARG A 1 355 ? -2.430 -11.005 8.219 1.00 93.25 355 ARG A N 1
ATOM 2825 C CA . ARG A 1 355 ? -1.344 -11.983 8.284 1.00 93.25 355 ARG A CA 1
ATOM 2826 C C . ARG A 1 355 ? -0.015 -11.238 8.343 1.00 93.25 355 ARG A C 1
ATOM 2828 O O . ARG A 1 355 ? 0.638 -10.990 7.333 1.00 93.25 355 ARG A O 1
ATOM 2835 N N . VAL A 1 356 ? 0.346 -10.817 9.553 1.00 91.44 356 VAL A N 1
ATOM 2836 C CA . VAL A 1 356 ? 1.528 -9.985 9.812 1.00 91.44 356 VAL A CA 1
ATOM 2837 C C . VAL A 1 356 ? 2.687 -10.847 10.306 1.00 91.44 356 VAL A C 1
ATOM 2839 O O . VAL A 1 356 ? 2.573 -11.520 11.330 1.00 91.44 356 VAL A O 1
ATOM 2842 N N . GLY A 1 357 ? 3.827 -10.805 9.610 1.00 89.81 357 GLY A N 1
ATOM 2843 C CA . GLY A 1 357 ? 5.063 -11.451 10.057 1.00 89.81 357 GLY A CA 1
ATOM 2844 C C . GLY A 1 357 ? 4.897 -12.950 10.327 1.00 89.81 357 GLY A C 1
ATOM 2845 O O . GLY A 1 357 ? 4.585 -13.716 9.422 1.00 89.81 357 GLY A O 1
ATOM 2846 N N . ASN A 1 358 ? 5.122 -13.373 11.574 1.00 90.50 358 ASN A N 1
ATOM 2847 C CA . ASN A 1 358 ? 4.962 -14.763 12.019 1.00 90.50 358 ASN A CA 1
ATOM 2848 C C . ASN A 1 358 ? 3.572 -15.075 12.608 1.00 90.50 358 ASN A C 1
ATOM 2850 O O . ASN A 1 358 ? 3.419 -16.100 13.280 1.00 90.50 358 ASN A O 1
ATOM 2854 N N . GLY A 1 359 ? 2.575 -14.211 12.395 1.00 93.62 359 GLY A N 1
ATOM 2855 C CA . GLY A 1 359 ? 1.199 -14.465 12.812 1.00 93.62 359 GLY A CA 1
ATOM 2856 C C . GLY A 1 359 ? 0.653 -15.768 12.227 1.00 93.62 359 GLY A C 1
ATOM 2857 O O . GLY A 1 359 ? 1.028 -16.186 11.133 1.00 93.62 359 GLY A O 1
ATOM 2858 N N . THR A 1 360 ? -0.215 -16.450 12.974 1.00 95.56 360 THR A N 1
ATOM 2859 C CA . THR A 1 360 ? -0.764 -17.752 12.559 1.00 95.56 360 THR A CA 1
ATOM 2860 C C . THR A 1 360 ? -2.023 -17.610 11.705 1.00 95.56 360 THR A C 1
ATOM 2862 O O . THR A 1 360 ? -2.762 -16.634 11.827 1.00 95.56 360 THR A O 1
ATOM 2865 N N . HIS A 1 361 ? -2.348 -18.653 10.937 1.00 96.81 361 HIS A N 1
ATOM 2866 C CA . HIS A 1 361 ? -3.565 -18.722 10.113 1.00 96.81 361 HIS A CA 1
ATOM 2867 C C . HIS A 1 361 ? -4.837 -18.457 10.913 1.00 96.81 361 HIS A C 1
ATOM 2869 O O . HIS A 1 361 ? -5.710 -17.682 10.529 1.00 96.81 361 HIS A O 1
ATOM 2875 N N . LYS A 1 362 ? -4.905 -19.053 12.106 1.00 97.12 362 LYS A N 1
ATOM 2876 C CA . LYS A 1 362 ? -6.033 -18.876 13.016 1.00 97.12 362 LYS A CA 1
ATOM 2877 C C . LYS A 1 362 ? -6.159 -17.431 13.508 1.00 97.12 362 LYS A C 1
ATOM 2879 O O . LYS A 1 362 ? -7.279 -16.950 13.654 1.00 97.12 362 LYS A O 1
ATOM 2884 N N . GLN A 1 363 ? -5.040 -16.761 13.788 1.00 97.00 363 GLN A N 1
ATOM 2885 C CA . GLN A 1 363 ? -5.042 -15.357 14.206 1.00 97.00 363 GLN A CA 1
ATOM 2886 C C . GLN A 1 363 ? -5.477 -14.444 13.059 1.00 97.00 363 GLN A C 1
ATOM 2888 O O . GLN A 1 363 ? -6.342 -13.603 13.279 1.00 97.00 363 GLN A O 1
ATOM 2893 N N . ALA A 1 364 ? -4.964 -14.657 11.844 1.00 97.00 364 ALA A N 1
ATOM 2894 C CA . ALA A 1 364 ? -5.350 -13.878 10.670 1.00 97.00 364 ALA A CA 1
ATOM 2895 C C . ALA A 1 364 ? -6.857 -13.993 10.378 1.00 97.00 364 ALA A C 1
ATOM 2897 O O . ALA A 1 364 ? -7.551 -12.978 10.319 1.00 97.00 364 ALA A O 1
ATOM 2898 N N . LEU A 1 365 ? -7.398 -15.218 10.311 1.00 97.56 365 LEU A N 1
ATOM 2899 C CA . LEU A 1 365 ? -8.831 -15.440 10.079 1.00 97.56 365 LEU A CA 1
ATOM 2900 C C . LEU A 1 365 ? -9.717 -14.861 11.190 1.00 97.56 365 LEU A C 1
ATOM 2902 O O . LEU A 1 365 ? -10.770 -14.294 10.897 1.00 97.56 365 LEU A O 1
ATOM 2906 N N . LYS A 1 366 ? -9.310 -14.982 12.461 1.00 97.69 366 LYS A N 1
ATOM 2907 C CA . LYS A 1 366 ? -10.063 -14.400 13.583 1.00 97.69 366 LYS A CA 1
ATOM 2908 C C . LYS A 1 366 ? -10.027 -12.871 13.548 1.00 97.69 366 LYS A C 1
ATOM 2910 O O . LYS A 1 366 ? -11.053 -12.242 13.798 1.00 97.69 366 LYS A O 1
ATOM 2915 N N . SER A 1 367 ? -8.883 -12.278 13.209 1.00 97.94 367 SER A N 1
ATOM 2916 C CA . SER A 1 367 ? -8.751 -10.831 13.036 1.00 97.94 367 SER A CA 1
ATOM 2917 C C . SER A 1 367 ? -9.631 -10.316 11.898 1.00 97.94 367 SER A C 1
ATOM 2919 O O . SER A 1 367 ? -10.352 -9.338 12.095 1.00 97.94 367 SER A O 1
ATOM 2921 N N . GLN A 1 368 ? -9.647 -11.011 10.753 1.00 97.81 368 GLN A N 1
ATOM 2922 C CA . GLN A 1 368 ? -10.546 -10.713 9.633 1.00 97.81 368 GLN A CA 1
ATOM 2923 C C . GLN A 1 368 ? -12.023 -10.788 10.048 1.00 97.81 368 GLN A C 1
ATOM 2925 O O . GLN A 1 368 ? -12.781 -9.864 9.764 1.00 97.81 368 GLN A O 1
ATOM 2930 N N . GLU A 1 369 ? -12.429 -11.847 10.759 1.00 97.81 369 GLU A N 1
ATOM 2931 C CA . GLU A 1 369 ? -13.806 -12.022 11.245 1.00 97.81 369 GLU A CA 1
ATOM 2932 C C . GLU A 1 369 ? -14.230 -10.859 12.157 1.00 97.81 369 GLU A C 1
ATOM 2934 O O . GLU A 1 369 ? -15.292 -10.260 11.968 1.00 97.81 369 GLU A O 1
ATOM 2939 N N . LEU A 1 370 ? -13.394 -10.519 13.146 1.00 98.00 370 LEU A N 1
ATOM 2940 C CA . LEU A 1 370 ? -13.656 -9.424 14.082 1.00 98.00 370 LEU A CA 1
ATOM 2941 C C . LEU A 1 370 ? -13.729 -8.076 13.359 1.00 98.00 370 LEU A C 1
ATOM 2943 O O . LEU A 1 370 ? -14.639 -7.284 13.614 1.00 98.00 370 LEU A O 1
ATOM 2947 N N . PHE A 1 371 ? -12.800 -7.828 12.438 1.00 98.31 371 PHE A N 1
ATOM 2948 C CA . PHE A 1 371 ? -12.770 -6.607 11.646 1.00 98.31 371 PHE A CA 1
ATOM 2949 C C . PHE A 1 371 ? -14.026 -6.475 10.781 1.00 98.31 371 PHE A C 1
ATOM 2951 O O . PHE A 1 371 ? -14.693 -5.441 10.809 1.00 98.31 371 PHE A O 1
ATOM 2958 N N . ALA A 1 372 ? -14.409 -7.537 10.077 1.00 97.62 372 ALA A N 1
ATOM 2959 C CA . ALA A 1 372 ? -15.590 -7.546 9.225 1.00 97.62 372 ALA A CA 1
ATOM 2960 C C . ALA A 1 372 ? -16.890 -7.355 10.002 1.00 97.62 372 ALA A C 1
ATOM 2962 O O . ALA A 1 372 ? -17.780 -6.620 9.575 1.00 97.62 372 ALA A O 1
ATOM 2963 N N . LYS A 1 373 ? -16.991 -7.987 11.172 1.00 96.94 373 LYS A N 1
ATOM 2964 C CA . LYS A 1 373 ? -18.195 -7.938 11.997 1.00 96.94 373 LYS A CA 1
ATOM 2965 C C . LYS A 1 373 ? -18.388 -6.594 12.699 1.00 96.94 373 LYS A C 1
ATOM 2967 O O . LYS A 1 373 ? -19.525 -6.145 12.818 1.00 96.94 373 LYS A O 1
ATOM 2972 N N . TYR A 1 374 ? -17.310 -5.979 13.185 1.00 96.75 374 TYR A N 1
ATOM 2973 C CA . TYR A 1 374 ? -17.399 -4.833 14.096 1.00 96.75 374 TYR A CA 1
ATOM 2974 C C . TYR A 1 374 ? -16.809 -3.534 13.533 1.00 96.75 374 TYR A C 1
ATOM 2976 O O . TYR A 1 374 ? -17.333 -2.468 13.839 1.00 96.75 374 TYR A O 1
ATOM 2984 N N . VAL A 1 375 ? -15.768 -3.596 12.697 1.00 96.88 375 VAL A N 1
ATOM 2985 C CA . VAL A 1 375 ? -15.037 -2.406 12.220 1.00 96.88 375 VAL A CA 1
ATOM 2986 C C . VAL A 1 375 ? -15.496 -1.961 10.832 1.00 96.88 375 VAL A C 1
ATOM 2988 O O . VAL A 1 375 ? -15.812 -0.788 10.632 1.00 96.88 375 VAL A O 1
ATOM 2991 N N . MET A 1 376 ? -15.616 -2.886 9.873 1.00 96.50 376 MET A N 1
ATOM 2992 C CA . MET A 1 376 ? -16.039 -2.569 8.500 1.00 96.50 376 MET A CA 1
ATOM 2993 C C . MET A 1 376 ? -17.372 -1.808 8.414 1.00 96.50 376 MET A C 1
ATOM 2995 O O . MET A 1 376 ? -17.438 -0.856 7.632 1.00 96.50 376 MET A O 1
ATOM 2999 N N . PRO A 1 377 ? -18.428 -2.145 9.188 1.00 94.94 377 PRO A N 1
ATOM 3000 C CA . PRO A 1 377 ? -19.687 -1.402 9.137 1.00 94.94 377 PRO A CA 1
ATOM 3001 C C . PRO A 1 377 ? -19.533 0.067 9.552 1.00 94.94 377 PRO A C 1
ATOM 3003 O O . PRO A 1 377 ? -20.205 0.927 8.989 1.00 94.94 377 PRO A O 1
ATOM 3006 N N . ILE A 1 378 ? -18.629 0.362 10.493 1.00 94.06 378 ILE A N 1
ATOM 3007 C CA . ILE A 1 378 ? -18.329 1.729 10.940 1.00 94.06 378 ILE A CA 1
ATOM 3008 C C . ILE A 1 378 ? -17.617 2.483 9.814 1.00 94.06 378 ILE A C 1
ATOM 3010 O O . ILE A 1 378 ? -18.079 3.541 9.389 1.00 94.06 378 ILE A O 1
ATOM 3014 N N . LEU A 1 379 ? -16.548 1.899 9.263 1.00 93.06 379 LEU A N 1
ATOM 3015 C CA . LEU A 1 379 ? -15.735 2.517 8.209 1.00 93.06 379 LEU A CA 1
ATOM 3016 C C . LEU A 1 379 ? -16.512 2.778 6.914 1.00 93.06 379 LEU A C 1
ATOM 3018 O O . LEU A 1 379 ? -16.258 3.757 6.209 1.00 93.06 379 LEU A O 1
ATOM 3022 N N . ARG A 1 380 ? -17.501 1.938 6.598 1.00 90.06 380 ARG A N 1
ATOM 3023 C CA . ARG A 1 380 ? -18.382 2.145 5.440 1.00 90.06 380 ARG A CA 1
ATOM 3024 C C . ARG A 1 380 ? -19.212 3.422 5.539 1.00 90.06 380 ARG A C 1
ATOM 3026 O O . ARG A 1 380 ? -19.449 4.042 4.506 1.00 90.06 380 ARG A O 1
ATOM 3033 N N . ASN A 1 381 ? -19.579 3.825 6.754 1.00 84.56 381 ASN A N 1
ATOM 3034 C CA . ASN A 1 381 ? -20.352 5.038 7.026 1.00 84.56 381 ASN A CA 1
ATOM 3035 C C . ASN A 1 381 ? -19.477 6.286 7.219 1.00 84.56 381 ASN A C 1
ATOM 3037 O O . ASN A 1 381 ? -20.005 7.372 7.448 1.00 84.56 381 ASN A O 1
ATOM 3041 N N . VAL A 1 382 ? -18.148 6.161 7.128 1.00 80.25 382 VAL A N 1
ATOM 3042 C CA . VAL A 1 382 ? -17.250 7.316 7.214 1.00 80.25 382 VAL A CA 1
ATOM 3043 C C . VAL A 1 382 ? -17.384 8.152 5.948 1.00 80.25 382 VAL A C 1
ATOM 3045 O O . VAL A 1 382 ? -16.989 7.728 4.857 1.00 80.25 382 VAL A O 1
ATOM 3048 N N . ASN A 1 383 ? -17.908 9.365 6.115 1.00 70.88 383 ASN A N 1
ATOM 3049 C CA . ASN A 1 383 ? -17.876 10.393 5.091 1.00 70.88 383 ASN A CA 1
ATOM 3050 C C . ASN A 1 383 ? -16.547 11.160 5.172 1.00 70.88 383 ASN A C 1
ATOM 3052 O O . ASN A 1 383 ? -16.380 12.049 6.004 1.00 70.88 383 ASN A O 1
ATOM 3056 N N . VAL A 1 384 ? -15.592 10.794 4.316 1.00 66.50 384 VAL A N 1
ATOM 3057 C CA . VAL A 1 384 ? -14.293 11.488 4.208 1.00 66.50 384 VAL A CA 1
ATOM 3058 C C . VAL A 1 384 ? -14.448 12.838 3.474 1.00 66.50 384 VAL A C 1
ATOM 3060 O O . VAL A 1 384 ? -13.593 13.712 3.588 1.00 66.50 384 VAL A O 1
ATOM 3063 N N . GLU A 1 385 ? -15.558 13.050 2.752 1.00 56.31 385 GLU A N 1
ATOM 3064 C CA . GLU A 1 385 ? -15.826 14.277 1.984 1.00 56.31 385 GLU A CA 1
ATOM 3065 C C . GLU A 1 385 ? -16.338 15.435 2.851 1.00 56.31 385 GLU A C 1
ATOM 3067 O O . GLU A 1 385 ? -16.030 16.591 2.566 1.00 56.31 385 GLU A O 1
ATOM 3072 N N . GLU A 1 386 ? -17.066 15.155 3.938 1.00 43.41 386 GLU A N 1
ATOM 3073 C CA . GLU A 1 386 ? -17.573 16.184 4.867 1.00 43.41 386 GLU A CA 1
ATOM 3074 C C . GLU A 1 386 ? -16.456 16.946 5.594 1.00 43.41 386 GLU A C 1
ATOM 3076 O O . GLU A 1 386 ? -16.630 18.109 5.952 1.00 43.41 386 GLU A O 1
ATOM 3081 N N . THR A 1 387 ? -15.276 16.342 5.729 1.00 42.50 387 THR A N 1
ATOM 3082 C CA . THR A 1 387 ? -14.071 16.989 6.268 1.00 42.50 387 THR A CA 1
ATOM 3083 C C . THR A 1 387 ? -13.294 17.797 5.224 1.00 42.50 387 THR A C 1
ATOM 3085 O O . THR A 1 387 ? -12.487 18.644 5.589 1.00 42.50 387 THR A O 1
ATOM 3088 N N . GLY A 1 388 ? -13.565 17.602 3.926 1.00 33.09 388 GLY A N 1
ATOM 3089 C CA . GLY A 1 388 ? -12.906 18.313 2.820 1.00 33.09 388 GLY A CA 1
ATOM 3090 C C . GLY A 1 388 ? -13.425 19.732 2.561 1.00 33.09 388 GLY A C 1
ATOM 3091 O O . GLY A 1 388 ? -12.923 20.405 1.667 1.00 33.09 388 GLY A O 1
ATOM 3092 N N . LYS A 1 389 ? -14.429 20.194 3.321 1.00 28.14 389 LYS A N 1
ATOM 3093 C CA . LYS A 1 389 ? -14.941 21.577 3.282 1.00 28.14 389 LYS A CA 1
ATOM 3094 C C . LYS A 1 389 ? -14.408 22.472 4.402 1.00 28.14 389 LYS A C 1
ATOM 3096 O O . LYS A 1 389 ? -14.879 23.598 4.542 1.00 28.14 389 LYS A O 1
ATOM 3101 N N . VAL A 1 390 ? -13.434 22.006 5.182 1.00 30.72 390 VAL A N 1
ATOM 3102 C CA . VAL A 1 390 ? -12.777 22.836 6.193 1.00 30.72 390 VAL A CA 1
ATOM 3103 C C . VAL A 1 390 ? -11.365 23.171 5.709 1.00 30.72 390 VAL A C 1
ATOM 3105 O O . VAL A 1 390 ? -10.494 22.310 5.655 1.00 30.72 390 VAL A O 1
ATOM 3108 N N . ASN A 1 391 ? -11.195 24.453 5.372 1.00 28.91 391 ASN A N 1
ATOM 3109 C CA . ASN A 1 391 ? -9.954 25.189 5.112 1.00 28.91 391 ASN A CA 1
ATOM 3110 C C . ASN A 1 391 ? -9.306 25.024 3.725 1.00 28.91 391 ASN A C 1
ATOM 3112 O O . ASN A 1 391 ? -8.221 24.468 3.572 1.00 28.91 391 ASN A O 1
ATOM 3116 N N . GLU A 1 392 ? -9.914 25.662 2.719 1.00 25.92 392 GLU A N 1
ATOM 3117 C CA . GLU A 1 392 ? -9.117 26.299 1.667 1.00 25.92 392 GLU A CA 1
ATOM 3118 C C . GLU A 1 392 ? -8.280 27.416 2.311 1.00 25.92 392 GLU A C 1
ATOM 3120 O O . GLU A 1 392 ? -8.825 28.419 2.769 1.00 25.92 392 GLU A O 1
ATOM 3125 N N . GLY A 1 393 ? -6.960 27.227 2.351 1.00 27.80 393 GLY A N 1
ATOM 3126 C CA . GLY A 1 393 ? -6.008 28.301 2.625 1.00 27.80 393 GLY A CA 1
ATOM 3127 C C . GLY A 1 393 ? -5.100 28.092 3.829 1.00 27.80 393 GLY A C 1
ATOM 3128 O O . GLY A 1 393 ? -5.112 28.926 4.716 1.00 27.80 393 GLY A O 1
ATOM 3129 N N . PHE A 1 394 ? -4.253 27.058 3.838 1.00 25.11 394 PHE A N 1
ATOM 3130 C CA . PHE A 1 394 ? -3.026 27.094 4.644 1.00 25.11 394 PHE A CA 1
ATOM 3131 C C . PHE A 1 394 ? -1.874 26.396 3.915 1.00 25.11 394 PHE A C 1
ATOM 3133 O O . PHE A 1 394 ? -1.897 25.189 3.684 1.00 25.11 394 PHE A O 1
ATOM 3140 N N . ALA A 1 395 ? -0.858 27.178 3.547 1.00 22.92 395 ALA A N 1
ATOM 3141 C CA . ALA A 1 395 ? 0.456 26.677 3.169 1.00 22.92 395 ALA A CA 1
ATOM 3142 C C . ALA A 1 395 ? 1.295 26.518 4.447 1.00 22.92 395 ALA A C 1
ATOM 3144 O O . ALA A 1 395 ? 1.437 27.470 5.211 1.00 22.92 395 ALA A O 1
ATOM 3145 N N . ALA A 1 396 ? 1.851 25.329 4.682 1.00 24.62 396 ALA A N 1
ATOM 3146 C CA . ALA A 1 396 ? 2.770 25.086 5.791 1.00 24.62 396 ALA A CA 1
ATOM 3147 C C . ALA A 1 396 ? 4.210 25.453 5.388 1.00 24.62 396 ALA A C 1
ATOM 3149 O O . ALA A 1 396 ? 4.720 24.968 4.377 1.00 24.62 396 ALA A O 1
ATOM 3150 N N . ILE A 1 397 ? 4.878 26.279 6.198 1.00 23.72 397 ILE A N 1
ATOM 3151 C CA . ILE A 1 397 ? 6.336 26.477 6.183 1.00 23.72 397 ILE A CA 1
ATOM 3152 C C . ILE A 1 397 ? 6.901 25.739 7.414 1.00 23.72 397 ILE A C 1
ATOM 3154 O O . ILE A 1 397 ? 6.318 25.861 8.491 1.00 23.72 397 ILE A O 1
ATOM 3158 N N . PRO A 1 398 ? 7.994 24.960 7.302 1.00 24.75 398 PRO A N 1
ATOM 3159 C CA . PRO A 1 398 ? 8.518 24.166 8.414 1.00 24.75 398 PRO A CA 1
ATOM 3160 C C . PRO A 1 398 ? 9.252 25.026 9.455 1.00 24.75 398 PRO A C 1
ATOM 3162 O O . PRO A 1 398 ? 10.025 25.917 9.101 1.00 24.75 398 PRO A O 1
ATOM 3165 N N . LEU A 1 399 ? 9.058 24.706 10.738 1.00 22.50 399 LEU A N 1
ATOM 3166 C CA . LEU A 1 399 ? 9.731 25.333 11.881 1.00 22.50 399 LEU A CA 1
ATOM 3167 C C . LEU A 1 399 ? 10.944 24.500 12.339 1.00 22.50 399 LEU A C 1
ATOM 3169 O O . LEU A 1 399 ? 10.839 23.304 12.605 1.00 22.50 399 LEU A O 1
ATOM 3173 N N . GLU A 1 400 ? 12.103 25.157 12.446 1.00 22.08 400 GLU A N 1
ATOM 3174 C CA . GLU A 1 400 ? 13.313 24.660 13.117 1.00 22.08 400 GLU A CA 1
ATOM 3175 C C . GLU A 1 400 ? 13.246 25.004 14.615 1.00 22.08 400 GLU A C 1
ATOM 3177 O O . GLU A 1 400 ? 13.103 26.170 14.981 1.00 22.08 400 GLU A O 1
ATOM 3182 N N . VAL A 1 401 ? 13.438 24.019 15.496 1.00 24.47 401 VAL A N 1
ATOM 3183 C CA . VAL A 1 401 ? 13.615 24.257 16.937 1.00 24.47 401 VAL A CA 1
ATOM 3184 C C . VAL A 1 401 ? 15.041 24.750 17.202 1.00 24.47 401 VAL A C 1
ATOM 3186 O O . VAL A 1 401 ? 16.006 24.016 16.984 1.00 24.47 401 VAL A O 1
ATOM 3189 N N . ARG A 1 402 ? 15.199 25.973 17.725 1.00 22.36 402 ARG A N 1
ATOM 3190 C CA . ARG A 1 402 ? 16.469 26.456 18.300 1.00 22.36 402 ARG A CA 1
ATOM 3191 C C . ARG A 1 402 ? 16.307 26.755 19.786 1.00 22.36 402 ARG A C 1
ATOM 3193 O O . ARG A 1 402 ? 15.519 27.609 20.173 1.00 22.36 402 ARG A O 1
ATOM 3200 N N . SER A 1 403 ? 17.116 26.103 20.618 1.00 26.47 403 SER A N 1
ATOM 3201 C CA . SER A 1 403 ? 17.284 26.461 22.027 1.00 26.47 403 SER A CA 1
ATOM 3202 C C . SER A 1 403 ? 18.098 27.756 22.144 1.00 26.47 403 SER A C 1
ATOM 3204 O O . SER A 1 403 ? 19.276 27.775 21.776 1.00 26.47 403 SER A O 1
ATOM 3206 N N . ALA A 1 404 ? 17.508 28.830 22.670 1.00 25.11 404 ALA A N 1
ATOM 3207 C CA . ALA A 1 404 ? 18.248 30.032 23.042 1.00 25.11 404 ALA A CA 1
ATOM 3208 C C . ALA A 1 404 ? 18.794 29.899 24.473 1.00 25.11 404 ALA A C 1
ATOM 3210 O O . ALA A 1 404 ? 18.060 29.626 25.421 1.00 25.11 404 ALA A O 1
ATOM 3211 N N . SER A 1 405 ? 20.104 30.087 24.616 1.00 27.98 405 SER A N 1
ATOM 3212 C CA . SER A 1 405 ? 20.822 30.117 25.889 1.00 27.98 405 SER A CA 1
ATOM 3213 C C . SER A 1 405 ? 20.334 31.252 26.794 1.00 27.98 405 SER A C 1
ATOM 3215 O O . SER A 1 405 ? 20.251 32.405 26.374 1.00 27.98 405 SER A O 1
ATOM 3217 N N . SER A 1 406 ? 20.077 30.911 28.054 1.00 28.81 406 SER A N 1
ATOM 3218 C CA . SER A 1 406 ? 19.617 31.780 29.135 1.00 28.81 406 SER A CA 1
ATOM 3219 C C . SER A 1 406 ? 20.624 32.857 29.549 1.00 28.81 406 SER A C 1
ATOM 3221 O O . SER A 1 406 ? 21.793 32.543 29.766 1.00 28.81 406 SER A O 1
ATOM 3223 N N . ASN A 1 407 ? 20.130 34.058 29.858 1.00 27.34 407 ASN A N 1
ATOM 3224 C CA . ASN A 1 407 ? 20.688 34.888 30.926 1.00 27.34 407 ASN A CA 1
ATOM 3225 C C . ASN A 1 407 ? 19.567 35.317 31.888 1.00 27.34 407 ASN A C 1
ATOM 3227 O O . ASN A 1 407 ? 18.721 36.130 31.539 1.00 27.34 407 ASN A O 1
ATOM 3231 N N . GLY A 1 408 ? 19.616 34.777 33.112 1.00 32.78 408 GLY A N 1
ATOM 3232 C CA . GLY A 1 408 ? 19.226 35.489 34.334 1.00 32.78 408 GLY A CA 1
ATOM 3233 C C . GLY A 1 408 ? 17.750 35.529 34.748 1.00 32.78 408 GLY A C 1
ATOM 3234 O O . GLY A 1 408 ? 17.191 36.613 34.841 1.00 32.78 408 GLY A O 1
ATOM 3235 N N . LEU A 1 409 ? 17.165 34.395 35.151 1.00 35.12 409 LEU A N 1
ATOM 3236 C CA . LEU A 1 409 ? 16.035 34.350 36.100 1.00 35.12 409 LEU A CA 1
ATOM 3237 C C . LEU A 1 409 ? 16.256 33.194 37.098 1.00 35.12 409 LEU A C 1
ATOM 3239 O O . LEU A 1 409 ? 16.714 32.131 36.678 1.00 35.12 409 LEU A O 1
ATOM 3243 N N . PRO A 1 410 ? 15.959 33.345 38.404 1.00 35.69 410 PRO A N 1
ATOM 3244 C CA . PRO A 1 410 ? 16.205 32.294 39.385 1.00 35.69 410 PRO A CA 1
ATOM 3245 C C . PRO A 1 410 ? 14.975 31.385 39.522 1.00 35.69 410 PRO A C 1
ATOM 3247 O O . PRO A 1 410 ? 14.251 31.497 40.501 1.00 35.69 410 PRO A O 1
ATOM 3250 N N . PHE A 1 411 ? 14.716 30.498 38.556 1.00 29.62 411 PHE A N 1
ATOM 3251 C CA . PHE A 1 411 ? 13.679 29.455 38.660 1.00 29.62 411 PHE A CA 1
ATOM 3252 C C . PHE A 1 411 ? 14.065 28.207 37.846 1.00 29.62 411 PHE A C 1
ATOM 3254 O O . PHE A 1 411 ? 14.727 28.339 36.820 1.00 29.62 411 PHE A O 1
ATOM 3261 N N . TYR A 1 412 ? 13.683 27.015 38.339 1.00 38.19 412 TYR A N 1
ATOM 3262 C CA . TYR A 1 412 ? 14.082 25.677 37.856 1.00 38.19 412 TYR A CA 1
ATOM 3263 C C . TYR A 1 412 ? 14.218 25.602 36.326 1.00 38.19 412 TYR A C 1
ATOM 3265 O O . TYR A 1 412 ? 13.245 25.808 35.602 1.00 38.19 412 TYR A O 1
ATOM 3273 N N . GLN A 1 413 ? 15.435 25.316 35.849 1.00 39.12 413 GLN A N 1
ATOM 3274 C CA . GLN A 1 413 ? 15.811 25.386 34.429 1.00 39.12 413 GLN A CA 1
ATOM 3275 C C . GLN A 1 413 ? 15.045 24.401 33.527 1.00 39.12 413 GLN A C 1
ATOM 3277 O O . GLN A 1 413 ? 15.017 24.600 32.318 1.00 39.12 413 GLN A O 1
ATOM 3282 N N . ASP A 1 414 ? 14.353 23.420 34.111 1.00 40.59 414 ASP A N 1
ATOM 3283 C CA . ASP A 1 414 ? 13.771 22.288 33.385 1.00 40.59 414 ASP A CA 1
ATOM 3284 C C . ASP A 1 414 ? 12.234 22.355 33.252 1.00 40.59 414 ASP A C 1
ATOM 3286 O O . ASP A 1 414 ? 11.604 21.370 32.872 1.00 40.59 414 ASP A O 1
ATOM 3290 N N . SER A 1 415 ? 11.568 23.451 33.654 1.00 47.09 415 SER A N 1
ATOM 3291 C CA . SER A 1 415 ? 10.090 23.455 33.793 1.00 47.09 415 SER A CA 1
ATOM 3292 C C . SER A 1 415 ? 9.363 24.734 33.363 1.00 47.09 415 SER A C 1
ATOM 3294 O O . SER A 1 415 ? 8.152 24.834 33.578 1.00 47.09 415 SER A O 1
ATOM 3296 N N . ASN A 1 416 ? 10.061 25.696 32.754 1.00 55.19 416 ASN A N 1
ATOM 3297 C CA . ASN A 1 416 ? 9.471 26.950 32.270 1.00 55.19 416 ASN A CA 1
ATOM 3298 C C . ASN A 1 416 ? 9.240 26.895 30.754 1.00 55.19 416 ASN A C 1
ATOM 3300 O O . ASN A 1 416 ? 10.142 26.517 30.010 1.00 55.19 416 ASN A O 1
ATOM 3304 N N . TYR A 1 417 ? 8.063 27.330 30.304 1.00 61.31 417 TYR A N 1
ATOM 3305 C CA . TYR A 1 417 ? 7.671 27.361 28.895 1.00 61.31 417 TYR A CA 1
ATOM 3306 C C . TYR A 1 417 ? 7.213 28.769 28.507 1.00 61.31 417 TYR A C 1
ATOM 3308 O O . TYR A 1 417 ? 6.652 29.508 29.321 1.00 61.31 417 TYR A O 1
ATOM 3316 N N . THR A 1 418 ? 7.474 29.145 27.256 1.00 62.88 418 THR A N 1
ATOM 3317 C CA . THR A 1 418 ? 6.943 30.372 26.652 1.00 62.88 418 THR A CA 1
ATOM 3318 C C . THR A 1 418 ? 6.094 29.977 25.459 1.00 62.88 418 THR A C 1
ATOM 3320 O O . THR A 1 418 ? 6.583 29.316 24.548 1.00 62.88 418 THR A O 1
ATOM 3323 N N . LEU A 1 419 ? 4.828 30.372 25.489 1.00 63.84 419 LEU A N 1
ATOM 3324 C CA . LEU A 1 419 ? 3.908 30.247 24.370 1.00 63.84 419 LEU A CA 1
ATOM 3325 C C . LEU A 1 419 ? 3.934 31.580 23.613 1.00 63.84 419 LEU A C 1
ATOM 3327 O O . LEU A 1 419 ? 3.586 32.617 24.182 1.00 63.84 419 LEU A O 1
ATOM 3331 N N . SER A 1 420 ? 4.391 31.560 22.365 1.00 60.22 420 SER A N 1
ATOM 3332 C CA . SER A 1 420 ? 4.350 32.692 21.431 1.00 60.22 420 SER A CA 1
ATOM 3333 C C . SER A 1 420 ? 3.897 32.192 20.051 1.00 60.22 420 SER A C 1
ATOM 3335 O O . SER A 1 420 ? 3.907 30.977 19.833 1.00 60.22 420 SER A O 1
ATOM 3337 N N . PRO A 1 421 ? 3.520 33.083 19.116 1.00 53.69 421 PRO A N 1
ATOM 3338 C CA . PRO A 1 421 ? 3.057 32.694 17.780 1.00 53.69 421 PRO A CA 1
ATOM 3339 C C . PRO A 1 421 ? 3.989 31.727 17.031 1.00 53.69 421 PRO A C 1
ATOM 3341 O O . PRO A 1 421 ? 3.519 30.904 16.256 1.00 53.69 421 PRO A O 1
ATOM 3344 N N . ASP A 1 422 ? 5.296 31.776 17.306 1.00 47.72 422 ASP A N 1
ATOM 3345 C CA . ASP A 1 422 ? 6.306 30.934 16.652 1.00 47.72 422 ASP A CA 1
ATOM 3346 C C . ASP A 1 422 ? 6.423 29.513 17.237 1.00 47.72 422 ASP A C 1
ATOM 3348 O O . ASP A 1 422 ? 7.055 28.649 16.633 1.00 47.72 422 ASP A O 1
ATOM 3352 N N . VAL A 1 423 ? 5.880 29.263 18.436 1.00 38.75 423 VAL A N 1
ATOM 3353 C CA . VAL A 1 423 ? 6.075 27.999 19.189 1.00 38.75 423 VAL A CA 1
ATOM 3354 C C . VAL A 1 423 ? 4.765 27.262 19.464 1.00 38.75 423 VAL A C 1
ATOM 3356 O O . VAL A 1 423 ? 4.767 26.208 20.099 1.00 38.75 423 VAL A O 1
ATOM 3359 N N . VAL A 1 424 ? 3.643 27.822 19.021 1.00 44.16 424 VAL A N 1
ATOM 3360 C CA . VAL A 1 424 ? 2.301 27.323 19.308 1.00 44.16 424 VAL A CA 1
ATOM 3361 C C . VAL A 1 424 ? 1.571 27.093 17.998 1.00 44.16 424 VAL A C 1
ATOM 3363 O O . VAL A 1 424 ? 1.541 27.970 17.140 1.00 44.16 424 VAL A O 1
ATOM 3366 N N . GLU A 1 425 ? 0.955 25.921 17.852 1.00 46.34 425 GLU A N 1
ATOM 3367 C CA . GLU A 1 425 ? 0.026 25.671 16.755 1.00 46.34 425 GLU A CA 1
ATOM 3368 C C . GLU A 1 425 ? -1.209 26.555 16.963 1.00 46.34 425 GLU A C 1
ATOM 3370 O O . GLU A 1 425 ? -2.041 26.321 17.844 1.00 46.34 425 GLU A O 1
ATOM 3375 N N . MET A 1 426 ? -1.261 27.638 16.194 1.00 51.44 426 MET A N 1
ATOM 3376 C CA . MET A 1 426 ? -2.382 28.561 16.158 1.00 51.44 426 MET A CA 1
ATOM 3377 C C . MET A 1 426 ? -3.551 27.887 15.439 1.00 51.44 426 MET A C 1
ATOM 3379 O O . MET A 1 426 ? -3.520 27.701 14.225 1.00 51.44 426 MET A O 1
ATOM 3383 N N . VAL A 1 427 ? -4.583 27.518 16.197 1.00 46.19 427 VAL A N 1
ATOM 3384 C CA . VAL A 1 427 ? -5.735 26.747 15.698 1.00 46.19 427 VAL A CA 1
ATOM 3385 C C . VAL A 1 427 ? -6.718 27.644 14.931 1.00 46.19 427 VAL A C 1
ATOM 3387 O O . VAL A 1 427 ? -7.434 27.178 14.046 1.00 46.19 427 VAL A O 1
ATOM 3390 N N . GLY A 1 428 ? -6.719 28.952 15.212 1.00 46.69 428 GLY A N 1
ATOM 3391 C CA . GLY A 1 428 ? -7.464 29.942 14.438 1.00 46.69 428 GLY A CA 1
ATOM 3392 C C . GLY A 1 428 ? -7.569 31.310 15.110 1.00 46.69 428 GLY A C 1
ATOM 3393 O O . GLY A 1 428 ? -7.191 31.489 16.271 1.00 46.69 428 GLY A O 1
ATOM 3394 N N . VAL A 1 429 ? -8.115 32.269 14.355 1.00 52.41 429 VAL A N 1
ATOM 3395 C CA . VAL A 1 429 ? -8.570 33.568 14.861 1.00 52.41 429 VAL A CA 1
ATOM 3396 C C . VAL A 1 429 ? -10.095 33.605 14.805 1.00 52.41 429 VAL A C 1
ATOM 3398 O O . VAL A 1 429 ? -10.682 33.526 13.726 1.00 52.41 429 VAL A O 1
ATOM 3401 N N . ALA A 1 430 ? -10.755 33.721 15.958 1.00 56.75 430 ALA A N 1
ATOM 3402 C CA . ALA A 1 430 ? -12.212 33.838 16.023 1.00 56.75 430 ALA A CA 1
ATOM 3403 C C . ALA A 1 430 ? -12.636 35.307 16.160 1.00 56.75 430 ALA A C 1
ATOM 3405 O O . ALA A 1 430 ? -12.082 36.034 16.984 1.00 56.75 430 ALA A O 1
ATOM 3406 N N . ARG A 1 431 ? -13.651 35.726 15.391 1.00 64.88 431 ARG A N 1
ATOM 3407 C CA . ARG A 1 431 ? -14.288 37.048 15.492 1.00 64.88 431 ARG A CA 1
ATOM 3408 C C . ARG A 1 431 ? -15.751 36.888 15.892 1.00 64.88 431 ARG A C 1
ATOM 3410 O O . ARG A 1 431 ? -16.521 36.291 15.144 1.00 64.88 431 ARG A O 1
ATOM 3417 N N . ASN A 1 432 ? -16.143 37.456 17.030 1.00 71.06 432 ASN A N 1
ATOM 3418 C CA . ASN A 1 432 ? -17.548 37.573 17.429 1.00 71.06 432 ASN A CA 1
ATOM 3419 C C . ASN A 1 432 ? -17.904 39.045 17.683 1.00 71.06 432 ASN A C 1
ATOM 3421 O O . ASN A 1 432 ? -17.096 39.791 18.227 1.00 71.06 432 ASN A O 1
ATOM 3425 N N . ALA A 1 433 ? -19.099 39.472 17.282 1.00 68.12 433 ALA A N 1
ATOM 3426 C CA . ALA A 1 433 ? -19.600 40.821 17.518 1.00 68.12 433 ALA A CA 1
ATOM 3427 C C . ALA A 1 433 ? -20.955 40.744 18.232 1.00 68.12 433 ALA A C 1
ATOM 3429 O O . ALA A 1 433 ? -21.976 40.442 17.617 1.00 68.12 433 ALA A O 1
ATOM 3430 N N . GLU A 1 434 ? -20.966 41.040 19.530 1.00 65.00 434 GLU A N 1
ATOM 3431 C CA . GLU A 1 434 ? -22.153 40.972 20.386 1.00 65.00 434 GLU A CA 1
ATOM 3432 C C . GLU A 1 434 ? -22.187 42.160 21.356 1.00 65.00 434 GLU A C 1
ATOM 3434 O O . GLU A 1 434 ? -21.154 42.662 21.797 1.00 65.00 434 GLU A O 1
ATOM 3439 N N . ASN A 1 435 ? -23.391 42.634 21.698 1.00 66.44 435 ASN A N 1
ATOM 3440 C CA . ASN A 1 435 ? -23.620 43.676 22.712 1.00 66.44 435 ASN A CA 1
ATOM 3441 C C . ASN A 1 435 ? -22.786 44.966 22.535 1.00 66.44 435 ASN A C 1
ATOM 3443 O O . ASN A 1 435 ? -22.377 45.591 23.513 1.00 66.44 435 ASN A O 1
ATOM 3447 N N . GLY A 1 436 ? -22.535 45.383 21.288 1.00 68.81 436 GLY A N 1
ATOM 3448 C CA . GLY A 1 436 ? -21.762 46.596 20.987 1.00 68.81 436 GLY A CA 1
ATOM 3449 C C . GLY A 1 436 ? -20.254 46.452 21.218 1.00 68.81 436 GLY A C 1
ATOM 3450 O O . GLY A 1 436 ? -19.557 47.459 21.360 1.00 68.81 436 GLY A O 1
ATOM 3451 N N . ARG A 1 437 ? -19.739 45.218 21.269 1.00 73.06 437 ARG A N 1
ATOM 3452 C CA . ARG A 1 437 ? -18.308 44.910 21.343 1.00 73.06 437 ARG A CA 1
ATOM 3453 C C . ARG A 1 437 ? -17.907 43.923 20.251 1.00 73.06 437 ARG A C 1
ATOM 3455 O O . ARG A 1 437 ? -18.723 43.119 19.808 1.00 73.06 437 ARG A O 1
ATOM 3462 N N . VAL A 1 438 ? -16.651 43.999 19.830 1.00 75.12 438 VAL A N 1
ATOM 3463 C CA . VAL A 1 438 ? -16.018 43.035 18.921 1.00 75.12 438 VAL A CA 1
ATOM 3464 C C . VAL A 1 438 ? -14.959 42.283 19.710 1.00 75.12 438 VAL A C 1
ATOM 3466 O O . VAL A 1 438 ? -14.095 42.909 20.323 1.00 75.12 438 VAL A O 1
ATOM 3469 N N . THR A 1 439 ? -15.045 40.956 19.704 1.00 77.75 439 THR A N 1
ATOM 3470 C CA . THR A 1 439 ? -14.099 40.044 20.342 1.00 77.75 439 THR A CA 1
ATOM 3471 C C . THR A 1 439 ? -13.286 39.322 19.281 1.00 77.75 439 THR A C 1
ATOM 3473 O O . THR A 1 439 ? -13.851 38.662 18.409 1.00 77.75 439 THR A O 1
ATOM 3476 N N . LEU A 1 440 ? -11.968 39.436 19.386 1.00 77.44 440 LEU A N 1
ATOM 3477 C CA . LEU A 1 440 ? -10.977 38.747 18.569 1.00 77.44 440 LEU A CA 1
ATOM 3478 C C . LEU A 1 440 ? -10.214 37.763 19.456 1.00 77.44 440 LEU A C 1
ATOM 3480 O O . LEU A 1 440 ? -9.852 38.134 20.569 1.00 77.44 440 LEU A O 1
ATOM 3484 N N . ALA A 1 441 ? -9.986 36.526 19.015 1.00 73.81 441 ALA A N 1
ATOM 3485 C CA . ALA A 1 441 ? -9.348 35.517 19.862 1.00 73.81 441 ALA A CA 1
ATOM 3486 C C . ALA A 1 441 ? -8.297 34.675 19.141 1.00 73.81 441 ALA A C 1
ATOM 3488 O O . ALA A 1 441 ? -8.566 34.194 18.047 1.00 73.81 441 ALA A O 1
ATOM 3489 N N . TRP A 1 442 ? -7.161 34.441 19.802 1.00 73.81 442 TRP A N 1
ATOM 3490 C CA . TRP A 1 442 ? -6.179 33.413 19.459 1.00 73.81 442 TRP A CA 1
ATOM 3491 C C . TRP A 1 442 ? -6.521 32.117 20.183 1.00 73.81 442 TRP A C 1
ATOM 3493 O O . TRP A 1 442 ? -6.669 32.112 21.407 1.00 73.81 442 TRP A O 1
ATOM 3503 N N . GLU A 1 443 ? -6.602 31.019 19.443 1.00 71.12 443 GLU A N 1
ATOM 3504 C CA . GLU A 1 443 ? -6.755 29.678 20.003 1.00 71.12 443 GLU A CA 1
ATOM 3505 C C . GLU A 1 443 ? -5.467 28.874 19.828 1.00 71.12 443 GLU A C 1
ATOM 3507 O O . GLU A 1 443 ? -4.894 28.813 18.741 1.00 71.12 443 GLU A O 1
ATOM 3512 N N . MET A 1 444 ? -5.000 28.294 20.927 1.00 73.75 444 MET A N 1
ATOM 3513 C CA . MET A 1 444 ? -3.693 27.663 21.055 1.00 73.75 444 MET A CA 1
ATOM 3514 C C . MET A 1 444 ? -3.857 26.256 21.612 1.00 73.75 444 MET A C 1
ATOM 3516 O O . MET A 1 444 ? -4.446 26.091 22.682 1.00 73.75 444 MET A O 1
ATOM 3520 N N . GLN A 1 445 ? -3.296 25.247 20.951 1.00 69.12 445 GLN A N 1
ATOM 3521 C CA . GLN A 1 445 ? -3.315 23.890 21.495 1.00 69.12 445 GLN A CA 1
ATOM 3522 C C . GLN A 1 445 ? -2.156 23.685 22.477 1.00 69.12 445 GLN A C 1
ATOM 3524 O O . GLN A 1 445 ? -0.994 23.960 22.166 1.00 69.12 445 GLN A O 1
ATOM 3529 N N . VAL A 1 446 ? -2.452 23.184 23.679 1.00 64.69 446 VAL A N 1
ATOM 3530 C CA . VAL A 1 446 ? -1.410 22.801 24.633 1.00 64.69 446 VAL A CA 1
ATOM 3531 C C . VAL A 1 446 ? -0.785 21.487 24.176 1.00 64.69 446 VAL A C 1
ATOM 3533 O O . VAL A 1 446 ? -1.417 20.433 24.246 1.00 64.69 446 VAL A O 1
ATOM 3536 N N . ALA A 1 447 ? 0.473 21.540 23.737 1.00 58.28 447 ALA A N 1
ATOM 3537 C CA . ALA A 1 447 ? 1.232 20.342 23.399 1.00 58.28 447 ALA A CA 1
ATOM 3538 C C . ALA A 1 447 ? 1.312 19.369 24.593 1.00 58.28 447 ALA A C 1
ATOM 3540 O O . ALA A 1 447 ? 1.301 19.767 25.762 1.00 58.28 447 ALA A O 1
ATOM 3541 N N . ARG A 1 448 ? 1.430 18.069 24.312 1.00 60.09 448 ARG A N 1
ATOM 3542 C CA . ARG A 1 448 ? 1.579 17.037 25.345 1.00 60.09 448 ARG A CA 1
ATOM 3543 C C . ARG A 1 448 ? 2.979 17.120 25.962 1.00 60.09 448 ARG A C 1
ATOM 3545 O O . ARG A 1 448 ? 3.965 16.802 25.311 1.00 60.09 448 ARG A O 1
ATOM 3552 N N . ILE A 1 449 ? 3.069 17.546 27.225 1.00 53.88 449 ILE A N 1
ATOM 3553 C CA . ILE A 1 449 ? 4.349 17.928 27.864 1.00 53.88 449 ILE A CA 1
ATOM 3554 C C . ILE A 1 449 ? 4.903 16.855 28.838 1.00 53.88 449 ILE A C 1
ATOM 3556 O O . ILE A 1 449 ? 6.008 16.992 29.371 1.00 53.88 449 ILE A O 1
ATOM 3560 N N . ALA A 1 450 ? 4.178 15.765 29.109 1.00 54.66 450 ALA A N 1
ATOM 3561 C CA . ALA A 1 450 ? 4.595 14.742 30.078 1.00 54.66 450 ALA A CA 1
ATOM 3562 C C . ALA A 1 450 ? 5.458 13.625 29.453 1.00 54.66 450 ALA A C 1
ATOM 3564 O O . ALA A 1 450 ? 4.925 12.732 28.802 1.00 54.66 450 ALA A O 1
ATOM 3565 N N . GLU A 1 451 ? 6.772 13.642 29.698 1.00 53.38 451 GLU A N 1
ATOM 3566 C CA . GLU A 1 451 ? 7.702 12.566 29.298 1.00 53.38 451 GLU A CA 1
ATOM 3567 C C . GLU A 1 451 ? 7.690 11.352 30.249 1.00 53.38 451 GLU A C 1
ATOM 3569 O O . GLU A 1 451 ? 8.139 10.270 29.885 1.00 53.38 451 GLU A O 1
ATOM 3574 N N . ASP A 1 452 ? 7.168 11.509 31.466 1.00 50.41 452 ASP A N 1
ATOM 3575 C CA . ASP A 1 452 ? 7.212 10.514 32.547 1.00 50.41 452 ASP A CA 1
ATOM 3576 C C . ASP A 1 452 ? 5.888 9.750 32.739 1.00 50.41 452 ASP A C 1
ATOM 3578 O O . ASP A 1 452 ? 5.749 8.965 33.676 1.00 50.41 452 ASP A O 1
ATOM 3582 N N . GLY A 1 453 ? 4.906 9.976 31.860 1.00 53.06 453 GLY A N 1
ATOM 3583 C CA . GLY A 1 453 ? 3.587 9.340 31.920 1.00 53.06 453 GLY A CA 1
ATOM 3584 C C . GLY A 1 453 ? 2.646 9.896 32.997 1.00 53.06 453 GLY A C 1
ATOM 3585 O O . GLY A 1 453 ? 1.510 9.432 33.088 1.00 53.06 453 GLY A O 1
ATOM 3586 N N . ASN A 1 454 ? 3.060 10.900 33.779 1.00 50.06 454 ASN A N 1
ATOM 3587 C CA . ASN A 1 454 ? 2.197 11.527 34.779 1.00 50.06 454 ASN A CA 1
ATOM 3588 C C . ASN A 1 454 ? 1.337 12.645 34.159 1.00 50.06 454 ASN A C 1
ATOM 3590 O O . ASN A 1 454 ? 1.823 13.426 33.333 1.00 50.06 454 ASN A O 1
ATOM 3594 N N . PRO A 1 455 ? 0.063 12.796 34.567 1.00 55.09 455 PRO A N 1
ATOM 3595 C CA . PRO A 1 455 ? -0.746 13.931 34.145 1.00 55.09 455 PRO A CA 1
ATOM 3596 C C . PRO A 1 455 ? -0.075 15.239 34.579 1.00 55.09 455 PRO A C 1
ATOM 3598 O O . PRO A 1 455 ? 0.304 15.425 35.736 1.00 55.09 455 PRO A O 1
ATOM 3601 N N . THR A 1 456 ? 0.083 16.151 33.624 1.00 61.62 456 THR A N 1
ATOM 3602 C CA . THR A 1 456 ? 0.743 17.440 33.834 1.00 61.62 456 THR A CA 1
ATOM 3603 C C . THR A 1 456 ? -0.293 18.555 33.922 1.00 61.62 456 THR A C 1
ATOM 3605 O O . THR A 1 456 ? -1.240 18.596 33.136 1.00 61.62 456 THR A O 1
ATOM 3608 N N . GLN A 1 457 ? -0.094 19.467 34.873 1.00 67.25 457 GLN A N 1
ATOM 3609 C CA . GLN A 1 457 ? -0.813 20.736 34.948 1.00 67.25 457 GLN A CA 1
ATOM 3610 C C . GLN A 1 457 ? 0.109 21.872 34.503 1.00 67.25 457 GLN A C 1
ATOM 3612 O O . GLN A 1 457 ? 1.231 22.001 34.997 1.00 67.25 457 GLN A O 1
ATOM 3617 N N . ILE A 1 458 ? -0.369 22.710 33.591 1.00 69.00 458 ILE A N 1
ATOM 3618 C CA . ILE A 1 458 ? 0.270 23.969 33.216 1.00 69.00 458 ILE A CA 1
ATOM 3619 C C . ILE A 1 458 ? -0.348 25.072 34.049 1.00 69.00 458 ILE A C 1
ATOM 3621 O O . ILE A 1 458 ? -1.570 25.224 34.068 1.00 69.00 458 ILE A O 1
ATOM 3625 N N . ILE A 1 459 ? 0.505 25.840 34.720 1.00 67.12 459 ILE A N 1
ATOM 3626 C CA . ILE A 1 459 ? 0.078 26.954 35.555 1.00 67.12 459 ILE A CA 1
ATOM 3627 C C . ILE A 1 459 ? 0.484 28.268 34.892 1.00 67.12 459 ILE A C 1
ATOM 3629 O O . ILE A 1 459 ? 1.664 28.487 34.600 1.00 67.12 459 ILE A O 1
ATOM 3633 N N . VAL A 1 460 ? -0.501 29.148 34.695 1.00 68.06 460 VAL A N 1
ATOM 3634 C CA . VAL A 1 460 ? -0.302 30.520 34.206 1.00 68.06 460 VAL A CA 1
ATOM 3635 C C . VAL A 1 460 ? -0.460 31.496 35.384 1.00 68.06 460 VAL A C 1
ATOM 3637 O O . VAL A 1 460 ? -1.530 31.517 36.000 1.00 68.06 460 VAL A O 1
ATOM 3640 N N . PRO A 1 461 ? 0.581 32.269 35.751 1.00 61.53 461 PRO A N 1
ATOM 3641 C CA . PRO A 1 461 ? 0.486 33.289 36.796 1.00 61.53 461 PRO A CA 1
ATOM 3642 C C . PRO A 1 461 ? -0.372 34.488 36.357 1.00 61.53 461 PRO A C 1
ATOM 3644 O O . PRO A 1 461 ? -0.120 35.081 35.314 1.00 61.53 461 PRO A O 1
ATOM 3647 N N . GLY A 1 462 ? -1.366 34.879 37.157 1.00 55.41 462 GLY A N 1
ATOM 3648 C CA . GLY A 1 462 ? -2.187 36.067 36.881 1.00 55.41 462 GLY A CA 1
ATOM 3649 C C . GLY A 1 462 ? -1.567 37.411 37.324 1.00 55.41 462 GLY A C 1
ATOM 3650 O O . GLY A 1 462 ? -0.612 37.423 38.106 1.00 55.41 462 GLY A O 1
ATOM 3651 N N . PRO A 1 463 ? -2.134 38.548 36.871 1.00 52.34 463 PRO A N 1
ATOM 3652 C CA . PRO A 1 463 ? -1.735 39.898 37.279 1.00 52.34 463 PRO A CA 1
ATOM 3653 C C . PRO A 1 463 ? -2.422 40.304 38.602 1.00 52.34 463 PRO A C 1
ATOM 3655 O O . PRO A 1 463 ? -3.500 40.894 38.593 1.00 52.34 463 PRO A O 1
ATOM 3658 N N . ALA A 1 464 ? -1.844 39.979 39.764 1.00 48.38 464 ALA A N 1
ATOM 3659 C CA . ALA A 1 464 ? -2.430 40.360 41.058 1.00 48.38 464 ALA A CA 1
ATOM 3660 C C . ALA A 1 464 ? -1.919 41.738 41.548 1.00 48.38 464 ALA A C 1
ATOM 3662 O O . ALA A 1 464 ? -0.716 41.996 41.473 1.00 48.38 464 ALA A O 1
ATOM 3663 N N . PRO A 1 465 ? -2.775 42.616 42.115 1.00 42.47 465 PRO A N 1
ATOM 3664 C CA . PRO A 1 465 ? -2.380 43.961 42.566 1.00 42.47 465 PRO A CA 1
ATOM 3665 C C . PRO A 1 465 ? -1.316 43.968 43.672 1.00 42.47 465 PRO A C 1
ATOM 3667 O O . PRO A 1 465 ? -0.549 44.924 43.794 1.00 42.47 465 PRO A O 1
ATOM 3670 N N . GLU A 1 466 ? -1.258 42.901 44.471 1.00 43.16 466 GLU A N 1
ATOM 3671 C CA . GLU A 1 466 ? -0.298 42.740 45.568 1.00 43.16 466 GLU A CA 1
ATOM 3672 C C . GLU A 1 466 ? 1.138 42.427 45.101 1.00 43.16 466 GLU A C 1
ATOM 3674 O O . GLU A 1 466 ? 2.075 42.573 45.891 1.00 43.16 466 GLU A O 1
ATOM 3679 N N . HIS A 1 467 ? 1.355 42.041 43.836 1.00 39.47 467 HIS A N 1
ATOM 3680 C CA . HIS A 1 467 ? 2.654 41.557 43.358 1.00 39.47 467 HIS A CA 1
ATOM 3681 C C . HIS A 1 467 ? 2.948 42.002 41.913 1.00 39.47 467 HIS A C 1
ATOM 3683 O O . HIS A 1 467 ? 2.274 41.614 40.966 1.00 39.47 467 HIS A O 1
ATOM 3689 N N . LYS A 1 468 ? 3.992 42.823 41.728 1.00 40.19 468 LYS A N 1
ATOM 3690 C CA . LYS A 1 468 ? 4.428 43.317 40.411 1.00 40.19 468 LYS A CA 1
ATOM 3691 C C . LYS A 1 468 ? 5.066 42.193 39.578 1.00 40.19 468 LYS A C 1
ATOM 3693 O O . LYS A 1 468 ? 6.182 41.788 39.883 1.00 40.19 468 LYS A O 1
ATOM 3698 N N . GLY A 1 469 ? 4.380 41.752 38.521 1.00 48.78 469 GLY A N 1
ATOM 3699 C CA . GLY A 1 469 ? 4.912 40.886 37.459 1.00 48.78 469 GLY A CA 1
ATOM 3700 C C . GLY A 1 469 ? 3.792 40.243 36.630 1.00 48.78 469 GLY A C 1
ATOM 3701 O O . GLY A 1 469 ? 2.924 39.586 37.195 1.00 48.78 469 GLY A O 1
ATOM 3702 N N . CYS A 1 470 ? 3.790 40.432 35.304 1.00 52.75 470 CYS A N 1
ATOM 3703 C CA . CYS A 1 470 ? 2.781 39.863 34.400 1.00 52.75 470 CYS A CA 1
ATOM 3704 C C . CYS A 1 470 ? 3.326 38.625 33.667 1.00 52.75 470 CYS A C 1
ATOM 3706 O O . CYS A 1 470 ? 4.443 38.658 33.146 1.00 52.75 470 CYS A O 1
ATOM 3708 N N . ALA A 1 471 ? 2.545 37.541 33.597 1.00 65.25 471 ALA A N 1
ATOM 3709 C CA . ALA A 1 471 ? 2.895 36.362 32.799 1.00 65.25 471 ALA A CA 1
ATOM 3710 C C . ALA A 1 471 ? 2.529 36.501 31.320 1.00 65.25 471 ALA A C 1
ATOM 3712 O O . ALA A 1 471 ? 2.899 35.643 30.524 1.00 65.25 471 ALA A O 1
ATOM 3713 N N . ILE A 1 472 ? 1.792 37.553 30.963 1.00 67.50 472 ILE A N 1
ATOM 3714 C CA . ILE A 1 472 ? 1.308 37.781 29.609 1.00 67.50 472 ILE A CA 1
ATOM 3715 C C . ILE A 1 472 ? 1.787 39.131 29.145 1.00 67.50 472 ILE A C 1
ATOM 3717 O O . ILE A 1 472 ? 1.492 40.157 29.752 1.00 67.50 472 ILE A O 1
ATOM 3721 N N . GLN A 1 473 ? 2.551 39.102 28.070 1.00 71.62 473 GLN A N 1
ATOM 3722 C CA . GLN A 1 473 ? 3.001 40.293 27.382 1.00 71.62 473 GLN A CA 1
ATOM 3723 C C . GLN A 1 473 ? 2.175 40.395 26.118 1.00 71.62 473 GLN A C 1
ATOM 3725 O O . GLN A 1 473 ? 2.150 39.452 25.332 1.00 71.62 473 GLN A O 1
ATOM 3730 N N . LEU A 1 474 ? 1.463 41.502 25.968 1.00 75.75 474 LEU A N 1
ATOM 3731 C CA . LEU A 1 474 ? 0.605 41.763 24.824 1.00 75.75 474 LEU A CA 1
ATOM 3732 C C . LEU A 1 474 ? 0.985 43.109 24.243 1.00 75.75 474 LEU A C 1
ATOM 3734 O O . LEU A 1 474 ? 0.915 44.113 24.937 1.00 75.75 474 LEU A O 1
ATOM 3738 N N . ARG A 1 475 ? 1.342 43.143 22.967 1.00 84.50 475 ARG A N 1
ATOM 3739 C CA . ARG A 1 475 ? 1.414 44.386 22.209 1.00 84.50 475 ARG A CA 1
ATOM 3740 C C . ARG A 1 475 ? 0.513 44.223 21.017 1.00 84.50 475 ARG A C 1
ATOM 3742 O O . ARG A 1 475 ? 0.678 43.274 20.271 1.00 84.50 475 ARG A O 1
ATOM 3749 N N . LEU A 1 476 ? -0.432 45.125 20.844 1.00 82.62 476 LEU A N 1
ATOM 3750 C CA . LEU A 1 476 ? -1.352 45.085 19.727 1.00 82.62 476 LEU A CA 1
ATOM 3751 C C . LEU A 1 476 ? -1.484 46.458 19.128 1.00 82.62 476 LEU A C 1
ATOM 3753 O O . LEU A 1 476 ? -1.510 47.467 19.840 1.00 82.62 476 LEU A O 1
ATOM 3757 N N . VAL A 1 477 ? -1.594 46.457 17.811 1.00 84.38 477 VAL A N 1
ATOM 3758 C CA . VAL A 1 477 ? -1.826 47.652 17.025 1.00 84.38 477 VAL A CA 1
ATOM 3759 C C . VAL A 1 477 ? -2.997 47.421 16.081 1.00 84.38 477 VAL A C 1
ATOM 3761 O O . VAL A 1 477 ? -3.390 46.297 15.770 1.00 84.38 477 VAL A O 1
ATOM 3764 N N . THR A 1 478 ? -3.600 48.519 15.665 1.00 86.06 478 THR A N 1
ATOM 3765 C CA . THR A 1 478 ? -4.573 48.563 14.576 1.00 86.06 478 THR A CA 1
ATOM 3766 C C . THR A 1 478 ? -3.861 48.373 13.236 1.00 86.06 478 THR A C 1
ATOM 3768 O O . THR A 1 478 ? -2.639 48.482 13.150 1.00 86.06 478 THR A O 1
ATOM 3771 N N . LYS A 1 479 ? -4.626 48.159 12.163 1.00 83.44 479 LYS A N 1
ATOM 3772 C CA . LYS A 1 479 ? -4.096 47.988 10.799 1.00 83.44 479 LYS A CA 1
ATOM 3773 C C . LYS A 1 479 ? -3.185 49.131 10.319 1.00 83.44 479 LYS A C 1
ATOM 3775 O O . LYS A 1 479 ? -2.300 48.907 9.502 1.00 83.44 479 LYS A O 1
ATOM 3780 N N . ASP A 1 480 ? -3.397 50.343 10.829 1.00 84.56 480 ASP A N 1
ATOM 3781 C CA . ASP A 1 480 ? -2.595 51.528 10.497 1.00 84.56 480 ASP A CA 1
ATOM 3782 C C . ASP A 1 480 ? -1.410 51.735 11.468 1.00 84.56 480 ASP A C 1
ATOM 3784 O O . ASP A 1 480 ? -0.772 52.789 11.463 1.00 84.56 480 ASP A O 1
ATOM 3788 N N . GLY A 1 481 ? -1.133 50.757 12.339 1.00 80.44 481 GLY A N 1
ATOM 3789 C CA . GLY A 1 481 ? -0.046 50.784 13.320 1.00 80.44 481 GLY A CA 1
ATOM 3790 C C . GLY A 1 481 ? -0.330 51.607 14.583 1.00 80.44 481 GLY A C 1
ATOM 3791 O O . GLY A 1 481 ? 0.568 51.800 15.398 1.00 80.44 481 GLY A O 1
ATOM 3792 N N . ALA A 1 482 ? -1.553 52.113 14.781 1.00 85.06 482 ALA A N 1
ATOM 3793 C CA . ALA A 1 482 ? -1.908 52.850 16.000 1.00 85.06 482 ALA A CA 1
ATOM 3794 C C . ALA A 1 482 ? -2.195 51.901 17.176 1.00 85.06 482 ALA A C 1
ATOM 3796 O O . ALA A 1 482 ? -2.782 50.839 16.970 1.00 85.06 482 ALA A O 1
ATOM 3797 N N . GLU A 1 483 ? -1.838 52.299 18.402 1.00 80.38 483 GLU A N 1
ATOM 3798 C CA . GLU A 1 483 ? -2.118 51.524 19.619 1.00 80.38 483 GLU A CA 1
ATOM 3799 C C . GLU A 1 483 ? -3.620 51.326 19.864 1.00 80.38 483 GLU A C 1
ATOM 3801 O O . GLU A 1 483 ? -4.462 52.157 19.509 1.00 80.38 483 GLU A O 1
ATOM 3806 N N . ILE A 1 484 ? -3.950 50.205 20.502 1.00 83.25 484 ILE A N 1
ATOM 3807 C CA . ILE A 1 484 ? -5.327 49.836 20.838 1.00 83.25 484 ILE A CA 1
ATOM 3808 C C . ILE A 1 484 ? -5.770 50.534 22.116 1.00 83.25 484 ILE A C 1
ATOM 3810 O O . ILE A 1 484 ? -4.968 50.832 22.996 1.00 83.25 484 ILE A O 1
ATOM 3814 N N . ALA A 1 485 ? -7.074 50.784 22.221 1.00 79.62 485 ALA A N 1
ATOM 3815 C CA . ALA A 1 485 ? -7.657 51.413 23.390 1.00 79.62 485 ALA A CA 1
ATOM 3816 C C . ALA A 1 485 ? -7.345 50.633 24.685 1.00 79.62 485 ALA A C 1
ATOM 3818 O O . ALA A 1 485 ? -7.623 49.438 24.800 1.00 79.62 485 ALA A O 1
ATOM 3819 N N . ASP A 1 486 ? -6.817 51.344 25.683 1.00 75.81 486 ASP A N 1
ATOM 3820 C CA . ASP A 1 486 ? -6.446 50.817 27.006 1.00 75.81 486 ASP A CA 1
ATOM 3821 C C . ASP A 1 486 ? -7.597 50.115 27.748 1.00 75.81 486 ASP A C 1
ATOM 3823 O O . ASP A 1 486 ? -7.356 49.272 28.619 1.00 75.81 486 ASP A O 1
ATOM 3827 N N . ASP A 1 487 ? -8.843 50.477 27.431 1.00 76.38 487 ASP A N 1
ATOM 3828 C CA . ASP A 1 487 ? -10.065 49.943 28.035 1.00 76.38 487 ASP A CA 1
ATOM 3829 C C . ASP A 1 487 ? -10.563 48.643 27.378 1.00 76.38 487 ASP A C 1
ATOM 3831 O O . ASP A 1 487 ? -11.548 48.056 27.847 1.00 76.38 487 ASP A O 1
ATOM 3835 N N . ALA A 1 488 ? -9.874 48.152 26.341 1.00 83.06 488 ALA A N 1
ATOM 3836 C CA . ALA A 1 488 ? -10.079 46.818 25.789 1.00 83.06 488 ALA A CA 1
ATOM 3837 C C . ALA A 1 488 ? -9.994 45.757 26.897 1.00 83.06 488 ALA A C 1
ATOM 3839 O O . ALA A 1 488 ? -9.187 45.866 27.817 1.00 83.06 488 ALA A O 1
ATOM 3840 N N . THR A 1 489 ? -10.829 44.724 26.828 1.00 82.19 489 THR A N 1
ATOM 3841 C CA . THR A 1 489 ? -10.866 43.644 27.824 1.00 82.19 489 THR A CA 1
ATOM 3842 C C . THR A 1 489 ? -10.134 42.434 27.274 1.00 82.19 489 THR A C 1
ATOM 3844 O O . THR A 1 489 ? -10.468 41.975 26.187 1.00 82.19 489 THR A O 1
ATOM 3847 N N . VAL A 1 490 ? -9.174 41.907 28.021 1.00 80.25 490 VAL A N 1
ATOM 3848 C CA . VAL A 1 490 ? -8.416 40.699 27.702 1.00 80.25 490 VAL A CA 1
ATOM 3849 C C . VAL A 1 490 ? -8.902 39.565 28.596 1.00 80.25 490 VAL A C 1
ATOM 3851 O O . VAL A 1 490 ? -9.023 39.728 29.809 1.00 80.25 490 VAL A O 1
ATOM 3854 N N . VAL A 1 491 ? -9.161 38.418 27.987 1.00 81.12 491 VAL A N 1
ATOM 3855 C CA . VAL A 1 491 ? -9.652 37.193 28.615 1.00 81.12 491 VAL A CA 1
ATOM 3856 C C . VAL A 1 491 ? -8.745 36.045 28.200 1.00 81.12 491 VAL A C 1
ATOM 3858 O O . VAL A 1 491 ? -8.461 35.899 27.016 1.00 81.12 491 VAL A O 1
ATOM 3861 N N . LEU A 1 492 ? -8.332 35.194 29.136 1.00 77.69 492 LEU A N 1
ATOM 3862 C CA . LEU A 1 492 ? -7.748 33.896 28.800 1.00 77.69 492 LEU A CA 1
ATOM 3863 C C . LEU A 1 492 ? -8.500 32.798 29.497 1.00 77.69 492 LEU A C 1
ATOM 3865 O O . LEU A 1 492 ? -8.747 32.841 30.702 1.00 77.69 492 LEU A O 1
ATOM 3869 N N . GLU A 1 493 ? -8.783 31.774 28.727 1.00 80.88 493 GLU A N 1
ATOM 3870 C CA . GLU A 1 493 ? -9.514 30.609 29.163 1.00 80.88 493 GLU A CA 1
ATOM 3871 C C . GLU A 1 493 ? -8.813 29.355 28.669 1.00 80.88 493 GLU A C 1
ATOM 3873 O O . GLU A 1 493 ? -8.086 29.379 27.679 1.00 80.88 493 GLU A O 1
ATOM 3878 N N . ALA A 1 494 ? -9.020 28.261 29.384 1.00 78.88 494 ALA A N 1
ATOM 3879 C CA . ALA A 1 494 ? -8.663 26.935 28.924 1.00 78.88 494 ALA A CA 1
ATOM 3880 C C . ALA A 1 494 ? -9.913 26.082 28.806 1.00 78.88 494 ALA A C 1
ATOM 3882 O O . ALA A 1 494 ? -10.831 26.210 29.614 1.00 78.88 494 ALA A O 1
ATOM 3883 N N . SER A 1 495 ? -9.935 25.184 27.839 1.00 79.62 495 SER A N 1
ATOM 3884 C CA . SER A 1 495 ? -10.997 24.193 27.708 1.00 79.62 495 SER A CA 1
ATOM 3885 C C . SER A 1 495 ? -10.419 22.860 27.269 1.00 79.62 495 SER A C 1
ATOM 3887 O O . SER A 1 495 ? -9.407 22.810 26.574 1.00 79.62 495 SER A O 1
ATOM 3889 N N . GLY A 1 496 ? -11.034 21.772 27.720 1.00 73.81 496 GLY A N 1
ATOM 3890 C CA . GLY A 1 496 ? -10.717 20.436 27.240 1.00 73.81 496 GLY A CA 1
ATOM 3891 C C . GLY A 1 496 ? -11.231 20.201 25.813 1.00 73.81 496 GLY A C 1
ATOM 3892 O O . GLY A 1 496 ? -11.863 21.086 25.219 1.00 73.81 496 GLY A O 1
ATOM 3893 N N . PRO A 1 497 ? -11.003 18.993 25.270 1.00 70.38 497 PRO A N 1
ATOM 3894 C CA . PRO A 1 497 ? -11.565 18.572 23.989 1.00 70.38 497 PRO A CA 1
ATOM 3895 C C . PRO A 1 497 ? -13.083 18.810 23.937 1.00 70.38 497 PRO A C 1
ATOM 3897 O O . PRO A 1 497 ? -13.775 18.675 24.948 1.00 70.38 497 PRO A O 1
ATOM 3900 N N . ASP A 1 498 ? -13.596 19.227 22.777 1.00 68.69 498 ASP A N 1
ATOM 3901 C CA . ASP A 1 498 ? -15.010 19.583 22.561 1.00 68.69 498 ASP A CA 1
ATOM 3902 C C . ASP A 1 498 ? -15.545 20.718 23.458 1.00 68.69 498 ASP A C 1
ATOM 3904 O O . ASP A 1 498 ? -16.749 20.837 23.696 1.00 68.69 498 ASP A O 1
ATOM 3908 N N . ASN A 1 499 ? -14.655 21.593 23.943 1.00 65.88 499 ASN A N 1
ATOM 3909 C CA . ASN A 1 499 ? -14.981 22.703 24.844 1.00 65.88 499 ASN A CA 1
ATOM 3910 C C . ASN A 1 499 ? -15.513 22.257 26.225 1.00 65.88 499 ASN A C 1
ATOM 3912 O O . ASN A 1 499 ? -16.125 23.054 26.948 1.00 65.88 499 ASN A O 1
ATOM 3916 N N . ALA A 1 500 ? -15.275 20.997 26.607 1.00 58.06 500 ALA A N 1
ATOM 3917 C CA . ALA A 1 500 ? -15.584 20.484 27.937 1.00 58.06 500 ALA A CA 1
ATOM 3918 C C . ALA A 1 500 ? -14.736 21.190 29.015 1.00 58.06 500 ALA A C 1
ATOM 3920 O O . ALA A 1 500 ? -13.640 21.676 28.742 1.00 58.06 500 ALA A O 1
ATOM 3921 N N . ASP A 1 501 ? -15.234 21.257 30.253 1.00 68.94 501 ASP A N 1
ATOM 3922 C CA . ASP A 1 501 ? -14.488 21.765 31.419 1.00 68.94 501 ASP A CA 1
ATOM 3923 C C . ASP A 1 501 ? -13.830 23.147 31.226 1.00 68.94 501 ASP A C 1
ATOM 3925 O O . ASP A 1 501 ? -12.709 23.399 31.677 1.00 68.94 501 ASP A O 1
ATOM 3929 N N . LYS A 1 502 ? -14.540 24.061 30.551 1.00 77.62 502 LYS A N 1
ATOM 3930 C CA . LYS A 1 502 ? -14.080 25.427 30.290 1.00 77.62 502 LYS A CA 1
ATOM 3931 C C . LYS A 1 502 ? -13.783 26.185 31.591 1.00 77.62 502 LYS A C 1
ATOM 3933 O O . LYS A 1 502 ? -14.667 26.394 32.423 1.00 77.62 502 LYS A O 1
ATOM 3938 N N . GLN A 1 503 ? -12.549 26.655 31.732 1.00 75.56 503 GLN A N 1
ATOM 3939 C CA . GLN A 1 503 ? -12.048 27.381 32.890 1.00 75.56 503 GLN A CA 1
ATOM 3940 C C . GLN A 1 503 ? -11.511 28.756 32.485 1.00 75.56 503 GLN A C 1
ATOM 3942 O O . GLN A 1 503 ? -10.562 28.869 31.713 1.00 75.56 503 GLN A O 1
ATOM 3947 N N . MET A 1 504 ? -12.070 29.809 33.080 1.00 74.62 504 MET A N 1
ATOM 3948 C CA . MET A 1 504 ? -11.516 31.159 32.992 1.00 74.62 504 MET A CA 1
ATOM 3949 C C . MET A 1 504 ? -10.214 31.232 33.798 1.00 74.62 504 MET A C 1
ATOM 3951 O O . MET A 1 504 ? -10.217 30.966 35.002 1.00 74.62 504 MET A O 1
ATOM 3955 N N . MET A 1 505 ? -9.104 31.571 33.145 1.00 70.94 505 MET A N 1
ATOM 3956 C CA . MET A 1 505 ? -7.802 31.728 33.795 1.00 70.94 505 MET A CA 1
ATOM 3957 C C . MET A 1 505 ? -7.577 33.160 34.279 1.00 70.94 505 MET A C 1
ATOM 3959 O O . MET A 1 505 ? -7.111 33.351 35.402 1.00 70.94 505 MET A O 1
ATOM 3963 N N . PHE A 1 506 ? -7.914 34.158 33.457 1.00 70.88 506 PHE A N 1
ATOM 3964 C CA . PHE A 1 506 ? -7.933 35.562 33.868 1.00 70.88 506 PHE A CA 1
ATOM 3965 C C . PHE A 1 506 ? -8.859 36.408 32.990 1.00 70.88 506 PHE A C 1
ATOM 3967 O O . PHE A 1 506 ? -9.159 36.058 31.850 1.00 70.88 506 PHE A O 1
ATOM 3974 N N . GLU A 1 507 ? -9.220 37.572 33.525 1.00 76.75 507 GLU A N 1
ATOM 3975 C CA . GLU A 1 507 ? -9.942 38.637 32.837 1.00 76.75 507 GLU A CA 1
ATOM 3976 C C . GLU A 1 507 ? -9.437 39.993 33.361 1.00 76.75 507 GLU A C 1
ATOM 3978 O O . GLU A 1 507 ? -9.255 40.161 34.570 1.00 76.75 507 GLU A O 1
ATOM 3983 N N . GLY A 1 508 ? -9.170 40.950 32.471 1.00 75.31 508 GLY A N 1
ATOM 3984 C CA . GLY A 1 508 ? -8.668 42.277 32.845 1.00 75.31 508 GLY A CA 1
ATOM 3985 C C . GLY A 1 508 ? -8.665 43.274 31.687 1.00 75.31 508 GLY A C 1
ATOM 3986 O O . GLY A 1 508 ? -9.054 42.944 30.572 1.00 75.31 508 GLY A O 1
ATOM 3987 N N . HIS A 1 509 ? -8.222 44.504 31.932 1.00 78.25 509 HIS A N 1
ATOM 3988 C CA . HIS A 1 509 ? -8.068 45.523 30.886 1.00 78.25 509 HIS A CA 1
ATOM 3989 C C . HIS A 1 509 ? -6.705 45.412 30.188 1.00 78.25 509 HIS A C 1
ATOM 3991 O O . HIS A 1 509 ? -5.701 45.134 30.838 1.00 78.25 509 HIS A O 1
ATOM 3997 N N . TYR A 1 510 ? -6.646 45.691 28.884 1.00 80.38 510 TYR A N 1
ATOM 3998 C CA . TYR A 1 510 ? -5.452 45.567 28.037 1.00 80.38 510 TYR A CA 1
ATOM 3999 C C . TYR A 1 510 ? -4.240 46.321 28.587 1.00 80.38 510 TYR A C 1
ATOM 4001 O O . TYR A 1 510 ? -3.144 45.765 28.622 1.00 80.38 510 TYR A O 1
ATOM 4009 N N . LYS A 1 511 ? -4.446 47.522 29.144 1.00 75.44 511 LYS A N 1
ATOM 4010 C CA . LYS A 1 511 ? -3.385 48.307 29.798 1.00 75.44 511 LYS A CA 1
ATOM 4011 C C . LYS A 1 511 ? -2.620 47.527 30.881 1.00 75.44 511 LYS A C 1
ATOM 4013 O O . LYS A 1 511 ? -1.458 47.811 31.146 1.00 75.44 511 LYS A O 1
ATOM 4018 N N . GLN A 1 512 ? -3.257 46.544 31.521 1.00 70.31 512 GLN A N 1
ATOM 4019 C CA . GLN A 1 512 ? -2.630 45.711 32.554 1.00 70.31 512 GLN A CA 1
ATOM 4020 C C . GLN A 1 512 ? -1.620 44.701 31.978 1.00 70.31 512 GLN A C 1
ATOM 4022 O O . GLN A 1 512 ? -0.798 44.181 32.729 1.00 70.31 512 GLN A O 1
ATOM 4027 N N . PHE A 1 513 ? -1.674 44.439 30.668 1.00 71.31 513 PHE A N 1
ATOM 4028 C CA . PHE A 1 513 ? -0.852 43.457 29.953 1.00 71.31 513 PHE A CA 1
ATOM 4029 C C . PHE A 1 513 ? 0.105 44.091 28.923 1.00 71.31 513 PHE A C 1
ATOM 4031 O O . PHE A 1 513 ? 0.990 43.398 28.419 1.00 71.31 513 PHE A O 1
ATOM 4038 N N . ALA A 1 514 ? -0.067 45.387 28.624 1.00 67.94 514 ALA A N 1
ATOM 4039 C CA . ALA A 1 514 ? 0.658 46.111 27.577 1.00 67.94 514 ALA A CA 1
ATOM 4040 C C . ALA A 1 514 ? 2.151 46.368 27.882 1.00 67.94 514 ALA A C 1
ATOM 4042 O O . ALA A 1 514 ? 2.972 46.417 26.970 1.00 67.94 514 ALA A O 1
ATOM 4043 N N . GLU A 1 515 ? 2.531 46.493 29.159 1.00 59.12 515 GLU A N 1
ATOM 4044 C CA . GLU A 1 515 ? 3.912 46.762 29.588 1.00 59.12 515 GLU A CA 1
ATOM 4045 C C . GLU A 1 515 ? 4.316 45.823 30.739 1.00 59.12 515 GLU A C 1
ATOM 4047 O O . GLU A 1 515 ? 3.625 45.743 31.756 1.00 59.12 515 GLU A O 1
ATOM 4052 N N . ALA A 1 516 ? 5.451 45.122 30.626 1.00 49.09 516 ALA A N 1
ATOM 4053 C CA . ALA A 1 516 ? 5.972 44.268 31.699 1.00 49.09 516 ALA A CA 1
ATOM 4054 C C . ALA A 1 516 ? 7.259 44.857 32.310 1.00 49.09 516 ALA A C 1
ATOM 4056 O O . ALA A 1 516 ? 8.243 45.014 31.589 1.00 49.09 516 ALA A O 1
ATOM 4057 N N . PRO A 1 517 ? 7.315 45.138 33.626 1.00 44.66 517 PRO A N 1
ATOM 4058 C CA . PRO A 1 517 ? 8.578 45.386 34.306 1.00 44.66 517 PRO A CA 1
ATOM 4059 C C . PRO A 1 517 ? 9.287 44.056 34.586 1.00 44.66 517 PRO A C 1
ATOM 4061 O O . PRO A 1 517 ? 8.701 43.135 35.162 1.00 44.66 517 PRO A O 1
ATOM 4064 N N . ASP A 1 518 ? 10.562 43.971 34.207 1.00 45.75 518 ASP A N 1
ATOM 4065 C CA . ASP A 1 518 ? 11.481 42.955 34.716 1.00 45.75 518 ASP A CA 1
ATOM 4066 C C . ASP A 1 518 ? 11.435 42.987 36.249 1.00 45.75 518 ASP A C 1
ATOM 4068 O O . ASP A 1 518 ? 11.610 44.060 36.813 1.00 45.75 518 ASP A O 1
ATOM 4072 N N . HIS A 1 519 ? 11.130 41.856 36.903 1.00 41.34 519 HIS A N 1
ATOM 4073 C CA . HIS A 1 519 ? 11.597 41.381 38.225 1.00 41.34 519 HIS A CA 1
ATOM 4074 C C . HIS A 1 519 ? 10.615 40.364 38.872 1.00 41.34 519 HIS A C 1
ATOM 4076 O O . HIS A 1 519 ? 9.488 40.167 38.434 1.00 41.34 519 HIS A O 1
ATOM 4082 N N . THR A 1 520 ? 11.138 39.649 39.874 1.00 34.94 520 THR A N 1
ATOM 4083 C CA . THR A 1 520 ? 10.819 38.307 40.413 1.00 34.94 520 THR A CA 1
ATOM 4084 C C . THR A 1 520 ? 9.377 38.019 40.884 1.00 34.94 520 THR A C 1
ATOM 4086 O O . THR A 1 520 ? 8.748 38.842 41.541 1.00 34.94 520 THR A O 1
ATOM 4089 N N . VAL A 1 521 ? 8.912 36.778 40.655 1.00 39.50 521 VAL A N 1
ATOM 4090 C CA . VAL A 1 521 ? 7.574 36.252 41.011 1.00 39.50 521 VAL A CA 1
ATOM 4091 C C . VAL A 1 521 ? 7.506 35.699 42.446 1.00 39.50 521 VAL A C 1
ATOM 4093 O O . VAL A 1 521 ? 8.322 34.862 42.835 1.00 39.50 521 VAL A O 1
ATOM 4096 N N . ALA A 1 522 ? 6.457 36.079 43.184 1.00 35.59 522 ALA A N 1
ATOM 4097 C CA . ALA A 1 522 ? 5.866 35.308 44.284 1.00 35.59 522 ALA A CA 1
ATOM 4098 C C . ALA A 1 522 ? 4.378 35.032 43.967 1.00 35.59 522 ALA A C 1
ATOM 4100 O O . ALA A 1 522 ? 3.762 35.748 43.184 1.00 35.59 522 ALA A O 1
ATOM 4101 N N . ALA A 1 523 ? 3.829 33.932 44.487 1.00 36.66 523 ALA A N 1
ATOM 4102 C CA . ALA A 1 523 ? 2.747 33.189 43.838 1.00 36.66 523 ALA A CA 1
ATOM 4103 C C . ALA A 1 523 ? 1.295 33.712 44.009 1.00 36.66 523 ALA A C 1
ATOM 4105 O O . ALA A 1 523 ? 0.886 34.064 45.107 1.00 36.66 523 ALA A O 1
ATOM 4106 N N . GLN A 1 524 ? 0.515 33.471 42.936 1.00 43.94 524 GLN A N 1
ATOM 4107 C CA . GLN A 1 524 ? -0.930 33.149 42.821 1.00 43.94 524 GLN A CA 1
ATOM 4108 C C . GLN A 1 524 ? -1.937 34.241 42.397 1.00 43.94 524 GLN A C 1
ATOM 4110 O O . GLN A 1 524 ? -2.523 34.926 43.220 1.00 43.94 524 GLN A O 1
ATOM 4115 N N . MET A 1 525 ? -2.331 34.182 41.120 1.00 47.00 525 MET A N 1
ATOM 4116 C CA . MET A 1 525 ? -3.631 33.620 40.708 1.00 47.00 525 MET A CA 1
ATOM 4117 C C . MET A 1 525 ? -3.320 32.489 39.717 1.00 47.00 525 MET A C 1
ATOM 4119 O O . MET A 1 525 ? -2.450 32.666 38.867 1.00 47.00 525 MET A O 1
ATOM 4123 N N . ARG A 1 526 ? -3.911 31.301 39.895 1.00 52.38 526 ARG A N 1
ATOM 4124 C CA . ARG A 1 526 ? -3.560 30.086 39.138 1.00 52.38 526 ARG A CA 1
ATOM 4125 C C . ARG A 1 526 ? -4.641 29.783 38.099 1.00 52.38 526 ARG A C 1
ATOM 4127 O O . ARG A 1 526 ? -5.727 29.360 38.481 1.00 52.38 526 ARG A O 1
ATOM 4134 N N . GLY A 1 527 ? -4.324 29.935 36.816 1.00 57.84 527 GLY A N 1
ATOM 4135 C CA . GLY A 1 527 ? -5.040 29.241 35.740 1.00 57.84 527 GLY A CA 1
ATOM 4136 C C . GLY A 1 527 ? -4.413 27.866 35.512 1.00 57.84 527 GLY A C 1
ATOM 4137 O O . GLY A 1 527 ? -3.185 27.776 35.513 1.00 57.84 527 GLY A O 1
ATOM 4138 N N . VAL A 1 528 ? -5.219 26.806 35.376 1.00 59.38 528 VAL A N 1
ATOM 4139 C CA . VAL A 1 528 ? -4.732 25.426 35.195 1.00 59.38 528 VAL A CA 1
ATOM 4140 C C . VAL A 1 528 ? -5.207 24.885 33.849 1.00 59.38 528 VAL A C 1
ATOM 4142 O O . VAL A 1 528 ? -6.405 24.747 33.639 1.00 59.38 528 VAL A O 1
ATOM 4145 N N . ALA A 1 529 ? -4.278 24.544 32.957 1.00 64.00 529 ALA A N 1
ATOM 4146 C CA . ALA A 1 529 ? -4.554 23.733 31.766 1.00 64.00 529 ALA A CA 1
ATOM 4147 C C . ALA A 1 529 ? -3.912 22.352 31.928 1.00 64.00 529 ALA A C 1
ATOM 4149 O O . ALA A 1 529 ? -2.935 22.200 32.663 1.00 64.00 529 ALA A O 1
ATOM 4150 N N . ARG A 1 530 ? -4.462 21.330 31.275 1.00 69.00 530 ARG A N 1
ATOM 4151 C CA . ARG A 1 530 ? -3.898 19.971 31.272 1.00 69.00 530 ARG A CA 1
ATOM 4152 C C . ARG A 1 530 ? -3.467 19.602 29.855 1.00 69.00 530 ARG A C 1
ATOM 4154 O O . ARG A 1 530 ? -3.698 20.364 28.922 1.00 69.00 530 ARG A O 1
ATOM 4161 N N . ASN A 1 531 ? -2.840 18.440 29.702 1.00 66.50 531 ASN A N 1
ATOM 4162 C CA . ASN A 1 531 ? -2.602 17.880 28.372 1.00 66.50 531 ASN A CA 1
ATOM 4163 C C . ASN A 1 531 ? -3.927 17.822 27.592 1.00 66.50 531 ASN A C 1
ATOM 4165 O O . ASN A 1 531 ? -4.968 17.533 28.186 1.00 66.50 531 ASN A O 1
ATOM 4169 N N . ASP A 1 532 ? -3.862 18.121 26.295 1.00 69.25 532 ASP A N 1
ATOM 4170 C CA . ASP A 1 532 ? -4.993 18.108 25.357 1.00 69.25 532 ASP A CA 1
ATOM 4171 C C . ASP A 1 532 ? -6.049 19.206 25.589 1.00 69.25 532 ASP A C 1
ATOM 4173 O O . ASP A 1 532 ? -7.094 19.214 24.939 1.00 69.25 532 ASP A O 1
ATOM 4177 N N . TYR A 1 533 ? -5.775 20.165 26.480 1.00 76.81 533 TYR A N 1
ATOM 4178 C CA . TYR A 1 533 ? -6.574 21.385 26.587 1.00 76.81 533 TYR A CA 1
ATOM 4179 C C . TYR A 1 533 ? -6.158 22.387 25.502 1.00 76.81 533 TYR A C 1
ATOM 4181 O O . TYR A 1 533 ? -4.988 22.483 25.130 1.00 76.81 533 TYR A O 1
ATOM 4189 N N . SER A 1 534 ? -7.108 23.195 25.050 1.00 75.94 534 SER A N 1
ATOM 4190 C CA . SER A 1 534 ? -6.821 24.435 24.337 1.00 75.94 534 SER A CA 1
ATOM 4191 C C . SER A 1 534 ? -6.702 25.585 25.337 1.00 75.94 534 SER A C 1
ATOM 4193 O O . SER A 1 534 ? -7.346 25.582 26.390 1.00 75.94 534 SER A O 1
ATOM 4195 N N . ILE A 1 535 ? -5.859 26.566 25.031 1.00 79.69 535 ILE A N 1
ATOM 4196 C CA . ILE A 1 535 ? -5.827 27.866 25.694 1.00 79.69 535 ILE A CA 1
ATOM 4197 C C . ILE A 1 535 ? -6.297 28.896 24.672 1.00 79.69 535 ILE A C 1
ATOM 4199 O O . ILE A 1 535 ? -5.763 28.981 23.569 1.00 79.69 535 ILE A O 1
ATOM 4203 N N . ARG A 1 536 ? -7.271 29.717 25.042 1.00 80.81 536 ARG A N 1
ATOM 4204 C CA . ARG A 1 536 ? -7.795 30.779 24.191 1.00 80.81 536 ARG A CA 1
ATOM 4205 C C . ARG A 1 536 ? -7.557 32.131 24.832 1.00 80.81 536 ARG A C 1
ATOM 4207 O O . ARG A 1 536 ? -8.022 32.371 25.941 1.00 80.81 536 ARG A O 1
ATOM 4214 N N . LEU A 1 537 ? -6.871 33.018 24.118 1.00 82.12 537 LEU A N 1
ATOM 4215 C CA . LEU A 1 537 ? -6.686 34.419 24.482 1.00 82.12 537 LEU A CA 1
ATOM 4216 C C . LEU A 1 537 ? -7.639 35.274 23.647 1.00 82.12 537 LEU A C 1
ATOM 4218 O O . LEU A 1 537 ? -7.503 35.324 22.434 1.00 82.12 537 LEU A O 1
ATOM 4222 N N . SER A 1 538 ? -8.579 35.959 24.286 1.00 83.19 538 SER A N 1
ATOM 4223 C CA . SER A 1 538 ? -9.593 36.796 23.644 1.00 83.19 538 SER A CA 1
ATOM 4224 C C . SER A 1 538 ? -9.445 38.258 24.042 1.00 83.19 538 SER A C 1
ATOM 4226 O O . SER A 1 538 ? -9.157 38.570 25.195 1.00 83.19 538 SER A O 1
ATOM 4228 N N . ILE A 1 539 ? -9.699 39.165 23.104 1.00 83.88 539 ILE A N 1
ATOM 4229 C CA . ILE A 1 539 ? -9.655 40.610 23.302 1.00 83.88 539 ILE A CA 1
ATOM 4230 C C . ILE A 1 539 ? -10.936 41.214 22.782 1.00 83.88 539 ILE A C 1
ATOM 4232 O O . ILE A 1 539 ? -11.274 41.075 21.612 1.00 83.88 539 ILE A O 1
ATOM 4236 N N . SER A 1 540 ? -11.648 41.887 23.672 1.00 83.38 540 SER A N 1
ATOM 4237 C CA . SER A 1 540 ? -12.931 42.509 23.394 1.00 83.38 540 SER A CA 1
ATOM 4238 C C . SER A 1 540 ? -12.799 44.020 23.456 1.00 83.38 540 SER A C 1
ATOM 4240 O O . SER A 1 540 ? -12.445 44.558 24.505 1.00 83.38 540 SER A O 1
ATOM 4242 N N . ILE A 1 541 ? -13.160 44.711 22.382 1.00 84.56 541 ILE A N 1
ATOM 4243 C CA . ILE A 1 541 ? -13.156 46.178 22.285 1.00 84.56 541 ILE A CA 1
ATOM 4244 C C . ILE A 1 541 ? -14.568 46.721 22.026 1.00 84.56 541 ILE A C 1
ATOM 4246 O O . ILE A 1 541 ? -15.409 45.986 21.508 1.00 84.56 541 ILE A O 1
ATOM 4250 N N . PRO A 1 542 ? -14.873 47.991 22.356 1.00 80.00 542 PRO A N 1
ATOM 4251 C CA . PRO A 1 542 ? -16.101 48.638 21.892 1.00 80.00 542 PRO A CA 1
ATOM 4252 C C . PRO A 1 542 ? -16.181 48.629 20.359 1.00 80.00 542 PRO A C 1
ATOM 4254 O O . PRO A 1 542 ? -15.190 48.911 19.694 1.00 80.00 542 PRO A O 1
ATOM 4257 N N . SER A 1 543 ? -17.359 48.388 19.778 1.00 77.69 543 SER A N 1
ATOM 4258 C CA . SER A 1 543 ? -17.541 48.322 18.314 1.00 77.69 543 SER A CA 1
ATOM 4259 C C . SER A 1 543 ? -17.281 49.648 17.581 1.00 77.69 543 SER A C 1
ATOM 4261 O O . SER A 1 543 ? -17.301 49.693 16.357 1.00 77.69 543 SER A O 1
ATOM 4263 N N . THR A 1 544 ? -17.103 50.743 18.322 1.00 77.88 544 THR A N 1
ATOM 4264 C CA . THR A 1 544 ? -16.747 52.072 17.806 1.00 77.88 544 THR A CA 1
ATOM 4265 C C . THR A 1 544 ? -15.244 52.356 17.850 1.00 77.88 544 THR A C 1
ATOM 4267 O O . THR A 1 544 ? -14.820 53.388 17.335 1.00 77.88 544 THR A O 1
ATOM 4270 N N . ALA A 1 545 ? -14.453 51.503 18.506 1.00 78.62 545 ALA A N 1
ATOM 4271 C CA . ALA A 1 545 ? -12.999 51.612 18.548 1.00 78.62 545 ALA A CA 1
ATOM 4272 C C . ALA A 1 545 ? -12.378 50.925 17.322 1.00 78.62 545 ALA A C 1
ATOM 4274 O O . ALA A 1 545 ? -12.981 50.031 16.729 1.00 78.62 545 ALA A O 1
ATOM 4275 N N . ALA A 1 546 ? -11.177 51.352 16.934 1.00 80.38 546 ALA A N 1
ATOM 4276 C CA . ALA A 1 546 ? -10.442 50.706 15.853 1.00 80.38 546 ALA A CA 1
ATOM 4277 C C . ALA A 1 546 ? -10.071 49.264 16.249 1.00 80.38 546 ALA A C 1
ATOM 4279 O O . ALA A 1 546 ? -9.572 49.034 17.352 1.00 80.38 546 ALA A O 1
ATOM 4280 N N . GLU A 1 547 ? -10.351 48.303 15.361 1.00 79.44 547 GLU A N 1
ATOM 4281 C CA . GLU A 1 547 ? -10.114 46.878 15.620 1.00 79.44 547 GLU A CA 1
ATOM 4282 C C . GLU A 1 547 ? -8.602 46.561 15.670 1.00 79.44 547 GLU A C 1
ATOM 4284 O O . GLU A 1 547 ? -7.844 47.094 14.851 1.00 79.44 547 GLU A O 1
ATOM 4289 N N . PRO A 1 548 ? -8.155 45.698 16.611 1.00 80.12 548 PRO A N 1
ATOM 4290 C CA . PRO A 1 548 ? -6.831 45.092 16.556 1.00 80.12 548 PRO A CA 1
ATOM 4291 C C . PRO A 1 548 ? -6.597 44.399 15.220 1.00 80.12 548 PRO A C 1
ATOM 4293 O O . PRO A 1 548 ? -7.451 43.637 14.770 1.00 80.12 548 PRO A O 1
ATOM 4296 N N . ASP A 1 549 ? -5.422 44.592 14.635 1.00 79.62 549 ASP A N 1
ATOM 4297 C CA . ASP A 1 549 ? -4.955 43.746 13.545 1.00 79.62 549 ASP A CA 1
ATOM 4298 C C . ASP A 1 549 ? -4.038 42.669 14.131 1.00 79.62 549 ASP A C 1
ATOM 4300 O O . ASP A 1 549 ? -2.911 42.949 14.543 1.00 79.62 549 ASP A O 1
ATOM 4304 N N . LEU A 1 550 ? -4.553 41.439 14.234 1.00 74.00 550 LEU A N 1
ATOM 4305 C CA . LEU A 1 550 ? -3.817 40.327 14.843 1.00 74.00 550 LEU A CA 1
ATOM 4306 C C . LEU A 1 550 ? -2.695 39.796 13.942 1.00 74.00 550 LEU A C 1
ATOM 4308 O O . LEU A 1 550 ? -1.848 39.053 14.429 1.00 74.00 550 LEU A O 1
ATOM 4312 N N . GLU A 1 551 ? -2.715 40.140 12.653 1.00 70.69 551 GLU A N 1
ATOM 4313 C CA . GLU A 1 551 ? -1.720 39.715 11.662 1.00 70.69 551 GLU A CA 1
ATOM 4314 C C . GLU A 1 551 ? -0.648 40.789 11.427 1.00 70.69 551 GLU A C 1
ATOM 4316 O O . GLU A 1 551 ? 0.339 40.545 10.731 1.00 70.69 551 GLU A O 1
ATOM 4321 N N . HIS A 1 552 ? -0.817 41.976 12.015 1.00 77.31 552 HIS A N 1
ATOM 4322 C CA . HIS A 1 552 ? 0.158 43.054 11.921 1.00 77.31 552 HIS A CA 1
ATOM 4323 C C . HIS A 1 552 ? 1.472 42.662 12.613 1.00 77.31 552 HIS A C 1
ATOM 4325 O O . HIS A 1 552 ? 1.468 42.150 13.727 1.00 77.31 552 HIS A O 1
ATOM 4331 N N . GLU A 1 553 ? 2.618 42.961 11.996 1.00 76.62 553 GLU A N 1
ATOM 4332 C CA . GLU A 1 553 ? 3.947 42.531 12.475 1.00 76.62 553 GLU A CA 1
ATOM 4333 C C . GLU A 1 553 ? 4.311 43.041 13.883 1.00 76.62 553 GLU A C 1
ATOM 4335 O O . GLU A 1 553 ? 5.074 42.413 14.613 1.00 76.62 553 GLU A O 1
ATOM 4340 N N . GLU A 1 554 ? 3.745 44.181 14.280 1.00 76.06 554 GLU A N 1
ATOM 4341 C CA . GLU A 1 554 ? 3.903 44.737 15.629 1.00 76.06 554 GLU A CA 1
ATOM 4342 C C . GLU A 1 554 ? 2.927 44.154 16.668 1.00 76.06 554 GLU A C 1
ATOM 4344 O O . GLU A 1 554 ? 3.116 44.370 17.871 1.00 76.06 554 GLU A O 1
ATOM 4349 N N . SER A 1 555 ? 1.899 43.424 16.227 1.00 79.56 555 SER A N 1
ATOM 4350 C CA . SER A 1 555 ? 0.963 42.723 17.101 1.00 79.56 555 SER A CA 1
ATOM 4351 C C . SER A 1 555 ? 1.583 41.404 17.557 1.00 79.56 555 SER A C 1
ATOM 4353 O O . SER A 1 555 ? 1.757 40.463 16.791 1.00 79.56 555 SER A O 1
ATOM 4355 N N . THR A 1 556 ? 1.941 41.326 18.833 1.00 73.56 556 THR A N 1
ATOM 4356 C CA . THR A 1 556 ? 2.632 40.185 19.429 1.00 73.56 556 THR A CA 1
ATOM 4357 C C . THR A 1 556 ? 2.028 39.820 20.774 1.00 73.56 556 THR A C 1
ATOM 4359 O O . THR A 1 556 ? 1.527 40.667 21.520 1.00 73.56 556 THR A O 1
ATOM 4362 N N . PHE A 1 557 ? 2.119 38.538 21.119 1.00 74.25 557 PHE A N 1
ATOM 4363 C CA . PHE A 1 557 ? 1.847 38.096 22.473 1.00 74.25 557 PHE A CA 1
ATOM 4364 C C . PHE A 1 557 ? 2.844 37.040 22.939 1.00 74.25 557 PHE A C 1
ATOM 4366 O O . PHE A 1 557 ? 3.391 36.273 22.145 1.00 74.25 557 PHE A O 1
ATOM 4373 N N . GLN A 1 558 ? 3.070 36.996 24.248 1.00 70.88 558 GLN A N 1
ATOM 4374 C CA . GLN A 1 558 ? 3.841 35.950 24.908 1.00 70.88 558 GLN A CA 1
ATOM 4375 C C . GLN A 1 558 ? 3.169 35.568 26.218 1.00 70.88 558 GLN A C 1
ATOM 4377 O O . GLN A 1 558 ? 2.848 36.439 27.024 1.00 70.88 558 GLN A O 1
ATOM 4382 N N . ILE A 1 559 ? 3.006 34.268 26.454 1.00 73.12 559 ILE A N 1
ATOM 4383 C CA . ILE A 1 559 ? 2.488 33.725 27.711 1.00 73.12 559 ILE A CA 1
ATOM 4384 C C . ILE A 1 559 ? 3.581 32.882 28.358 1.00 73.12 559 ILE A C 1
ATOM 4386 O O . ILE A 1 559 ? 4.043 31.891 27.793 1.00 73.12 559 ILE A O 1
ATOM 4390 N N . LYS A 1 560 ? 3.988 33.267 29.565 1.00 69.75 560 LYS A N 1
ATOM 4391 C CA . LYS A 1 560 ? 4.925 32.515 30.397 1.00 69.75 560 LYS A CA 1
ATOM 4392 C C . LYS A 1 560 ? 4.150 31.569 31.301 1.00 69.75 560 LYS A C 1
ATOM 4394 O O . LYS A 1 560 ? 3.294 31.992 32.075 1.00 69.75 560 LYS A O 1
ATOM 4399 N N . CYS A 1 561 ? 4.480 30.289 31.239 1.00 69.38 561 CYS A N 1
ATOM 4400 C CA . CYS A 1 561 ? 3.854 29.261 32.057 1.00 69.38 561 CYS A CA 1
ATOM 4401 C C . CYS A 1 561 ? 4.901 28.300 32.622 1.00 69.38 561 CYS A C 1
ATOM 4403 O O . CYS A 1 561 ? 6.043 28.241 32.159 1.00 69.38 561 CYS A O 1
ATOM 4405 N N . PHE A 1 562 ? 4.526 27.557 33.660 1.00 65.62 562 PHE A N 1
ATOM 4406 C CA . PHE A 1 562 ? 5.395 26.531 34.225 1.00 65.62 562 PHE A CA 1
ATOM 4407 C C . PHE A 1 562 ? 4.645 25.226 34.456 1.00 65.62 562 PHE A C 1
ATOM 4409 O O . PHE A 1 562 ? 3.434 25.196 34.700 1.00 65.62 562 PHE A O 1
ATOM 4416 N N . LYS A 1 563 ? 5.401 24.137 34.359 1.00 61.94 563 LYS A N 1
ATOM 4417 C CA . LYS A 1 563 ? 4.921 22.766 34.488 1.00 61.94 563 LYS A CA 1
ATOM 4418 C C . LYS A 1 563 ? 4.851 22.354 35.954 1.00 61.94 563 LYS A C 1
ATOM 4420 O O . LYS A 1 563 ? 5.835 22.459 36.684 1.00 61.94 563 LYS A O 1
ATOM 4425 N N . HIS A 1 564 ? 3.705 21.827 36.371 1.00 59.09 564 HIS A N 1
ATOM 4426 C CA . HIS A 1 564 ? 3.545 21.134 37.643 1.00 59.09 564 HIS A CA 1
ATOM 4427 C C . HIS A 1 5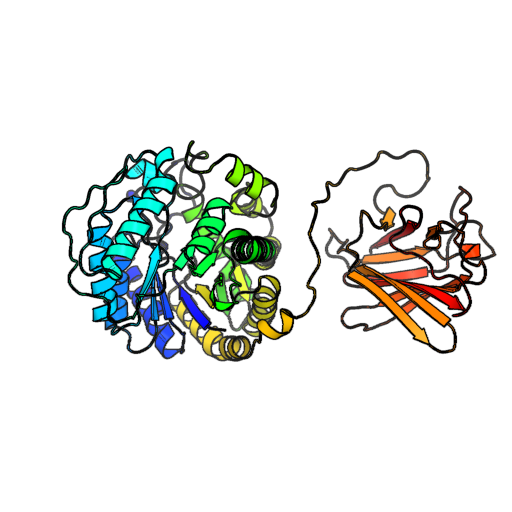64 ? 3.234 19.656 37.388 1.00 59.09 564 HIS A C 1
ATOM 4429 O O . HIS A 1 564 ? 2.177 19.306 36.857 1.00 59.09 564 HIS A O 1
ATOM 4435 N N . LEU A 1 565 ? 4.182 18.788 37.748 1.00 54.94 565 LEU A N 1
ATOM 4436 C CA . LEU A 1 565 ? 4.008 17.338 37.716 1.00 54.94 565 LEU A CA 1
ATOM 4437 C C . LEU A 1 565 ? 3.186 16.910 38.933 1.00 54.94 565 LEU A C 1
ATOM 4439 O O . LEU A 1 565 ? 3.600 17.139 40.071 1.00 54.94 565 LEU A O 1
ATOM 4443 N N . LEU A 1 566 ? 2.035 16.274 38.705 1.00 48.53 566 LEU A N 1
ATOM 4444 C CA . LEU A 1 566 ? 1.284 15.638 39.782 1.00 48.53 566 LEU A CA 1
ATOM 4445 C C . LEU A 1 566 ? 2.019 14.362 40.195 1.00 48.53 566 LEU A C 1
ATOM 4447 O O . LEU A 1 566 ? 1.953 13.345 39.510 1.00 48.53 566 LEU A O 1
ATOM 4451 N N . THR A 1 567 ? 2.720 14.401 41.325 1.00 43.69 567 THR A N 1
ATOM 4452 C CA . THR A 1 567 ? 3.202 13.177 41.970 1.00 43.69 567 THR A CA 1
ATOM 4453 C C . THR A 1 567 ? 2.007 12.531 42.665 1.00 43.69 567 THR A C 1
ATOM 4455 O O . THR A 1 567 ? 1.568 12.991 43.717 1.00 43.69 567 THR A O 1
ATOM 4458 N N . LEU A 1 568 ? 1.436 11.488 42.063 1.00 36.88 568 LEU A N 1
ATOM 4459 C CA . LEU A 1 568 ? 0.421 10.663 42.717 1.00 36.88 568 LEU A CA 1
ATOM 4460 C C . LEU A 1 568 ? 1.114 9.829 43.806 1.00 36.88 568 LEU A C 1
ATOM 4462 O O . LEU A 1 568 ? 1.646 8.757 43.530 1.00 36.88 568 LEU A O 1
ATOM 4466 N N . SER A 1 569 ? 1.159 10.326 45.045 1.00 32.16 569 SER A N 1
ATOM 4467 C CA . SER A 1 569 ? 1.381 9.445 46.195 1.00 32.16 569 SER A CA 1
ATOM 4468 C C . SER A 1 569 ? 0.104 8.637 46.426 1.00 32.16 569 SER A C 1
ATOM 4470 O O . SER A 1 569 ? -0.969 9.234 46.515 1.00 32.16 569 SER A O 1
ATOM 4472 N N . ALA A 1 570 ? 0.247 7.311 46.478 1.00 32.00 570 ALA A N 1
ATOM 4473 C CA . ALA A 1 570 ? -0.823 6.344 46.728 1.00 32.00 570 ALA A CA 1
ATOM 4474 C C . ALA A 1 570 ? -1.624 6.617 48.010 1.00 32.00 570 ALA A C 1
ATOM 4476 O O . ALA A 1 570 ? -1.020 7.120 48.989 1.00 32.00 570 ALA A O 1
#

Foldseek 3Di:
DAEEEEDALAQQQDDPDDPPDLADACPSPDVVSSVVSLVLVLCLQLCLVVLPHQYYEYEADPRFNLHPHPDRLVSLLSSLVSHQGHAYEYQEDLLLLDQLLVVLLSQQVSLVSNVNRYEYEYELAFPLVCVVSVHDLLCSVVSRLQSVVQSLCQQQDQFDADDGPVDGDDGDHHPDHGNDPPGHAYAYAQQFLVSLLVCLQVVHQYEDALFALVSLQVSVVSSQVNNCPPVNDGDAQQSYEYEAEEFADPAFVVQLLVQLVLQLLSCVRCVRHRLPDDPDPNNADPRRVVVVVLVVRGPSVDPVSVVLVPDDSVVSSCVCLNRRHYYTGHQVSVQVSVLVSCLSSRHDYYYYYQNGRNDDSVRSNVRSVRCSVRRVVSSVPRDSVVSVPPDDDDDDDDADDDDDDDDDDPDDPPWKDKDKPRPWDFPDWDWDDPDQKIKIKTKTWDAADDPPPFWKKKWFAPLDPVDAFHQKAWFWAFPVRHGFDQQKKKWKWKAAPPRHPIGTQDIDTVVSRHDHDDDDDDDDDTDIDIHRMMMMIMIMDRNPTGDTDCPDPRTIMMGMITMDGDPDDD